Protein AF-A0A480ZVR0-F1 (afdb_monomer_lite)

InterPro domains:
  IPR039527 GPI ethanolamine phosphate transferase 2 [PTHR23072] (11-498)

Structure (mmCIF, N/CA/C/O backbone):
data_AF-A0A480ZVR0-F1
#
_entry.id   AF-A0A480ZVR0-F1
#
loop_
_atom_site.group_PDB
_atom_site.id
_atom_site.type_symbol
_atom_site.label_atom_id
_atom_site.label_alt_id
_atom_site.label_comp_id
_atom_site.label_asym_id
_atom_site.label_entity_id
_atom_site.label_seq_id
_atom_site.pdbx_PDB_ins_code
_atom_site.Cartn_x
_atom_site.Cartn_y
_atom_site.Cartn_z
_atom_site.occupancy
_atom_site.B_iso_or_equiv
_atom_site.auth_seq_id
_atom_site.auth_comp_id
_atom_site.auth_asym_id
_atom_site.auth_atom_id
_atom_site.pdbx_PDB_model_num
ATOM 1 N N . MET A 1 1 ? 10.069 6.377 -28.851 1.00 36.22 1 MET A N 1
ATOM 2 C CA . MET A 1 1 ? 10.915 6.411 -27.636 1.00 36.22 1 MET A CA 1
ATOM 3 C C . MET A 1 1 ? 12.246 5.691 -27.846 1.00 36.22 1 MET A C 1
ATOM 5 O O . MET A 1 1 ? 13.271 6.321 -27.652 1.00 36.22 1 MET A O 1
ATOM 9 N N . ILE A 1 2 ? 12.257 4.456 -28.370 1.00 30.69 2 ILE A N 1
ATOM 10 C CA . ILE A 1 2 ? 13.493 3.700 -28.677 1.00 30.69 2 ILE A CA 1
ATOM 11 C C . ILE A 1 2 ? 14.417 4.443 -29.669 1.00 30.69 2 ILE A C 1
ATOM 13 O O . ILE A 1 2 ? 15.610 4.547 -29.416 1.00 30.69 2 ILE A O 1
ATOM 17 N N . CYS A 1 3 ? 13.882 5.074 -30.725 1.00 27.77 3 CYS A N 1
ATOM 18 C CA . CYS A 1 3 ? 14.695 5.887 -31.650 1.00 27.77 3 CYS A CA 1
ATOM 19 C C . CYS A 1 3 ? 15.297 7.161 -31.030 1.00 27.77 3 CYS A C 1
ATOM 21 O O . CYS A 1 3 ? 16.315 7.630 -31.520 1.00 27.77 3 CYS A O 1
ATOM 23 N N . ILE A 1 4 ? 14.697 7.719 -29.970 1.00 39.03 4 ILE A N 1
ATOM 24 C CA . ILE A 1 4 ? 15.195 8.946 -29.321 1.00 39.03 4 ILE A CA 1
ATOM 25 C C . ILE A 1 4 ? 16.341 8.592 -28.368 1.00 39.03 4 ILE A C 1
ATOM 27 O O . ILE A 1 4 ? 17.381 9.241 -28.405 1.00 39.03 4 ILE A O 1
ATOM 31 N N . CYS A 1 5 ? 16.210 7.498 -27.607 1.00 40.00 5 CYS A N 1
ATOM 32 C CA . CYS A 1 5 ? 17.306 6.958 -26.797 1.00 40.00 5 CYS A CA 1
ATOM 33 C C . CYS A 1 5 ? 18.502 6.530 -27.660 1.00 40.00 5 CYS A C 1
ATOM 35 O O . CYS A 1 5 ? 19.645 6.795 -27.300 1.00 40.00 5 CYS A O 1
ATOM 37 N N . HIS A 1 6 ? 18.248 5.926 -28.827 1.00 42.91 6 HIS A N 1
ATOM 38 C CA . HIS A 1 6 ? 19.316 5.498 -29.731 1.00 42.91 6 HIS A CA 1
ATOM 39 C C . HIS A 1 6 ? 20.075 6.682 -30.353 1.00 42.91 6 HIS A C 1
ATOM 41 O O . HIS A 1 6 ? 21.278 6.579 -30.569 1.00 42.91 6 HIS A O 1
ATOM 47 N N . LEU A 1 7 ? 19.404 7.811 -30.617 1.00 45.62 7 LEU A N 1
ATOM 48 C CA . LEU A 1 7 ? 20.050 9.024 -31.132 1.00 45.62 7 LEU A CA 1
ATOM 49 C C . LEU A 1 7 ? 20.876 9.737 -30.049 1.00 45.62 7 LEU A C 1
ATOM 51 O O . LEU A 1 7 ? 21.958 10.234 -30.337 1.00 45.62 7 LEU A O 1
ATOM 55 N N . PHE A 1 8 ? 20.391 9.741 -28.803 1.00 51.47 8 PHE A N 1
ATOM 56 C CA . PHE A 1 8 ? 21.081 10.359 -27.667 1.00 51.47 8 PHE A CA 1
ATOM 57 C C . PHE A 1 8 ? 22.358 9.592 -27.288 1.00 51.47 8 PHE A C 1
ATOM 59 O O . PHE A 1 8 ? 23.407 10.195 -27.081 1.00 51.47 8 PHE A O 1
ATOM 66 N N . PHE A 1 9 ? 22.302 8.255 -27.301 1.00 56.34 9 PHE A N 1
ATOM 67 C CA . PHE A 1 9 ? 23.454 7.390 -27.020 1.00 56.34 9 PHE A CA 1
ATOM 68 C C . PHE A 1 9 ? 24.576 7.531 -28.066 1.00 56.34 9 PHE A C 1
ATOM 70 O O . PHE A 1 9 ? 25.755 7.442 -27.736 1.00 56.34 9 PHE A O 1
ATOM 77 N N . LEU A 1 10 ? 24.220 7.802 -29.328 1.00 56.00 10 LEU A N 1
ATOM 78 C CA . LEU A 1 10 ? 25.179 8.018 -30.419 1.00 56.00 10 LEU A CA 1
ATOM 79 C C . LEU A 1 10 ? 25.929 9.360 -30.324 1.00 56.00 10 LEU A C 1
ATOM 81 O O . LEU A 1 10 ? 26.969 9.492 -30.964 1.00 56.00 10 LEU A O 1
ATOM 85 N N . SER A 1 11 ? 25.423 10.336 -29.561 1.00 60.75 11 SER A N 1
ATOM 86 C CA . SER A 1 11 ? 26.037 11.663 -29.382 1.00 60.75 11 SER A CA 1
ATOM 87 C C . SER A 1 11 ? 26.802 11.825 -28.062 1.00 60.75 11 SER A C 1
ATOM 89 O O . SER A 1 11 ? 27.366 12.890 -27.813 1.00 60.75 11 SER A O 1
ATOM 91 N N . GLU A 1 12 ? 26.850 10.793 -27.216 1.00 74.94 12 GLU A N 1
ATOM 92 C CA . GLU A 1 12 ? 27.576 10.829 -25.945 1.00 74.94 12 GLU A CA 1
ATOM 93 C C . GLU A 1 12 ? 29.104 10.844 -26.169 1.00 74.94 12 GLU A C 1
ATOM 95 O O . GLU A 1 12 ? 29.638 10.017 -26.920 1.00 74.94 12 GLU A O 1
ATOM 100 N N . PRO A 1 13 ? 29.857 11.720 -25.475 1.00 80.75 13 PRO A N 1
ATOM 101 C CA . PRO A 1 13 ? 31.304 11.849 -25.658 1.00 80.75 13 PRO A CA 1
ATOM 102 C C . PRO A 1 13 ? 32.062 10.552 -25.334 1.00 80.75 13 PRO A C 1
ATOM 104 O O . PRO A 1 13 ? 33.063 10.248 -25.982 1.00 80.75 13 PRO A O 1
ATOM 107 N N . GLY A 1 14 ? 31.572 9.754 -24.377 1.00 83.00 14 GLY A N 1
ATOM 108 C CA . GLY A 1 14 ? 32.153 8.448 -24.050 1.00 83.00 14 GLY A CA 1
ATOM 109 C C . GLY A 1 14 ? 31.974 7.406 -25.162 1.00 83.00 14 GLY A C 1
ATOM 110 O O . GLY A 1 14 ? 32.849 6.567 -25.373 1.00 83.00 14 GLY A O 1
ATOM 111 N N . PHE A 1 15 ? 30.883 7.485 -25.928 1.00 84.88 15 PHE A N 1
ATOM 112 C CA . PHE A 1 15 ? 30.619 6.565 -27.035 1.00 84.88 15 PHE A CA 1
ATOM 113 C C . PHE A 1 15 ? 31.474 6.895 -28.267 1.00 84.88 15 PHE A C 1
ATOM 115 O O . PHE A 1 15 ? 32.010 6.000 -28.921 1.00 84.88 15 PHE A O 1
ATOM 122 N N . GLU A 1 16 ? 31.698 8.181 -28.544 1.00 86.62 16 GLU A N 1
ATOM 123 C CA . GLU A 1 16 ? 32.647 8.602 -29.580 1.00 86.62 16 GLU A CA 1
ATOM 124 C C . GLU A 1 16 ? 34.095 8.220 -29.219 1.00 86.62 16 GLU A C 1
ATOM 126 O O . GLU A 1 16 ? 34.831 7.708 -30.067 1.00 86.62 16 GLU A O 1
ATOM 131 N N . GLN A 1 17 ? 34.495 8.346 -27.948 1.00 87.06 17 GLN A N 1
ATOM 132 C CA . GLN A 1 17 ? 35.792 7.840 -27.472 1.00 87.06 17 GLN A CA 1
ATOM 133 C C . GLN A 1 17 ? 35.923 6.317 -27.628 1.00 87.06 17 GLN A C 1
ATOM 135 O O . GLN A 1 17 ? 36.988 5.826 -28.016 1.00 87.06 17 GLN A O 1
ATOM 140 N N . PHE A 1 18 ? 34.846 5.565 -27.383 1.00 89.56 18 PHE A N 1
ATOM 141 C CA . PHE A 1 18 ? 34.806 4.122 -27.617 1.00 89.56 18 PHE A CA 1
ATOM 142 C C . PHE A 1 18 ? 35.004 3.779 -29.103 1.00 89.56 18 PHE A C 1
ATOM 144 O O . PHE A 1 18 ? 35.872 2.967 -29.422 1.00 89.56 18 PHE A O 1
ATOM 151 N N . LYS A 1 19 ? 34.298 4.451 -30.025 1.00 89.81 19 LYS A N 1
ATOM 152 C CA . LYS A 1 19 ? 34.484 4.256 -31.478 1.00 89.81 19 LYS A CA 1
ATOM 153 C C . LYS A 1 19 ? 35.902 4.574 -31.946 1.00 89.81 19 LYS A C 1
ATOM 155 O O . LYS A 1 19 ? 36.451 3.881 -32.802 1.00 89.81 19 LYS A O 1
ATOM 160 N N . VAL A 1 20 ? 36.506 5.640 -31.420 1.00 88.94 20 VAL A N 1
ATOM 161 C CA . VAL A 1 20 ? 37.902 5.986 -31.732 1.00 88.94 20 VAL A CA 1
ATOM 162 C C . VAL A 1 20 ? 38.850 4.895 -31.224 1.00 88.94 20 VAL A C 1
ATOM 164 O O . VAL A 1 20 ? 39.761 4.495 -31.952 1.00 88.94 20 VAL A O 1
ATOM 167 N N . SER A 1 21 ? 38.600 4.368 -30.022 1.00 89.75 21 SER A N 1
ATOM 168 C CA . SER A 1 21 ? 39.373 3.264 -29.436 1.00 89.75 21 SER A CA 1
ATOM 169 C C . SER A 1 21 ? 39.254 1.978 -30.261 1.00 89.75 21 SER A C 1
ATOM 171 O O . SER A 1 21 ? 40.259 1.315 -30.499 1.00 89.75 21 SER A O 1
ATOM 173 N N . GLU A 1 22 ? 38.062 1.669 -30.777 1.00 92.31 22 GLU A N 1
ATOM 174 C CA . GLU A 1 22 ? 37.803 0.522 -31.656 1.00 92.31 22 GLU A CA 1
ATOM 175 C C . GLU A 1 22 ? 38.576 0.604 -32.977 1.00 92.31 22 GLU A C 1
ATOM 177 O O . GLU A 1 22 ? 39.231 -0.360 -33.379 1.00 92.31 22 GLU A O 1
ATOM 182 N N . ARG A 1 23 ? 38.604 1.777 -33.622 1.00 89.88 23 ARG A N 1
ATOM 183 C CA . ARG A 1 23 ? 39.412 1.979 -34.839 1.00 89.88 23 ARG A CA 1
ATOM 184 C C . ARG A 1 23 ? 40.910 1.824 -34.566 1.00 89.88 23 ARG A C 1
ATOM 186 O O . ARG A 1 23 ? 41.625 1.223 -35.367 1.00 89.88 23 ARG A O 1
ATOM 193 N N . LEU A 1 24 ? 41.396 2.351 -33.441 1.00 87.50 24 LEU A N 1
ATOM 194 C CA . LEU A 1 24 ? 42.805 2.231 -33.052 1.00 87.50 24 LEU A CA 1
ATOM 195 C C . LEU A 1 24 ? 43.184 0.794 -32.682 1.00 87.50 24 LEU A C 1
ATOM 197 O O . LEU A 1 24 ? 44.291 0.359 -32.997 1.00 87.50 24 LEU A O 1
ATOM 201 N N . HIS A 1 25 ? 42.259 0.046 -32.086 1.00 91.75 25 HIS A N 1
ATOM 202 C CA . HIS A 1 25 ? 42.412 -1.379 -31.828 1.00 91.75 25 HIS A CA 1
ATOM 203 C C . HIS A 1 25 ? 42.493 -2.185 -33.129 1.00 91.75 25 HIS A C 1
ATOM 205 O O . HIS A 1 25 ? 43.398 -3.001 -33.273 1.00 91.75 25 HIS A O 1
ATOM 211 N N . GLY A 1 26 ? 41.635 -1.903 -34.115 1.00 89.62 26 GLY A N 1
ATOM 212 C CA . GLY A 1 26 ? 41.718 -2.529 -35.440 1.00 89.62 26 GLY A CA 1
ATOM 213 C C . GLY A 1 26 ? 43.066 -2.286 -36.131 1.00 89.62 26 GLY A C 1
ATOM 214 O O . GLY A 1 26 ? 43.669 -3.215 -36.667 1.00 89.62 26 GLY A O 1
ATOM 215 N N . ASN A 1 27 ? 43.594 -1.061 -36.044 1.00 86.94 27 ASN A N 1
ATOM 216 C CA . ASN A 1 27 ? 44.929 -0.734 -36.555 1.00 86.94 27 ASN A CA 1
ATOM 217 C C . ASN A 1 27 ? 46.045 -1.468 -35.795 1.00 86.94 27 ASN A C 1
ATOM 219 O O . ASN A 1 27 ? 47.009 -1.919 -36.409 1.00 86.94 27 ASN A O 1
ATOM 223 N N . TRP A 1 28 ? 45.914 -1.615 -34.473 1.00 88.25 28 TRP A N 1
ATOM 224 C CA . TRP A 1 28 ? 46.851 -2.390 -33.659 1.00 88.25 28 TRP A CA 1
ATOM 225 C C . TRP A 1 28 ? 46.848 -3.878 -34.035 1.00 88.25 28 TRP A C 1
ATOM 227 O O . TRP A 1 28 ? 47.920 -4.447 -34.213 1.00 88.25 28 TRP A O 1
ATOM 237 N N . ILE A 1 29 ? 45.672 -4.486 -34.239 1.00 88.56 29 ILE A N 1
ATOM 238 C CA . ILE A 1 29 ? 45.538 -5.882 -34.695 1.00 88.56 29 ILE A CA 1
ATOM 239 C C . ILE A 1 29 ? 46.192 -6.064 -36.067 1.00 88.56 29 ILE A C 1
ATOM 241 O O . ILE A 1 29 ? 46.920 -7.027 -36.285 1.00 88.56 29 ILE A O 1
ATOM 245 N N . ARG A 1 30 ? 45.971 -5.128 -36.995 1.00 86.19 30 ARG A N 1
ATOM 246 C CA . ARG A 1 30 ? 46.584 -5.189 -38.325 1.00 86.19 30 ARG A CA 1
ATOM 247 C C . ARG A 1 30 ? 48.114 -5.135 -38.257 1.00 86.19 30 ARG A C 1
ATOM 249 O O . ARG A 1 30 ? 48.772 -5.955 -38.880 1.00 86.19 30 ARG A O 1
ATOM 256 N N . LEU A 1 31 ? 48.669 -4.225 -37.455 1.00 83.50 31 LEU A N 1
ATOM 257 C CA . LEU A 1 31 ? 50.119 -4.114 -37.246 1.00 83.50 31 LEU A CA 1
ATOM 258 C C . LEU A 1 31 ? 50.711 -5.318 -36.503 1.00 83.50 31 LEU A C 1
ATOM 260 O O . LEU A 1 31 ? 51.863 -5.670 -36.739 1.00 83.50 31 LEU A O 1
ATOM 264 N N . TYR A 1 32 ? 49.930 -5.945 -35.621 1.00 82.06 32 TYR A N 1
ATOM 265 C CA . TYR A 1 32 ? 50.300 -7.191 -34.953 1.00 82.06 32 TYR A CA 1
ATOM 266 C C . TYR A 1 32 ? 50.444 -8.346 -35.950 1.00 82.06 32 TYR A C 1
ATOM 268 O O . TYR A 1 32 ? 51.389 -9.122 -35.856 1.00 82.06 32 TYR A O 1
ATOM 276 N N . LEU A 1 33 ? 49.534 -8.433 -36.926 1.00 84.62 33 LEU A N 1
ATOM 277 C CA . LEU A 1 33 ? 49.562 -9.452 -37.980 1.00 84.62 33 LEU A CA 1
ATOM 278 C C . LEU A 1 33 ? 50.658 -9.208 -39.033 1.00 84.62 33 LEU A C 1
ATOM 280 O O . LEU A 1 33 ? 51.102 -10.156 -39.667 1.00 84.62 33 LEU A O 1
ATOM 284 N N . GLU A 1 34 ? 51.091 -7.958 -39.218 1.00 82.69 34 GLU A N 1
ATOM 285 C CA . GLU A 1 34 ? 52.126 -7.554 -40.186 1.00 82.69 34 GLU A CA 1
ATOM 286 C C . GLU A 1 34 ? 53.577 -7.627 -39.616 1.00 82.69 34 GLU A C 1
ATOM 288 O O . GLU A 1 34 ? 54.496 -7.108 -40.242 1.00 82.69 34 GLU A O 1
ATOM 293 N N . GLU A 1 35 ? 53.803 -8.262 -38.449 1.00 66.81 35 GLU A N 1
ATOM 294 C CA . GLU A 1 35 ? 55.125 -8.508 -37.804 1.00 66.81 35 GLU A CA 1
ATOM 295 C C . GLU A 1 35 ? 56.050 -7.272 -37.659 1.00 66.81 35 GLU A C 1
ATOM 297 O O . GLU A 1 35 ? 57.277 -7.361 -37.739 1.00 66.81 35 GLU A O 1
ATOM 302 N N . ASN A 1 36 ? 55.487 -6.086 -37.403 1.00 65.50 36 ASN A N 1
ATOM 303 C CA . ASN A 1 36 ? 56.275 -4.855 -37.268 1.00 65.50 36 ASN A CA 1
ATOM 304 C C . ASN A 1 36 ? 56.811 -4.628 -35.830 1.00 65.50 36 ASN A C 1
ATOM 306 O O . ASN A 1 36 ? 56.214 -5.083 -34.855 1.00 65.50 36 ASN A O 1
ATOM 310 N N . ASN A 1 37 ? 57.932 -3.898 -35.708 1.00 65.25 37 ASN A N 1
ATOM 311 C CA . ASN A 1 37 ? 58.742 -3.659 -34.496 1.00 65.25 37 ASN A CA 1
ATOM 312 C C . ASN A 1 37 ? 57.977 -3.706 -33.149 1.00 65.25 37 ASN A C 1
ATOM 314 O O . ASN A 1 37 ? 57.056 -2.917 -32.903 1.00 65.25 37 ASN A O 1
ATOM 318 N N . SER A 1 38 ? 58.438 -4.571 -32.233 1.00 71.56 38 SER A N 1
ATOM 319 C CA . SER A 1 38 ? 57.775 -4.908 -30.959 1.00 71.56 38 SER A CA 1
ATOM 320 C C . SER A 1 38 ? 57.501 -3.711 -30.039 1.00 71.56 38 SER A C 1
ATOM 322 O O . SER A 1 38 ? 56.491 -3.689 -29.334 1.00 71.56 38 SER A O 1
ATOM 324 N N . GLU A 1 39 ? 58.350 -2.684 -30.068 1.00 78.88 39 GLU A N 1
ATOM 325 C CA . GLU A 1 39 ? 58.221 -1.502 -29.210 1.00 78.88 39 GLU A CA 1
ATOM 326 C C . GLU A 1 39 ? 57.079 -0.567 -29.647 1.00 78.88 39 GLU A C 1
ATOM 328 O O . GLU A 1 39 ? 56.305 -0.083 -28.817 1.00 78.88 39 GLU A O 1
ATOM 333 N N . VAL A 1 40 ? 56.911 -0.349 -30.957 1.00 79.19 40 VAL A N 1
ATOM 334 C CA . VAL A 1 40 ? 55.819 0.480 -31.503 1.00 79.19 40 VAL A CA 1
ATOM 335 C C . VAL A 1 40 ? 54.474 -0.196 -31.251 1.00 79.19 40 VAL A C 1
ATOM 337 O O . VAL A 1 40 ? 53.513 0.454 -30.833 1.00 79.19 40 VAL A O 1
ATOM 340 N N . LEU A 1 41 ? 54.424 -1.516 -31.434 1.00 83.38 41 LEU A N 1
ATOM 341 C CA . LEU A 1 41 ? 53.243 -2.330 -31.179 1.00 83.38 41 LEU A CA 1
ATOM 342 C C . LEU A 1 41 ? 52.846 -2.319 -29.695 1.00 83.38 41 LEU A C 1
ATOM 344 O O . LEU A 1 41 ? 51.665 -2.175 -29.367 1.00 83.38 41 LEU A O 1
ATOM 348 N N . PHE A 1 42 ? 53.821 -2.413 -28.789 1.00 84.44 42 PHE A N 1
ATOM 349 C CA . PHE A 1 42 ? 53.588 -2.345 -27.347 1.00 84.44 42 PHE A CA 1
ATOM 350 C C . PHE A 1 42 ? 53.088 -0.959 -26.907 1.00 84.44 42 PHE A C 1
ATOM 352 O O . PHE A 1 42 ? 52.102 -0.842 -26.170 1.00 84.44 42 PHE A O 1
ATOM 359 N N . ASN A 1 43 ? 53.706 0.114 -27.407 1.00 86.44 43 ASN A N 1
ATOM 360 C CA . ASN A 1 43 ? 53.292 1.488 -27.114 1.00 86.44 43 ASN A CA 1
ATOM 361 C C . ASN A 1 43 ? 51.890 1.802 -27.660 1.00 86.44 43 ASN A C 1
ATOM 363 O O . ASN A 1 43 ? 51.086 2.453 -26.987 1.00 86.44 43 ASN A O 1
ATOM 367 N N . LEU A 1 44 ? 51.549 1.289 -28.843 1.00 86.12 44 LEU A N 1
ATOM 368 C CA . LEU A 1 44 ? 50.208 1.434 -29.402 1.00 86.12 44 LEU A CA 1
ATOM 369 C C . LEU A 1 44 ? 49.173 0.618 -28.611 1.00 86.12 44 LEU A C 1
ATOM 371 O O . LEU A 1 44 ? 48.111 1.145 -28.286 1.00 86.12 44 LEU A O 1
ATOM 375 N N . GLY A 1 45 ? 49.497 -0.615 -28.214 1.00 87.12 45 GLY A N 1
ATOM 376 C CA . GLY A 1 45 ? 48.610 -1.459 -27.406 1.00 87.12 45 GLY A CA 1
ATOM 377 C C . GLY A 1 45 ? 48.318 -0.860 -26.026 1.00 87.12 45 GLY A C 1
ATOM 378 O O . GLY A 1 45 ? 47.168 -0.818 -25.582 1.00 87.12 45 GLY A O 1
ATOM 379 N N . THR A 1 46 ? 49.334 -0.300 -25.359 1.00 89.12 46 THR A N 1
ATOM 380 C CA . THR A 1 46 ? 49.132 0.409 -24.083 1.00 89.12 46 THR A CA 1
ATOM 381 C C . THR A 1 46 ? 48.282 1.670 -24.247 1.00 89.12 46 THR A C 1
ATOM 383 O O . THR A 1 46 ? 47.469 1.965 -23.367 1.00 89.12 46 THR A O 1
ATOM 386 N N . LYS A 1 47 ? 48.407 2.384 -25.375 1.00 90.44 47 LYS A N 1
ATOM 387 C CA . LYS A 1 47 ? 47.565 3.540 -25.716 1.00 90.44 47 LYS A CA 1
ATOM 388 C C . LYS A 1 47 ? 46.105 3.142 -25.957 1.00 90.44 47 LYS A C 1
ATOM 390 O O . LYS A 1 47 ? 45.225 3.769 -25.373 1.00 90.44 47 LYS A O 1
ATOM 395 N N . VAL A 1 48 ? 45.856 2.082 -26.730 1.00 92.31 48 VAL A N 1
ATOM 396 C CA . VAL A 1 48 ? 44.508 1.533 -26.979 1.00 92.31 48 VAL A CA 1
ATOM 397 C C . VAL A 1 48 ? 43.845 1.122 -25.665 1.00 92.31 48 VAL A C 1
ATOM 399 O O . VAL A 1 48 ? 42.717 1.524 -25.386 1.00 92.31 48 VAL A O 1
ATOM 402 N N . ARG A 1 49 ? 44.568 0.398 -24.800 1.00 91.50 49 ARG A N 1
ATOM 403 C CA . ARG A 1 49 ? 44.059 -0.010 -23.482 1.00 91.50 49 ARG A CA 1
ATOM 404 C C . ARG A 1 49 ? 43.668 1.185 -22.610 1.00 91.50 49 ARG A C 1
ATOM 406 O O . ARG A 1 49 ? 42.615 1.149 -21.981 1.00 91.50 49 ARG A O 1
ATOM 413 N N . ARG A 1 50 ? 44.501 2.233 -22.552 1.00 92.62 50 ARG A N 1
ATOM 414 C CA . ARG A 1 50 ? 44.181 3.451 -21.782 1.00 92.62 50 ARG A CA 1
ATOM 415 C C . ARG A 1 50 ? 42.927 4.137 -22.320 1.00 92.62 50 ARG A C 1
ATOM 417 O O . ARG A 1 50 ? 42.051 4.458 -21.532 1.00 92.62 50 ARG A O 1
ATOM 424 N N . GLN A 1 51 ? 42.805 4.284 -23.638 1.00 90.62 51 GLN A N 1
ATOM 425 C CA . GLN A 1 51 ? 41.639 4.937 -24.236 1.00 90.62 51 GLN A CA 1
ATOM 426 C C . GLN A 1 51 ? 40.338 4.157 -24.032 1.00 90.62 51 GLN A C 1
ATOM 428 O O . GLN A 1 51 ? 39.316 4.776 -23.755 1.00 90.62 51 GLN A O 1
ATOM 433 N N . TYR A 1 52 ? 40.371 2.822 -24.065 1.00 92.12 52 TYR A N 1
ATOM 434 C CA . TYR A 1 52 ? 39.203 2.022 -23.688 1.00 92.12 52 TYR A CA 1
ATOM 435 C C . TYR A 1 52 ? 38.811 2.209 -22.223 1.00 92.12 52 TYR A C 1
ATOM 437 O O . TYR A 1 52 ? 37.627 2.339 -21.926 1.00 92.12 52 TYR A O 1
ATOM 445 N N . LEU A 1 53 ? 39.783 2.235 -21.306 1.00 92.38 53 LEU A N 1
ATOM 446 C CA . LEU A 1 53 ? 39.507 2.469 -19.886 1.00 92.38 53 LEU A CA 1
ATOM 447 C C . LEU A 1 53 ? 38.929 3.865 -19.640 1.00 92.38 53 LEU A C 1
ATOM 449 O O . LEU A 1 53 ? 38.007 4.003 -18.839 1.00 92.38 53 LEU A O 1
ATOM 453 N N . ASP A 1 54 ? 39.435 4.880 -20.334 1.00 91.38 54 ASP A N 1
ATOM 454 C CA . ASP A 1 54 ? 38.917 6.242 -20.224 1.00 91.38 54 ASP A CA 1
ATOM 455 C C . ASP A 1 54 ? 37.513 6.357 -20.836 1.00 91.38 54 ASP A C 1
ATOM 457 O O . ASP A 1 54 ? 36.620 6.888 -20.180 1.00 91.38 54 ASP A O 1
ATOM 461 N N . ALA A 1 55 ? 37.265 5.750 -22.003 1.00 91.19 55 ALA A N 1
ATOM 462 C CA . ALA A 1 55 ? 35.933 5.688 -22.608 1.00 91.19 55 ALA A CA 1
ATOM 463 C C . ALA A 1 55 ? 34.921 4.981 -21.691 1.00 91.19 55 ALA A C 1
ATOM 465 O O . ALA A 1 55 ? 33.814 5.477 -21.486 1.00 91.19 55 ALA A O 1
ATOM 466 N N . LEU A 1 56 ? 35.310 3.853 -21.085 1.00 88.62 56 LEU A N 1
ATOM 467 C CA . LEU A 1 56 ? 34.483 3.127 -20.117 1.00 88.62 56 LEU A CA 1
ATOM 468 C C . LEU A 1 56 ? 34.197 3.961 -18.865 1.00 88.62 56 LEU A C 1
ATOM 470 O O . LEU A 1 56 ? 33.062 3.970 -18.396 1.00 88.62 56 LEU A O 1
ATOM 474 N N . ARG A 1 57 ? 35.185 4.693 -18.335 1.00 90.75 57 ARG A N 1
ATOM 475 C CA . ARG A 1 57 ? 34.969 5.612 -17.205 1.00 90.75 57 ARG A CA 1
ATOM 476 C C . ARG A 1 57 ? 34.009 6.734 -17.571 1.00 90.75 57 ARG A C 1
ATOM 478 O O . ARG A 1 57 ? 33.101 7.013 -16.797 1.00 90.75 57 ARG A O 1
ATOM 485 N N . THR A 1 58 ? 34.179 7.361 -18.732 1.00 88.69 58 THR A N 1
ATOM 486 C CA . THR A 1 58 ? 33.291 8.436 -19.191 1.00 88.69 58 THR A CA 1
ATOM 487 C C . THR A 1 58 ? 31.870 7.925 -19.405 1.00 88.69 58 THR A C 1
ATOM 489 O O . THR A 1 58 ? 30.935 8.555 -18.924 1.00 88.69 58 THR A O 1
ATOM 492 N N . LEU A 1 59 ? 31.697 6.757 -20.028 1.00 85.06 59 LEU A N 1
ATOM 493 C CA . LEU A 1 59 ? 30.389 6.114 -20.172 1.00 85.06 59 LEU A CA 1
ATOM 494 C C . LEU A 1 59 ? 29.773 5.758 -18.815 1.00 85.06 59 LEU A C 1
ATOM 496 O O . LEU A 1 59 ? 28.596 6.018 -18.599 1.00 85.06 59 LEU A O 1
ATOM 500 N N . SER A 1 60 ? 30.563 5.222 -17.882 1.00 84.19 60 SER A N 1
ATOM 501 C CA . SER A 1 60 ? 30.106 4.920 -16.522 1.00 84.19 60 SER A CA 1
ATOM 502 C C . SER A 1 60 ? 29.674 6.177 -15.766 1.00 84.19 60 SER A C 1
ATOM 504 O O . SER A 1 60 ? 28.694 6.127 -15.028 1.00 84.19 60 SER A O 1
ATOM 506 N N . LEU A 1 61 ? 30.382 7.297 -15.934 1.00 83.62 61 LEU A N 1
ATOM 507 C CA . LEU A 1 61 ? 30.043 8.577 -15.309 1.00 83.62 61 LEU A CA 1
ATOM 508 C C . LEU A 1 61 ? 28.791 9.197 -15.934 1.00 83.62 61 LEU A C 1
ATOM 510 O O . LEU A 1 61 ? 27.921 9.659 -15.200 1.00 83.62 61 LEU A O 1
ATOM 514 N N . SER A 1 62 ? 28.668 9.177 -17.263 1.00 81.50 62 SER A N 1
ATOM 515 C CA . SER A 1 62 ? 27.456 9.614 -17.965 1.00 81.50 62 SER A CA 1
ATOM 516 C C . SER A 1 62 ? 26.250 8.779 -17.551 1.00 81.50 62 SER A C 1
ATOM 518 O O . SER A 1 62 ? 25.215 9.340 -17.203 1.00 81.50 62 SER A O 1
ATOM 520 N N . LEU A 1 63 ? 26.400 7.451 -17.518 1.00 76.75 63 LEU A N 1
ATOM 521 C CA . LEU A 1 63 ? 25.351 6.540 -17.076 1.00 76.75 63 LEU A CA 1
ATOM 522 C C . LEU A 1 63 ? 24.967 6.839 -15.630 1.00 76.75 63 LEU A C 1
ATOM 524 O O . LEU A 1 63 ? 23.800 7.084 -15.372 1.00 76.75 63 LEU A O 1
ATOM 528 N N . SER A 1 64 ? 25.943 6.936 -14.721 1.00 74.00 64 SER A N 1
ATOM 529 C CA . SER A 1 64 ? 25.698 7.305 -13.324 1.00 74.00 64 SER A CA 1
ATOM 530 C C . SER A 1 64 ? 24.977 8.645 -13.197 1.00 74.00 64 SER A C 1
ATOM 532 O O . SER A 1 64 ? 24.146 8.794 -12.310 1.00 74.00 64 SER A O 1
ATOM 534 N N . ARG A 1 65 ? 25.282 9.624 -14.056 1.00 70.12 65 ARG A N 1
ATOM 535 C CA . ARG A 1 65 ? 24.641 10.944 -14.052 1.00 70.12 65 ARG A CA 1
ATOM 536 C C . ARG A 1 65 ? 23.211 10.896 -14.588 1.00 70.12 65 ARG A C 1
ATOM 538 O O . ARG A 1 65 ? 22.362 11.613 -14.073 1.00 70.12 65 ARG A O 1
ATOM 545 N N . GLN A 1 66 ? 22.942 10.064 -15.592 1.00 65.88 66 GLN A N 1
ATOM 546 C CA . GLN A 1 66 ? 21.602 9.862 -16.148 1.00 65.88 66 GLN A CA 1
ATOM 547 C C . GLN A 1 66 ? 20.719 9.021 -15.216 1.00 65.88 66 GLN A C 1
ATOM 549 O O . GLN A 1 66 ? 19.558 9.358 -15.012 1.00 65.88 66 GLN A O 1
ATOM 554 N N . THR A 1 67 ? 21.268 7.978 -14.589 1.00 61.25 67 THR A N 1
ATOM 555 C CA . THR A 1 67 ? 20.554 7.146 -13.608 1.00 61.25 67 THR A CA 1
ATOM 556 C C . THR A 1 67 ? 20.359 7.851 -12.264 1.00 61.25 67 THR A C 1
ATOM 558 O O . THR A 1 67 ? 19.520 7.424 -11.483 1.00 61.25 67 THR A O 1
ATOM 561 N N . ALA A 1 68 ? 21.120 8.917 -11.979 1.00 57.03 68 ALA A N 1
ATOM 562 C CA . ALA A 1 68 ? 21.036 9.692 -10.738 1.00 57.03 68 ALA A CA 1
ATOM 563 C C . ALA A 1 68 ? 20.362 11.068 -10.890 1.00 57.03 68 ALA A C 1
ATOM 565 O O . ALA A 1 68 ? 20.554 11.930 -10.030 1.00 57.03 68 ALA A O 1
ATOM 566 N N . GLN A 1 69 ? 19.569 11.305 -11.944 1.00 63.75 69 GLN A N 1
ATOM 567 C CA . GLN A 1 69 ? 18.643 12.447 -11.974 1.00 63.75 69 GLN A CA 1
ATOM 568 C C . GLN A 1 69 ? 17.491 12.203 -10.989 1.00 63.75 69 GLN A C 1
ATOM 570 O O . GLN A 1 69 ? 16.358 11.918 -11.369 1.00 63.75 69 GLN A O 1
ATOM 575 N N . TYR A 1 70 ? 17.801 12.275 -9.699 1.00 67.12 70 TYR A N 1
ATOM 576 C CA . TYR A 1 70 ? 16.804 12.234 -8.648 1.00 67.12 70 TYR A CA 1
ATOM 577 C C . TYR A 1 70 ? 16.145 13.601 -8.538 1.00 67.12 70 TYR A C 1
ATOM 579 O O . TYR A 1 70 ? 16.819 14.631 -8.465 1.00 67.12 70 TYR A O 1
ATOM 587 N N . ASP A 1 71 ? 14.820 13.610 -8.463 1.00 78.69 71 ASP A N 1
ATOM 588 C CA . ASP A 1 71 ? 14.093 14.785 -8.011 1.00 78.69 71 ASP A CA 1
ATOM 589 C C . ASP A 1 71 ? 14.280 14.927 -6.497 1.00 78.69 71 ASP A C 1
ATOM 591 O O . ASP A 1 71 ? 13.446 14.504 -5.693 1.00 78.69 71 ASP A O 1
ATOM 595 N N . VAL A 1 72 ? 15.428 15.493 -6.115 1.00 81.56 72 VAL A N 1
ATOM 596 C CA . VAL A 1 72 ? 15.830 15.661 -4.714 1.00 81.56 72 VAL A CA 1
ATOM 597 C C . VAL A 1 72 ? 14.770 16.441 -3.942 1.00 81.56 72 VAL A C 1
ATOM 599 O O . VAL A 1 72 ? 14.486 16.105 -2.797 1.00 81.56 72 VAL A O 1
ATOM 602 N N . TYR A 1 73 ? 14.137 17.438 -4.565 1.00 84.12 73 TYR A N 1
ATOM 603 C CA . TYR A 1 73 ? 13.095 18.227 -3.919 1.00 84.12 73 TYR A CA 1
ATOM 604 C C . TYR A 1 73 ? 11.867 17.373 -3.580 1.00 84.12 73 TYR A C 1
ATOM 606 O O . TYR A 1 73 ? 11.453 17.337 -2.421 1.00 84.12 73 TYR A O 1
ATOM 614 N N . SER A 1 74 ? 11.325 16.627 -4.548 1.00 85.12 74 SER A N 1
ATOM 615 C CA . SER A 1 74 ? 10.175 15.748 -4.291 1.00 85.12 74 SER A CA 1
ATOM 616 C C . SER A 1 74 ? 10.508 14.605 -3.331 1.00 85.12 74 SER A C 1
ATOM 618 O O . SER A 1 74 ? 9.674 14.254 -2.496 1.00 85.12 74 SER A O 1
ATOM 620 N N . MET A 1 75 ? 11.727 14.059 -3.393 1.00 83.31 75 MET A N 1
ATOM 621 C CA . MET A 1 75 ? 12.188 13.049 -2.438 1.00 83.31 75 MET A CA 1
ATOM 622 C C . MET A 1 75 ? 12.254 13.605 -1.014 1.00 83.31 75 MET A C 1
ATOM 624 O O . MET A 1 75 ? 11.707 12.992 -0.105 1.00 83.31 75 MET A O 1
ATOM 628 N N . VAL A 1 76 ? 12.856 14.783 -0.814 1.00 85.12 76 VAL A N 1
ATOM 629 C CA . VAL A 1 76 ? 12.949 15.426 0.508 1.00 85.12 76 VAL A CA 1
ATOM 630 C C . VAL A 1 76 ? 11.561 15.717 1.073 1.00 85.12 76 VAL A C 1
ATOM 632 O O . VAL A 1 76 ? 11.307 15.413 2.236 1.00 85.12 76 VAL A O 1
ATOM 635 N N . VAL A 1 77 ? 10.644 16.248 0.258 1.00 87.06 77 VAL A N 1
ATOM 636 C CA . VAL A 1 77 ? 9.255 16.500 0.674 1.00 87.06 77 VAL A CA 1
ATOM 637 C C . VAL A 1 77 ? 8.561 15.201 1.100 1.00 87.06 77 VAL A C 1
ATOM 639 O O . VAL A 1 77 ? 7.932 15.169 2.157 1.00 87.06 77 VAL A O 1
ATOM 642 N N . GLY A 1 78 ? 8.717 14.117 0.333 1.00 84.81 78 GLY A N 1
ATOM 643 C CA . GLY A 1 78 ? 8.185 12.800 0.693 1.00 84.81 78 GLY A CA 1
ATOM 644 C C . GLY A 1 78 ? 8.755 12.270 2.012 1.00 84.81 78 GLY A C 1
ATOM 645 O O . GLY A 1 78 ? 7.996 11.841 2.881 1.00 84.81 78 GLY A O 1
ATOM 646 N N . THR A 1 79 ? 10.072 12.364 2.202 1.00 83.75 79 THR A N 1
ATOM 647 C CA . THR A 1 79 ? 10.745 11.930 3.434 1.00 83.75 79 THR A CA 1
ATOM 648 C C . THR A 1 79 ? 10.271 12.717 4.654 1.00 83.75 79 THR A C 1
ATOM 650 O O . THR A 1 79 ? 10.014 12.118 5.695 1.00 83.75 79 THR A O 1
ATOM 653 N N . VAL A 1 80 ? 10.102 14.040 4.539 1.00 86.50 80 VAL A N 1
ATOM 654 C CA . VAL A 1 80 ? 9.585 14.878 5.637 1.00 86.50 80 VAL A CA 1
ATOM 655 C C . VAL A 1 80 ? 8.188 14.423 6.056 1.00 86.50 80 VAL A C 1
ATOM 657 O O . VAL A 1 80 ? 7.967 14.194 7.242 1.00 86.50 80 VAL A O 1
ATOM 660 N N . VAL A 1 81 ? 7.278 14.198 5.102 1.00 87.19 81 VAL A N 1
ATOM 661 C CA . VAL A 1 81 ? 5.917 13.719 5.402 1.00 87.19 81 VAL A CA 1
ATOM 662 C C . VAL A 1 81 ? 5.949 12.367 6.122 1.00 87.19 81 VAL A C 1
ATOM 664 O O . VAL A 1 81 ? 5.250 12.180 7.118 1.00 87.19 81 VAL A O 1
ATOM 667 N N . VAL A 1 82 ? 6.775 11.423 5.655 1.00 84.88 82 VAL A N 1
ATOM 668 C CA . VAL A 1 82 ? 6.911 10.100 6.291 1.00 84.88 82 VAL A CA 1
ATOM 669 C C . VAL A 1 82 ? 7.436 10.229 7.723 1.00 84.88 82 VAL A C 1
ATOM 671 O O . VAL A 1 82 ? 6.876 9.621 8.637 1.00 84.88 82 VAL A O 1
ATOM 674 N N . LEU A 1 83 ? 8.465 11.051 7.946 1.00 84.50 83 LEU A N 1
ATOM 675 C CA . LEU A 1 83 ? 9.040 11.272 9.275 1.00 84.50 83 LEU A CA 1
ATOM 676 C C . LEU A 1 83 ? 8.060 11.959 10.231 1.00 84.50 83 LEU A C 1
ATOM 678 O O . LEU A 1 83 ? 7.989 11.573 11.395 1.00 84.50 83 LEU A O 1
ATOM 682 N N . GLU A 1 84 ? 7.282 12.936 9.764 1.00 86.00 84 GLU A N 1
ATOM 683 C CA . GLU A 1 84 ? 6.264 13.603 10.581 1.00 86.00 84 GLU A CA 1
ATOM 684 C C . GLU A 1 84 ? 5.166 12.632 11.026 1.00 86.00 84 GLU A C 1
ATOM 686 O O . GLU A 1 84 ? 4.798 12.608 12.203 1.00 86.00 84 GLU A O 1
ATOM 691 N N . VAL A 1 85 ? 4.678 11.782 10.116 1.00 84.38 85 VAL A N 1
ATOM 692 C CA . VAL A 1 85 ? 3.688 10.745 10.443 1.00 84.38 85 VAL A CA 1
ATOM 693 C C . VAL A 1 85 ? 4.261 9.736 11.438 1.00 84.38 85 VAL A C 1
ATOM 695 O O . VAL A 1 85 ? 3.603 9.404 12.424 1.00 84.38 85 VAL A O 1
ATOM 698 N N . LEU A 1 86 ? 5.496 9.274 11.232 1.00 81.12 86 LEU A N 1
ATOM 699 C CA . LEU A 1 86 ? 6.157 8.350 12.155 1.00 81.12 86 LEU A CA 1
ATOM 700 C C . LEU A 1 86 ? 6.408 8.976 13.531 1.00 81.12 86 LEU A C 1
ATOM 702 O O . LEU A 1 86 ? 6.220 8.307 14.545 1.00 81.12 86 LEU A O 1
ATOM 706 N N . ALA A 1 87 ? 6.779 10.257 13.587 1.00 81.75 87 ALA A N 1
ATOM 707 C CA . ALA A 1 87 ? 6.948 10.988 14.837 1.00 81.75 87 ALA A CA 1
ATOM 708 C C . ALA A 1 87 ? 5.620 11.116 15.597 1.00 81.75 87 ALA A C 1
ATOM 710 O O . ALA A 1 87 ? 5.587 10.896 16.808 1.00 81.75 87 ALA A O 1
ATOM 711 N N . LEU A 1 88 ? 4.515 11.408 14.899 1.00 80.06 88 LEU A N 1
ATOM 712 C CA . LEU A 1 88 ? 3.177 11.402 15.498 1.00 80.06 88 LEU A CA 1
ATOM 713 C C . LEU A 1 88 ? 2.810 10.031 16.053 1.00 80.06 88 LEU A C 1
ATOM 715 O O . LEU A 1 88 ? 2.341 9.948 17.187 1.00 80.06 88 LEU A O 1
ATOM 719 N N . LEU A 1 89 ? 3.052 8.964 15.286 1.00 75.06 89 LEU A N 1
ATOM 720 C CA . LEU A 1 89 ? 2.811 7.599 15.744 1.00 75.06 89 LEU A CA 1
ATOM 721 C C . LEU A 1 89 ? 3.623 7.314 17.013 1.00 75.06 89 LEU A C 1
ATOM 723 O O . LEU A 1 89 ? 3.033 6.955 18.029 1.00 75.06 89 LEU A O 1
ATOM 727 N N . LEU A 1 90 ? 4.931 7.582 17.008 1.00 78.56 90 LEU A N 1
ATOM 728 C CA . LEU A 1 90 ? 5.811 7.355 18.157 1.00 78.56 90 LEU A CA 1
ATOM 729 C C . LEU A 1 90 ? 5.379 8.142 19.404 1.00 78.56 90 LEU A C 1
ATOM 731 O O . LEU A 1 90 ? 5.442 7.616 20.509 1.00 78.56 90 LEU A O 1
ATOM 735 N N . LEU A 1 91 ? 4.920 9.385 19.243 1.00 74.88 91 LEU A N 1
ATOM 736 C CA . LEU A 1 91 ? 4.431 10.213 20.351 1.00 74.88 91 LEU A CA 1
ATOM 737 C C . LEU A 1 91 ? 3.054 9.765 20.856 1.00 74.88 91 LEU A C 1
ATOM 739 O O . LEU A 1 91 ? 2.762 9.895 22.044 1.00 74.88 91 LEU A O 1
ATOM 743 N N . SER A 1 92 ? 2.212 9.235 19.969 1.00 70.19 92 SER A N 1
ATOM 744 C CA . SER A 1 92 ? 0.878 8.740 20.318 1.00 70.19 92 SER A CA 1
ATOM 745 C C . SER A 1 92 ? 0.908 7.383 21.026 1.00 70.19 92 SER A C 1
ATOM 747 O O . SER A 1 92 ? 0.057 7.136 21.876 1.00 70.19 92 SER A O 1
ATOM 749 N N . VAL A 1 93 ? 1.903 6.536 20.733 1.00 68.50 93 VAL A N 1
ATOM 750 C CA . VAL A 1 93 ? 2.025 5.165 21.257 1.00 68.50 93 VAL A CA 1
ATOM 751 C C . VAL A 1 93 ? 2.057 5.131 22.794 1.00 68.50 93 VAL A C 1
ATOM 753 O O . VAL A 1 93 ? 1.160 4.524 23.371 1.00 68.50 93 VAL A O 1
ATOM 756 N N . PRO A 1 94 ? 2.979 5.825 23.496 1.00 65.31 94 PRO A N 1
ATOM 757 C CA . PRO A 1 94 ? 3.032 5.830 24.960 1.00 65.31 94 PRO A CA 1
ATOM 758 C C . PRO A 1 94 ? 1.757 6.319 25.634 1.00 65.31 94 PRO A C 1
ATOM 760 O O . PRO A 1 94 ? 1.360 5.807 26.677 1.00 65.31 94 PRO A O 1
ATOM 763 N N . HIS A 1 95 ? 1.134 7.342 25.052 1.00 62.97 95 HIS A N 1
ATOM 764 C CA . HIS A 1 95 ? -0.057 7.946 25.623 1.00 62.97 95 HIS A CA 1
ATOM 765 C C . HIS A 1 95 ? -1.256 7.018 25.458 1.00 62.97 95 HIS A C 1
ATOM 767 O O . HIS A 1 95 ? -1.999 6.798 26.404 1.00 62.97 95 HIS A O 1
ATOM 773 N N . ALA A 1 96 ? -1.400 6.407 24.289 1.00 58.03 96 ALA A N 1
ATOM 774 C CA . ALA A 1 96 ? -2.532 5.551 23.995 1.00 58.03 96 ALA A CA 1
ATOM 775 C C . ALA A 1 96 ? -2.421 4.131 24.588 1.00 58.03 96 ALA A C 1
ATOM 777 O O . ALA A 1 96 ? -3.429 3.442 24.710 1.00 58.03 96 ALA A O 1
ATOM 778 N N . LEU A 1 97 ? -1.211 3.727 24.990 1.00 58.00 97 LEU A N 1
ATOM 779 C CA . LEU A 1 97 ? -0.933 2.547 25.816 1.00 58.00 97 LEU A CA 1
ATOM 780 C C . LEU A 1 97 ? -1.234 2.771 27.308 1.00 58.00 97 LEU A C 1
ATOM 782 O O . LEU A 1 97 ? -1.435 1.819 28.058 1.00 58.00 97 LEU A O 1
ATOM 786 N N . SER A 1 98 ? -1.269 4.025 27.769 1.00 56.84 98 SER A N 1
ATOM 787 C CA . SER A 1 98 ? -1.682 4.338 29.137 1.00 56.84 98 SER A CA 1
ATOM 788 C C . SER A 1 98 ? -3.211 4.348 29.238 1.00 56.84 98 SER A C 1
ATOM 790 O O . SER A 1 98 ? -3.886 4.926 28.393 1.00 56.84 98 SER A O 1
ATOM 792 N N . SER A 1 99 ? -3.775 3.713 30.272 1.00 48.28 99 SER A N 1
ATOM 793 C CA . SER A 1 99 ? -5.227 3.509 30.445 1.00 48.28 99 SER A CA 1
ATOM 794 C C . SER A 1 99 ? -6.061 4.791 30.607 1.00 48.28 99 SER A C 1
ATOM 796 O O . SER A 1 99 ? -7.276 4.708 30.760 1.00 48.28 99 SER A O 1
ATOM 798 N N . GLU A 1 100 ? -5.428 5.964 30.583 1.00 48.75 100 GLU A N 1
ATOM 799 C CA . GLU A 1 100 ? -6.081 7.269 30.530 1.00 48.75 100 GLU A CA 1
ATOM 800 C C . GLU A 1 100 ? -5.552 8.067 29.336 1.00 48.75 100 GLU A C 1
ATOM 802 O O . GLU A 1 100 ? -4.592 8.828 29.457 1.00 48.75 100 GLU A O 1
ATOM 807 N N . ALA A 1 101 ? -6.176 7.904 28.171 1.00 44.41 101 ALA A N 1
ATOM 808 C CA . ALA A 1 101 ? -5.928 8.794 27.044 1.00 44.41 101 ALA A CA 1
ATOM 809 C C . ALA A 1 101 ? -7.048 8.726 26.001 1.00 44.41 101 ALA A C 1
ATOM 811 O O . ALA A 1 101 ? -6.963 8.008 25.003 1.00 44.41 101 ALA A O 1
ATOM 812 N N . GLU A 1 102 ? -8.071 9.561 26.172 1.00 40.12 102 GLU A N 1
ATOM 813 C CA . GLU A 1 102 ? -8.760 10.125 25.013 1.00 40.12 102 GLU A CA 1
ATOM 814 C C . GLU A 1 102 ? -7.769 11.062 24.316 1.00 40.12 102 GLU A C 1
ATOM 816 O O . GLU A 1 102 ? -7.654 12.246 24.635 1.00 40.12 102 GLU A O 1
ATOM 821 N N . LEU A 1 103 ? -6.995 10.525 23.369 1.00 42.25 103 LEU A N 1
ATOM 822 C CA . LEU A 1 103 ? -6.244 11.356 22.439 1.00 42.25 103 LEU A CA 1
ATOM 823 C C . LEU A 1 103 ? -7.233 11.969 21.436 1.00 42.25 103 LEU A C 1
ATOM 825 O O . LEU A 1 103 ? -7.235 11.656 20.247 1.00 42.25 103 LEU A O 1
ATOM 829 N N . GLU A 1 104 ? -8.062 12.895 21.911 1.00 43.16 104 GLU A N 1
ATOM 830 C CA . GLU A 1 104 ? -8.551 13.961 21.056 1.00 43.16 104 GLU A CA 1
ATOM 831 C C . GLU A 1 104 ? -7.325 14.817 20.723 1.00 43.16 104 GLU A C 1
ATOM 833 O O . GLU A 1 104 ? -6.943 15.718 21.469 1.00 43.16 104 GLU A O 1
ATOM 838 N N . VAL A 1 105 ? -6.622 14.497 19.630 1.00 50.03 105 VAL A N 1
ATOM 839 C CA . VAL A 1 105 ? -5.812 15.508 18.944 1.00 50.03 105 VAL A CA 1
ATOM 840 C C . VAL A 1 105 ? -6.849 16.421 18.302 1.00 50.03 105 VAL A C 1
ATOM 842 O O . VAL A 1 105 ? -7.431 16.029 17.287 1.00 50.03 105 VAL A O 1
ATOM 845 N N . PRO A 1 106 ? -7.165 17.600 18.867 1.00 49.09 106 PRO A N 1
ATOM 846 C CA . PRO A 1 106 ? -8.160 18.454 18.261 1.00 49.09 106 PRO A CA 1
ATOM 847 C C . PRO A 1 106 ? -7.464 19.090 17.065 1.00 49.09 106 PRO A C 1
ATOM 849 O O . PRO A 1 106 ? -6.895 20.162 17.202 1.00 49.09 106 PRO A O 1
ATOM 852 N N . LEU A 1 107 ? -7.452 18.419 15.910 1.00 49.84 107 LEU A N 1
ATOM 853 C CA . LEU A 1 107 ? -6.798 18.866 14.671 1.00 49.84 107 LEU A CA 1
ATOM 854 C C . LEU A 1 107 ? -7.228 20.283 14.260 1.00 49.84 107 LEU A C 1
ATOM 856 O O . LEU A 1 107 ? -6.475 20.979 13.592 1.00 49.84 107 LEU A O 1
ATOM 860 N N . LEU A 1 108 ? -8.397 20.740 14.714 1.00 48.75 108 LEU A N 1
ATOM 861 C CA . LEU A 1 108 ? -8.887 22.102 14.512 1.00 48.75 108 LEU A CA 1
ATOM 862 C C . LEU A 1 108 ? -8.094 23.171 15.277 1.00 48.75 108 LEU A C 1
ATOM 864 O O . LEU A 1 108 ? -7.897 24.248 14.736 1.00 48.75 108 LEU A O 1
ATOM 868 N N . SER A 1 109 ? -7.603 22.909 16.491 1.00 55.22 109 SER A N 1
ATOM 869 C CA . SER A 1 109 ? -6.883 23.918 17.294 1.00 55.22 109 SER A CA 1
ATOM 870 C C . SER A 1 109 ? -5.491 24.287 16.720 1.00 55.22 109 SER A C 1
ATOM 872 O O . SER A 1 109 ? -5.202 25.478 16.579 1.00 55.22 109 SER A O 1
ATOM 874 N N . PRO A 1 110 ? -4.650 23.329 16.267 1.00 55.09 110 PRO A N 1
ATOM 875 C CA . PRO A 1 110 ? -3.372 23.602 15.607 1.00 55.09 110 PRO A CA 1
ATOM 876 C C . PRO A 1 110 ? -3.490 24.347 14.270 1.00 55.09 110 PRO A C 1
ATOM 878 O O . PRO A 1 110 ? -2.572 25.086 13.927 1.00 55.09 110 PRO A O 1
ATOM 881 N N . MET A 1 111 ? -4.605 24.202 13.537 1.00 52.69 111 MET A N 1
ATOM 882 C CA . MET A 1 111 ? -4.863 24.916 12.267 1.00 52.69 111 MET A CA 1
ATOM 883 C C . MET A 1 111 ? -5.020 26.430 12.433 1.00 52.69 111 MET A C 1
ATOM 885 O O . MET A 1 111 ? -4.854 27.177 11.471 1.00 52.69 111 MET A O 1
ATOM 889 N N . PHE A 1 112 ? -5.287 26.903 13.652 1.00 55.97 112 PHE A N 1
ATOM 890 C CA . PHE A 1 112 ? -5.363 28.330 13.974 1.00 55.97 112 PHE A CA 1
ATOM 891 C C . PHE A 1 112 ? -4.118 28.854 14.707 1.00 55.97 112 PHE A C 1
ATOM 893 O O . PHE A 1 112 ? -4.091 30.010 15.124 1.00 55.97 112 PHE A O 1
ATOM 900 N N . SER A 1 113 ? -3.072 28.035 14.858 1.00 71.75 113 SER A N 1
ATOM 901 C CA . SER A 1 113 ? -1.823 28.454 15.498 1.00 71.75 113 SER A CA 1
ATOM 902 C C . SER A 1 113 ? -0.989 29.347 14.575 1.00 71.75 113 SER A C 1
ATOM 904 O O . SER A 1 113 ? -0.850 29.071 13.385 1.00 71.75 113 SER A O 1
ATOM 906 N N . LEU A 1 114 ? -0.349 30.382 15.132 1.00 78.94 114 LEU A N 1
ATOM 907 C CA . LEU A 1 114 ? 0.613 31.234 14.413 1.00 78.94 114 LEU A CA 1
ATOM 908 C C . LEU A 1 114 ? 1.721 30.407 13.734 1.00 78.94 114 LEU A C 1
ATOM 910 O O . LEU A 1 114 ? 2.166 30.736 12.637 1.00 78.94 114 LEU A O 1
ATOM 914 N N . LEU A 1 115 ? 2.132 29.311 14.378 1.00 80.75 115 LEU A N 1
ATOM 915 C CA . LEU A 1 115 ? 3.142 28.389 13.866 1.00 80.75 115 LEU A CA 1
ATOM 916 C C . LEU A 1 115 ? 2.721 27.747 12.535 1.00 80.75 115 LEU A C 1
ATOM 918 O O . LEU A 1 115 ? 3.551 27.636 11.639 1.00 80.75 115 LEU A O 1
ATOM 922 N N . PHE A 1 116 ? 1.445 27.378 12.386 1.00 84.31 116 PHE A N 1
ATOM 923 C CA . PHE A 1 116 ? 0.925 26.764 11.163 1.00 84.31 116 PHE A CA 1
ATOM 924 C C . PHE A 1 116 ? 1.062 27.716 9.970 1.00 84.31 116 PHE A C 1
ATOM 926 O O . PHE A 1 116 ? 1.629 27.352 8.941 1.00 84.31 116 PHE A O 1
ATOM 933 N N . TYR A 1 117 ? 0.617 28.965 10.134 1.00 82.62 117 TYR A N 1
ATOM 934 C CA . TYR A 1 117 ? 0.701 29.974 9.077 1.00 82.62 117 TYR A CA 1
ATOM 935 C C . TYR A 1 117 ? 2.147 30.360 8.745 1.00 82.62 117 TYR A C 1
ATOM 937 O O . TYR A 1 117 ? 2.464 30.576 7.576 1.00 82.62 117 TYR A O 1
ATOM 945 N N . LEU A 1 118 ? 3.038 30.416 9.743 1.00 85.62 118 LEU A N 1
ATOM 946 C CA . LEU A 1 118 ? 4.454 30.720 9.526 1.00 85.62 118 LEU A CA 1
ATOM 947 C C . LEU A 1 118 ? 5.158 29.611 8.732 1.00 85.62 118 LEU A C 1
ATOM 949 O O . LEU A 1 118 ? 5.881 29.903 7.781 1.00 85.62 118 LEU A O 1
ATOM 953 N N . VAL A 1 119 ? 4.929 28.346 9.092 1.00 86.94 119 VAL A N 1
ATOM 954 C CA . VAL A 1 119 ? 5.510 27.193 8.387 1.00 86.94 119 VAL A CA 1
ATOM 955 C C . VAL A 1 119 ? 4.970 27.115 6.961 1.00 86.94 119 VAL A C 1
ATOM 957 O O . VAL A 1 119 ? 5.757 26.977 6.027 1.00 86.94 119 VAL A O 1
ATOM 960 N N . LEU A 1 120 ? 3.662 27.311 6.768 1.00 88.00 120 LEU A N 1
ATOM 961 C CA . LEU A 1 120 ? 3.052 27.337 5.440 1.00 88.00 120 LEU A CA 1
ATOM 962 C C . LEU A 1 120 ? 3.650 28.438 4.555 1.00 88.00 120 LEU A C 1
ATOM 964 O O . LEU A 1 120 ? 3.927 28.202 3.377 1.00 88.00 120 LEU A O 1
ATOM 968 N N . LEU A 1 121 ? 3.889 29.627 5.117 1.00 88.44 121 LEU A N 1
ATOM 969 C CA . LEU A 1 121 ? 4.526 30.736 4.407 1.00 88.44 121 LEU A CA 1
ATOM 970 C C . LEU A 1 121 ? 5.964 30.391 3.995 1.00 88.44 121 LEU A C 1
ATOM 972 O O . LEU A 1 121 ? 6.343 30.629 2.849 1.00 88.44 121 LEU A O 1
ATOM 976 N N . VAL A 1 122 ? 6.750 29.799 4.900 1.00 89.19 122 VAL A N 1
ATOM 977 C CA . VAL A 1 122 ? 8.133 29.377 4.621 1.00 89.19 122 VAL A CA 1
ATOM 978 C C . VAL A 1 122 ? 8.173 28.293 3.543 1.00 89.19 122 VAL A C 1
ATOM 980 O O . VAL A 1 122 ? 8.949 28.413 2.597 1.00 89.19 122 VAL A O 1
ATOM 983 N N . LEU A 1 123 ? 7.318 27.271 3.633 1.00 89.56 123 LEU A N 1
ATOM 984 C CA . LEU A 1 123 ? 7.228 26.210 2.624 1.00 89.56 123 LEU A CA 1
ATOM 985 C C . LEU A 1 123 ? 6.820 26.765 1.257 1.00 89.56 123 LEU A C 1
ATOM 987 O O . LEU A 1 123 ? 7.415 26.396 0.247 1.00 89.56 123 LEU A O 1
ATOM 991 N N . SER A 1 124 ? 5.871 27.703 1.232 1.00 87.75 124 SER A N 1
ATOM 992 C CA . SER A 1 124 ? 5.441 28.370 -0.001 1.00 87.75 124 SER A CA 1
ATOM 993 C C . SER A 1 124 ? 6.572 29.191 -0.623 1.00 87.75 124 SER A C 1
ATOM 995 O O . SER A 1 124 ? 6.786 29.123 -1.831 1.00 87.75 124 SER A O 1
ATOM 997 N N . ALA A 1 125 ? 7.342 29.922 0.190 1.00 89.06 125 ALA A N 1
ATOM 998 C CA . ALA A 1 125 ? 8.506 30.672 -0.279 1.00 89.06 125 ALA A CA 1
ATOM 999 C C . ALA A 1 125 ? 9.602 29.745 -0.829 1.00 89.06 125 ALA A C 1
ATOM 1001 O O . ALA A 1 125 ? 10.124 29.992 -1.915 1.00 89.06 125 ALA A O 1
ATOM 1002 N N . LEU A 1 126 ? 9.911 28.649 -0.127 1.00 87.38 126 LEU A N 1
ATOM 1003 C CA . LEU A 1 126 ? 10.862 27.636 -0.593 1.00 87.38 126 LEU A CA 1
ATOM 1004 C C . LEU A 1 126 ? 10.405 26.995 -1.908 1.00 87.38 126 LEU A C 1
ATOM 1006 O O . LEU A 1 126 ? 11.214 26.849 -2.820 1.00 87.38 126 LEU A O 1
ATOM 1010 N N . HIS A 1 127 ? 9.118 26.667 -2.038 1.00 89.44 127 HIS A N 1
ATOM 1011 C CA . HIS A 1 127 ? 8.555 26.108 -3.267 1.00 89.44 127 HIS A CA 1
ATOM 1012 C C . HIS A 1 127 ? 8.690 27.078 -4.448 1.00 89.44 127 HIS A C 1
ATOM 1014 O O . HIS A 1 127 ? 9.150 26.681 -5.514 1.00 89.44 127 HIS A O 1
ATOM 1020 N N . VAL A 1 128 ? 8.379 28.366 -4.251 1.00 88.25 128 VAL A N 1
ATOM 1021 C CA . VAL A 1 128 ? 8.569 29.405 -5.279 1.00 88.25 128 VAL A CA 1
ATOM 1022 C C . VAL A 1 128 ? 10.042 29.515 -5.683 1.00 88.25 128 VAL A C 1
ATOM 1024 O O . VAL A 1 128 ? 10.338 29.552 -6.874 1.00 88.25 128 VAL A O 1
ATOM 1027 N N . ILE A 1 129 ? 10.972 29.539 -4.723 1.00 87.44 129 ILE A N 1
ATOM 1028 C CA . ILE A 1 129 ? 12.417 29.638 -5.000 1.00 87.44 129 ILE A CA 1
ATOM 1029 C C . ILE A 1 129 ? 12.900 28.432 -5.811 1.00 87.44 129 ILE A C 1
ATOM 1031 O O . ILE A 1 129 ? 13.614 28.602 -6.797 1.00 87.44 129 ILE A O 1
ATOM 1035 N N . VAL A 1 130 ? 12.490 27.220 -5.427 1.00 86.25 130 VAL A N 1
ATOM 1036 C CA . VAL A 1 130 ? 12.877 25.996 -6.137 1.00 86.25 130 VAL A CA 1
ATOM 1037 C C . VAL A 1 130 ? 12.274 25.989 -7.537 1.00 86.25 130 VAL A C 1
ATOM 1039 O O . VAL A 1 130 ? 13.022 25.875 -8.499 1.00 86.25 130 VAL A O 1
ATOM 1042 N N . CYS A 1 131 ? 10.967 26.207 -7.686 1.00 84.75 131 CYS A N 1
ATOM 1043 C CA . CYS A 1 131 ? 10.298 26.123 -8.987 1.00 84.75 131 CYS A CA 1
ATOM 1044 C C . CYS A 1 131 ? 10.630 27.272 -9.953 1.00 84.75 131 CYS A C 1
ATOM 1046 O O . CYS A 1 131 ? 10.336 27.171 -11.141 1.00 84.75 131 CYS A O 1
ATOM 1048 N N . THR A 1 132 ? 11.230 28.364 -9.470 1.00 85.25 132 THR A N 1
ATOM 1049 C CA . THR A 1 132 ? 11.755 29.447 -10.324 1.00 85.25 132 THR A CA 1
ATOM 1050 C C . THR A 1 132 ? 13.239 29.279 -10.655 1.00 85.25 132 THR A C 1
ATOM 1052 O O . THR A 1 132 ? 13.782 30.055 -11.444 1.00 85.25 132 THR A O 1
ATOM 1055 N N . SER A 1 133 ? 13.904 28.262 -10.096 1.00 84.75 133 SER A N 1
ATOM 1056 C CA . SER A 1 133 ? 15.302 27.963 -10.396 1.00 84.75 133 SER A CA 1
ATOM 1057 C C . SER A 1 133 ? 15.452 27.294 -11.769 1.00 84.75 133 SER A C 1
ATOM 1059 O O . SER A 1 133 ? 14.709 26.378 -12.126 1.00 84.75 133 SER A O 1
ATOM 1061 N N . VAL A 1 134 ? 16.438 27.769 -12.535 1.00 59.56 134 VAL A N 1
ATOM 1062 C CA . VAL A 1 134 ? 16.623 27.498 -13.975 1.00 59.56 134 VAL A CA 1
ATOM 1063 C C . VAL A 1 134 ? 16.893 26.016 -14.301 1.00 59.56 134 VAL A C 1
ATOM 1065 O O . VAL A 1 134 ? 16.624 25.593 -15.420 1.00 59.56 134 VAL A O 1
ATOM 1068 N N . ASP A 1 135 ? 17.332 25.214 -13.324 1.00 63.81 135 ASP A N 1
ATOM 1069 C CA . ASP A 1 135 ? 17.754 23.815 -13.517 1.00 63.81 135 ASP A CA 1
ATOM 1070 C C . ASP A 1 135 ? 16.832 22.766 -12.852 1.00 63.81 135 ASP A C 1
ATOM 1072 O O . ASP A 1 135 ? 17.173 21.583 -12.793 1.00 63.81 135 ASP A O 1
ATOM 1076 N N . SER A 1 136 ? 15.663 23.155 -12.329 1.00 61.28 136 SER A N 1
ATOM 1077 C CA . SER A 1 136 ? 14.806 22.244 -11.549 1.00 61.28 136 SER A CA 1
ATOM 1078 C C . SER A 1 136 ? 13.715 21.558 -12.387 1.00 61.28 136 SER A C 1
ATOM 1080 O O . SER A 1 136 ? 12.590 22.032 -12.524 1.00 61.28 136 SER A O 1
ATOM 1082 N N . SER A 1 137 ? 14.004 20.372 -12.928 1.00 65.12 137 SER A N 1
ATOM 1083 C CA . SER A 1 137 ? 12.970 19.481 -13.481 1.00 65.12 137 SER A CA 1
ATOM 1084 C C . SER A 1 137 ? 12.278 18.681 -12.363 1.00 65.12 137 SER A C 1
ATOM 1086 O O . SER A 1 137 ? 12.395 17.457 -12.305 1.00 65.12 137 SER A O 1
ATOM 1088 N N . CYS A 1 138 ? 11.601 19.370 -11.439 1.00 76.88 138 CYS A N 1
ATOM 1089 C CA . CYS A 1 138 ? 10.937 18.749 -10.288 1.00 76.88 138 CYS A CA 1
ATOM 1090 C C . CYS A 1 138 ? 9.464 18.411 -10.581 1.00 76.88 138 CYS A C 1
ATOM 1092 O O . CYS A 1 138 ? 8.701 19.246 -11.070 1.00 76.88 138 CYS A O 1
ATOM 1094 N N . TYR A 1 139 ? 9.024 17.211 -10.203 1.00 83.38 139 TYR A N 1
ATOM 1095 C CA . TYR A 1 139 ? 7.644 16.738 -10.309 1.00 83.38 139 TYR A CA 1
ATOM 1096 C C . TYR A 1 139 ? 6.671 17.640 -9.547 1.00 83.38 139 TYR A C 1
ATOM 1098 O O . TYR A 1 139 ? 5.653 18.046 -10.105 1.00 83.38 139 TYR A O 1
ATOM 1106 N N . LEU A 1 140 ? 6.998 18.035 -8.312 1.00 81.06 140 LEU A N 1
ATOM 1107 C CA . LEU A 1 140 ? 6.156 18.944 -7.524 1.00 81.06 140 LEU A CA 1
ATOM 1108 C C . LEU A 1 140 ? 5.933 20.306 -8.199 1.00 81.06 140 LEU A C 1
ATOM 1110 O O . LEU A 1 140 ? 4.868 20.888 -8.020 1.00 81.06 140 LEU A O 1
ATOM 1114 N N . CYS A 1 141 ? 6.887 20.791 -8.999 1.00 83.75 141 CYS A N 1
ATOM 1115 C CA . CYS A 1 141 ? 6.748 22.039 -9.758 1.00 83.75 141 CYS A CA 1
ATOM 1116 C C . CYS A 1 141 ? 5.897 21.874 -11.029 1.00 83.75 141 CYS A C 1
ATOM 1118 O O . CYS A 1 141 ? 5.369 22.852 -11.550 1.00 83.75 141 CYS A O 1
ATOM 1120 N N . SER A 1 142 ? 5.740 20.640 -11.525 1.00 84.00 142 SER A N 1
ATOM 1121 C CA . SER A 1 142 ? 4.844 20.321 -12.648 1.00 84.00 142 SER A CA 1
ATOM 1122 C C . SER A 1 142 ? 3.371 20.200 -12.236 1.00 84.00 142 SER A C 1
ATOM 1124 O O . SER A 1 142 ? 2.480 20.198 -13.088 1.00 84.00 142 SER A O 1
ATOM 1126 N N . LEU A 1 143 ? 3.104 20.088 -10.932 1.00 84.88 143 LEU A N 1
ATOM 1127 C CA . LEU A 1 143 ? 1.758 19.976 -10.387 1.00 84.88 143 LEU A CA 1
ATOM 1128 C C . LEU A 1 143 ? 1.043 21.329 -10.353 1.00 84.88 143 LEU A C 1
ATOM 1130 O O . LEU A 1 143 ? 1.646 22.400 -10.363 1.00 84.88 143 LEU A O 1
ATOM 1134 N N . SER A 1 144 ? -0.287 21.281 -10.251 1.00 87.88 144 SER A N 1
ATOM 1135 C CA . SER A 1 144 ? -1.066 22.495 -10.012 1.00 87.88 144 SER A CA 1
ATOM 1136 C C . SER A 1 144 ? -0.696 23.118 -8.659 1.00 87.88 144 SER A C 1
ATOM 1138 O O . SER A 1 144 ? -0.462 22.408 -7.675 1.00 87.88 144 SER A O 1
ATOM 1140 N N . TRP A 1 145 ? -0.725 24.449 -8.577 1.00 84.19 145 TRP A N 1
ATOM 1141 C CA . TRP A 1 145 ? -0.489 25.176 -7.324 1.00 84.19 145 TRP A CA 1
ATOM 1142 C C . TRP A 1 145 ? -1.433 24.746 -6.192 1.00 84.19 145 TRP A C 1
ATOM 1144 O O . TRP A 1 145 ? -1.037 24.762 -5.032 1.00 84.19 145 TRP A O 1
ATOM 1154 N N . LEU A 1 146 ? -2.654 24.301 -6.513 1.00 85.44 146 LEU A N 1
ATOM 1155 C CA . LEU A 1 146 ? -3.604 23.772 -5.527 1.00 85.44 146 LEU A CA 1
ATOM 1156 C C . LEU A 1 146 ? -3.121 22.455 -4.916 1.00 85.44 146 LEU A C 1
ATOM 1158 O O . LEU A 1 146 ? -3.179 22.273 -3.704 1.00 85.44 146 LEU A O 1
ATOM 1162 N N . THR A 1 147 ? -2.618 21.543 -5.745 1.00 85.06 147 THR A N 1
ATOM 1163 C CA . THR A 1 147 ? -2.084 20.258 -5.280 1.00 85.06 147 THR A CA 1
ATOM 1164 C C . THR A 1 147 ? -0.782 20.431 -4.502 1.00 85.06 147 THR A C 1
ATOM 1166 O O . THR A 1 147 ? -0.642 19.839 -3.437 1.00 85.06 147 THR A O 1
ATOM 1169 N N . ALA A 1 148 ? 0.129 21.294 -4.967 1.00 86.06 148 ALA A N 1
ATOM 1170 C CA . ALA A 1 148 ? 1.348 21.626 -4.227 1.00 86.06 148 ALA A CA 1
ATOM 1171 C C . ALA A 1 148 ? 1.021 22.332 -2.897 1.00 86.06 148 ALA A C 1
ATOM 1173 O O . ALA A 1 148 ? 1.550 21.970 -1.848 1.00 86.06 148 ALA A O 1
ATOM 1174 N N . GLY A 1 149 ? 0.067 23.269 -2.917 1.00 87.38 149 GLY A N 1
ATOM 1175 C CA . GLY A 1 149 ? -0.483 23.924 -1.730 1.00 87.38 149 GLY A CA 1
ATOM 1176 C C . GLY A 1 149 ? -1.064 22.940 -0.720 1.00 87.38 149 GLY A C 1
ATOM 1177 O O . GLY A 1 149 ? -0.773 23.042 0.468 1.00 87.38 149 GLY A O 1
ATOM 1178 N N . GLY A 1 150 ? -1.816 21.941 -1.187 1.00 88.31 150 GLY A N 1
ATOM 1179 C CA . GLY A 1 150 ? -2.352 20.874 -0.342 1.00 88.31 150 GLY A CA 1
ATOM 1180 C C . GLY A 1 150 ? -1.262 20.085 0.390 1.00 88.31 150 GLY A C 1
ATOM 1181 O O . GLY A 1 150 ? -1.396 19.830 1.585 1.00 88.31 150 GLY A O 1
ATOM 1182 N N . VAL A 1 151 ? -0.155 19.763 -0.288 1.00 88.19 151 VAL A N 1
ATOM 1183 C CA . VAL A 1 151 ? 1.001 19.093 0.337 1.00 88.19 151 VAL A CA 1
ATOM 1184 C C . VAL A 1 151 ? 1.649 19.985 1.404 1.00 88.19 151 VAL A C 1
ATOM 1186 O O . VAL A 1 151 ? 1.938 19.517 2.501 1.00 88.19 151 VAL A O 1
ATOM 1189 N N . MET A 1 152 ? 1.820 21.282 1.137 1.00 89.12 152 MET A N 1
ATOM 1190 C CA . MET A 1 152 ? 2.398 22.223 2.110 1.00 89.12 152 MET A CA 1
ATOM 1191 C C . MET A 1 152 ? 1.502 22.449 3.336 1.00 89.12 152 MET A C 1
ATOM 1193 O O . MET A 1 152 ? 2.002 22.590 4.456 1.00 89.12 152 MET A O 1
ATOM 1197 N N . VAL A 1 153 ? 0.179 22.453 3.143 1.00 89.88 153 VAL A N 1
ATOM 1198 C CA . VAL A 1 153 ? -0.803 22.499 4.235 1.00 89.88 153 VAL A CA 1
ATOM 1199 C C . VAL A 1 153 ? -0.715 21.237 5.085 1.00 89.88 153 VAL A C 1
ATOM 1201 O O . VAL A 1 153 ? -0.706 21.338 6.310 1.00 89.88 153 VAL A O 1
ATOM 1204 N N . LEU A 1 154 ? -0.601 20.064 4.454 1.00 89.44 154 LEU A N 1
ATOM 1205 C CA . LEU A 1 154 ? -0.457 18.793 5.158 1.00 89.44 154 LEU A CA 1
ATOM 1206 C C . LEU A 1 154 ? 0.794 18.779 6.048 1.00 89.44 154 LEU A C 1
ATOM 1208 O O . LEU A 1 154 ? 0.674 18.486 7.232 1.00 89.44 154 LEU A O 1
ATOM 1212 N N . ILE A 1 155 ? 1.957 19.160 5.511 1.00 89.56 155 ILE A N 1
ATOM 1213 C CA . ILE A 1 155 ? 3.221 19.221 6.271 1.00 89.56 155 ILE A CA 1
ATOM 1214 C C . ILE A 1 155 ? 3.086 20.178 7.460 1.00 89.56 155 ILE A C 1
ATOM 1216 O O . ILE A 1 155 ? 3.330 19.820 8.608 1.00 89.56 155 ILE A O 1
ATOM 1220 N N . SER A 1 156 ? 2.585 21.392 7.210 1.00 89.38 156 SER A N 1
ATOM 1221 C CA . SER A 1 156 ? 2.357 22.380 8.272 1.00 89.38 156 SER A CA 1
ATOM 1222 C C . SER A 1 156 ? 1.424 21.846 9.370 1.00 89.38 156 SER A C 1
ATOM 1224 O O . SER A 1 156 ? 1.660 22.074 10.558 1.00 89.38 156 SER A O 1
ATOM 1226 N N . ALA A 1 157 ? 0.372 21.113 8.993 1.00 86.88 157 ALA A N 1
ATOM 1227 C CA . ALA A 1 157 ? -0.580 20.525 9.928 1.00 86.88 157 ALA A CA 1
ATOM 1228 C C . ALA A 1 157 ? 0.036 19.432 10.799 1.00 86.88 157 ALA A C 1
ATOM 1230 O O . ALA A 1 157 ? -0.145 19.440 12.022 1.00 86.88 157 ALA A O 1
ATOM 1231 N N . LEU A 1 158 ? 0.772 18.514 10.175 1.00 86.38 158 LEU A N 1
ATOM 1232 C CA . LEU A 1 158 ? 1.436 17.413 10.859 1.00 86.38 158 LEU A CA 1
ATOM 1233 C C . LEU A 1 158 ? 2.496 17.941 11.826 1.00 86.38 158 LEU A C 1
ATOM 1235 O O . LEU A 1 158 ? 2.489 17.556 12.995 1.00 86.38 158 LEU A O 1
ATOM 1239 N N . LEU A 1 159 ? 3.327 18.895 11.401 1.00 86.25 159 LEU A N 1
ATOM 1240 C CA . LEU A 1 159 ? 4.341 19.509 12.258 1.00 86.25 159 LEU A CA 1
ATOM 1241 C C . LEU A 1 159 ? 3.732 20.163 13.508 1.00 86.25 159 LEU A C 1
ATOM 1243 O O . LEU A 1 159 ? 4.220 19.973 14.626 1.00 86.25 159 LEU A O 1
ATOM 1247 N N . CYS A 1 160 ? 2.636 20.909 13.349 1.00 85.44 160 CYS A N 1
ATOM 1248 C CA . CYS A 1 160 ? 1.940 21.508 14.486 1.00 85.44 160 CYS A CA 1
ATOM 1249 C C . CYS A 1 160 ? 1.350 20.452 15.431 1.00 85.44 160 CYS A C 1
ATOM 1251 O O . CYS A 1 160 ? 1.386 20.639 16.653 1.00 85.44 160 CYS A O 1
ATOM 1253 N N . ALA A 1 161 ? 0.842 19.339 14.897 1.00 82.19 161 ALA A N 1
ATOM 1254 C CA . ALA A 1 161 ? 0.375 18.218 15.706 1.00 82.19 161 ALA A CA 1
ATOM 1255 C C . ALA A 1 161 ? 1.530 17.557 16.483 1.00 82.19 161 ALA A C 1
ATOM 1257 O O . ALA A 1 161 ? 1.380 17.310 17.682 1.00 82.19 161 ALA A O 1
ATOM 1258 N N . VAL A 1 162 ? 2.699 17.361 15.855 1.00 83.69 162 VAL A N 1
ATOM 1259 C CA . VAL A 1 162 ? 3.903 16.801 16.498 1.00 83.69 162 VAL A CA 1
ATOM 1260 C C . VAL A 1 162 ? 4.334 17.684 17.661 1.00 83.69 162 VAL A C 1
ATOM 1262 O O . VAL A 1 162 ? 4.479 17.208 18.784 1.00 83.69 162 VAL A O 1
ATOM 1265 N N . ILE A 1 163 ? 4.482 18.990 17.432 1.00 82.88 163 ILE A N 1
ATOM 1266 C CA . ILE A 1 163 ? 4.926 19.934 18.467 1.00 82.88 163 ILE A CA 1
ATOM 1267 C C . ILE A 1 163 ? 3.912 20.006 19.616 1.00 82.88 163 ILE A C 1
ATOM 1269 O O . ILE A 1 163 ? 4.297 20.046 20.786 1.00 82.88 163 ILE A O 1
ATOM 1273 N N . SER A 1 164 ? 2.614 19.962 19.310 1.00 79.50 164 SER A N 1
ATOM 1274 C CA . SER A 1 164 ? 1.560 19.917 20.331 1.00 79.50 164 SER A CA 1
ATOM 1275 C C . SER A 1 164 ? 1.637 18.642 21.178 1.00 79.50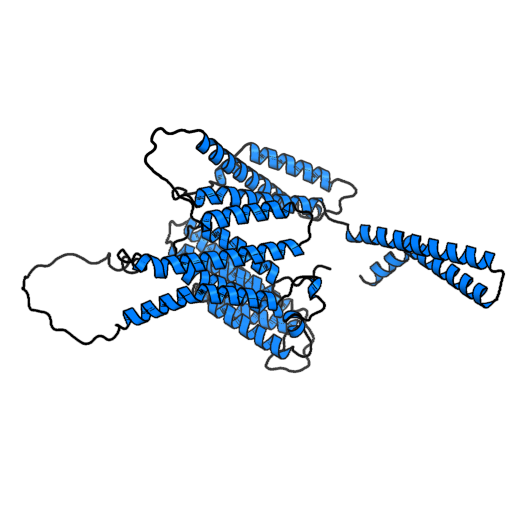 164 SER A C 1
ATOM 1277 O O . SER A 1 164 ? 1.475 18.693 22.395 1.00 79.50 164 SER A O 1
ATOM 1279 N N . ALA A 1 165 ? 1.932 17.497 20.562 1.00 76.88 165 ALA A N 1
ATOM 1280 C CA . ALA A 1 165 ? 2.129 16.242 21.280 1.00 76.88 165 ALA A CA 1
ATOM 1281 C C . ALA A 1 165 ? 3.399 16.276 22.152 1.00 76.88 165 ALA A C 1
ATOM 1283 O O . ALA A 1 165 ? 3.336 15.949 23.336 1.00 76.88 165 ALA A O 1
ATOM 1284 N N . VAL A 1 166 ? 4.529 16.761 21.623 1.00 79.75 166 VAL A N 1
ATOM 1285 C CA . VAL A 1 166 ? 5.791 16.898 22.377 1.00 79.75 166 VAL A CA 1
ATOM 1286 C C . VAL A 1 166 ? 5.631 17.834 23.576 1.00 79.75 166 VAL A C 1
ATOM 1288 O O . VAL A 1 166 ? 6.078 17.520 24.678 1.00 79.75 166 VAL A O 1
ATOM 1291 N N . THR A 1 167 ? 4.983 18.985 23.385 1.00 75.62 167 THR A N 1
ATOM 1292 C CA . THR A 1 167 ? 4.765 19.961 24.464 1.00 75.62 167 THR A CA 1
ATOM 1293 C C . THR A 1 167 ? 3.871 19.403 25.567 1.00 75.62 167 THR A C 1
ATOM 1295 O O . THR A 1 167 ? 4.173 19.628 26.739 1.00 75.62 167 THR A O 1
ATOM 1298 N N . LYS A 1 168 ? 2.839 18.615 25.226 1.00 73.00 168 LYS A N 1
ATOM 1299 C CA . LYS A 1 168 ? 2.031 17.876 26.210 1.00 73.00 168 LYS A CA 1
ATOM 1300 C C . LYS A 1 168 ? 2.874 16.881 27.012 1.00 73.00 168 LYS A C 1
ATOM 1302 O O . LYS A 1 168 ? 2.821 16.921 28.238 1.00 73.00 168 LYS A O 1
ATOM 1307 N N . VAL A 1 169 ? 3.697 16.063 26.348 1.00 70.12 169 VAL A N 1
ATOM 1308 C CA . VAL A 1 169 ? 4.589 15.083 27.005 1.00 70.12 169 VAL A CA 1
ATOM 1309 C C . VAL A 1 169 ? 5.595 15.771 27.938 1.00 70.12 169 VAL A C 1
ATOM 1311 O O . VAL A 1 169 ? 5.837 15.327 29.063 1.00 70.12 169 VAL A O 1
ATOM 1314 N N . LEU A 1 170 ? 6.165 16.898 27.506 1.00 75.31 170 LEU A N 1
ATOM 1315 C CA . LEU A 1 170 ? 7.119 17.657 28.313 1.00 75.31 170 LEU A CA 1
ATOM 1316 C C . LEU A 1 170 ? 6.446 18.372 29.496 1.00 75.31 170 LEU A C 1
ATOM 1318 O O . LEU A 1 170 ? 7.052 18.501 30.560 1.00 75.31 170 LEU A O 1
ATOM 1322 N N . ALA A 1 171 ? 5.203 18.834 29.330 1.00 70.88 171 ALA A N 1
ATOM 1323 C CA . ALA A 1 171 ? 4.421 19.458 30.393 1.00 70.88 171 ALA A CA 1
ATOM 1324 C C . ALA A 1 171 ? 3.970 18.439 31.452 1.00 70.88 171 ALA A C 1
ATOM 1326 O O . ALA A 1 171 ? 4.069 18.734 32.644 1.00 70.88 171 ALA A O 1
ATOM 1327 N N . SER A 1 172 ? 3.566 17.226 31.052 1.00 62.75 172 SER A N 1
ATOM 1328 C CA . SER A 1 172 ? 3.225 16.148 31.992 1.00 62.75 172 SER A CA 1
ATOM 1329 C C . SER A 1 172 ? 4.420 15.705 32.841 1.00 62.75 172 SER A C 1
ATOM 1331 O O . SER A 1 172 ? 4.246 15.359 34.004 1.00 62.75 172 SER A O 1
ATOM 1333 N N . GLY A 1 173 ? 5.647 15.797 32.313 1.00 58.19 173 GLY A N 1
ATOM 1334 C CA . GLY A 1 173 ? 6.872 15.531 33.078 1.00 58.19 173 GLY A CA 1
ATOM 1335 C C . GLY A 1 173 ? 7.231 16.602 34.121 1.00 58.19 173 GLY A C 1
ATOM 1336 O O . GLY A 1 173 ? 8.094 16.363 34.962 1.00 58.19 173 GLY A O 1
ATOM 1337 N N . LYS A 1 174 ? 6.591 17.782 34.088 1.00 51.84 174 LYS A N 1
ATOM 1338 C CA . LYS A 1 174 ? 6.908 18.927 34.964 1.00 51.84 174 LYS A CA 1
ATOM 1339 C C . LYS A 1 174 ? 5.928 19.147 36.119 1.00 51.84 174 LYS A C 1
ATOM 1341 O O . LYS A 1 174 ? 6.187 20.029 36.935 1.00 51.84 174 LYS A O 1
ATOM 1346 N N . LEU A 1 175 ? 4.843 18.376 36.229 1.00 39.09 175 LEU A N 1
ATOM 1347 C CA . LEU A 1 175 ? 3.891 18.497 37.338 1.00 39.09 175 LEU A CA 1
ATOM 1348 C C . LEU A 1 175 ? 4.085 17.356 38.354 1.00 39.09 175 LEU A C 1
ATOM 1350 O O . LEU A 1 175 ? 3.482 16.295 38.197 1.00 39.09 175 LEU A O 1
ATOM 1354 N N . PRO A 1 176 ? 4.888 17.533 39.423 1.00 46.72 176 PRO A N 1
ATOM 1355 C CA . PRO A 1 176 ? 4.899 16.586 40.526 1.00 46.72 176 PRO A CA 1
ATOM 1356 C C . PRO A 1 176 ? 3.616 16.789 41.339 1.00 46.72 176 PRO A C 1
ATOM 1358 O O . PRO A 1 176 ? 3.568 17.586 42.277 1.00 46.72 176 PRO A O 1
ATOM 1361 N N . SER A 1 177 ? 2.545 16.089 40.961 1.00 36.75 177 SER A N 1
ATOM 1362 C CA . SER A 1 177 ? 1.361 15.998 41.809 1.00 36.75 177 SER A CA 1
ATOM 1363 C C . SER A 1 177 ? 1.650 15.035 42.955 1.00 36.75 177 SER A C 1
ATOM 1365 O O . SER A 1 177 ? 1.889 13.840 42.795 1.00 36.75 177 SER A O 1
ATOM 1367 N N . LYS A 1 178 ? 1.692 15.637 44.133 1.00 40.72 178 LYS A N 1
ATOM 1368 C CA . LYS A 1 178 ? 1.879 15.069 45.457 1.00 40.72 178 LYS A CA 1
ATOM 1369 C C . LYS A 1 178 ? 0.787 14.025 45.731 1.00 40.72 178 LYS A C 1
ATOM 1371 O O . LYS A 1 178 ? -0.301 14.417 46.126 1.00 40.72 178 LYS A O 1
ATOM 1376 N N . ASN A 1 179 ? 1.072 12.743 45.469 1.00 35.28 179 ASN A N 1
ATOM 1377 C CA . ASN A 1 179 ? 0.573 11.535 46.161 1.00 35.28 179 ASN A CA 1
ATOM 1378 C C . ASN A 1 179 ? 1.066 10.266 45.425 1.00 35.28 179 ASN A C 1
ATOM 1380 O O . ASN A 1 179 ? 0.542 9.956 44.357 1.00 35.28 179 ASN A O 1
ATOM 1384 N N . PRO A 1 180 ? 2.023 9.484 45.965 1.00 43.78 180 PRO A N 1
ATOM 1385 C CA . PRO A 1 180 ? 2.377 8.189 45.403 1.00 43.78 180 PRO A CA 1
ATOM 1386 C C . PRO A 1 180 ? 1.420 7.132 45.968 1.00 43.78 180 PRO A C 1
ATOM 1388 O O . PRO A 1 180 ? 1.779 6.352 46.845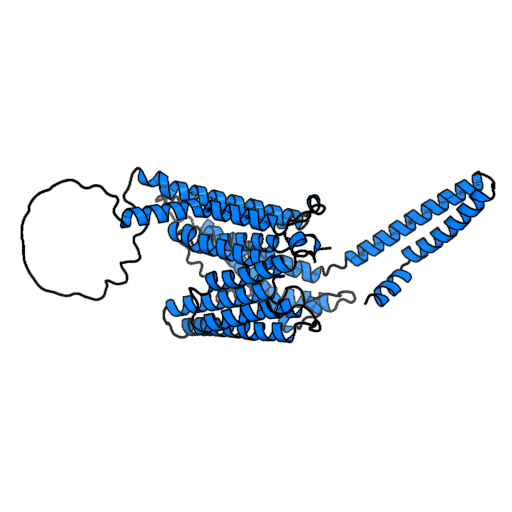 1.00 43.78 180 PRO A O 1
ATOM 1391 N N . ALA A 1 181 ? 0.174 7.122 45.499 1.00 35.75 181 ALA A N 1
ATOM 1392 C CA . ALA A 1 181 ? -0.642 5.919 45.596 1.00 35.75 181 ALA A CA 1
ATOM 1393 C C . ALA A 1 181 ? -0.354 5.097 44.336 1.00 35.75 181 ALA A C 1
ATOM 1395 O O . ALA A 1 181 ? -0.586 5.565 43.226 1.00 35.75 181 ALA A O 1
ATOM 1396 N N . HIS A 1 182 ? 0.247 3.922 44.531 1.00 43.50 182 HIS A N 1
ATOM 1397 C CA . HIS A 1 182 ? 0.657 2.954 43.514 1.00 43.50 182 HIS A CA 1
ATOM 1398 C C . HIS A 1 182 ? -0.244 2.923 42.265 1.00 43.50 182 HIS A C 1
ATOM 1400 O O . HIS A 1 182 ? -1.252 2.227 42.227 1.00 43.50 182 HIS A O 1
ATOM 1406 N N . SER A 1 183 ? 0.193 3.597 41.204 1.00 34.44 183 SER A N 1
ATOM 1407 C CA . SER A 1 183 ? -0.188 3.279 39.831 1.00 34.44 183 SER A CA 1
ATOM 1408 C C . SER A 1 183 ? 1.081 2.862 39.104 1.00 34.44 183 SER A C 1
ATOM 1410 O O . SER A 1 183 ? 1.658 3.608 38.313 1.00 34.44 183 SER A O 1
ATOM 1412 N N . SER A 1 184 ? 1.568 1.660 39.411 1.00 37.94 184 SER A N 1
ATOM 1413 C CA . SER A 1 184 ? 2.497 0.990 38.511 1.00 37.94 184 SER A CA 1
ATOM 1414 C C . SER A 1 184 ? 1.695 0.543 37.289 1.00 37.94 184 SER A C 1
ATOM 1416 O O . SER A 1 184 ? 1.271 -0.610 37.214 1.00 37.94 184 SER A O 1
ATOM 1418 N N . SER A 1 185 ? 1.471 1.465 36.349 1.00 47.97 185 SER A N 1
ATOM 1419 C CA . SER A 1 185 ? 1.205 1.103 34.958 1.00 47.97 185 SER A CA 1
ATOM 1420 C C . SER A 1 185 ? 2.479 0.437 34.449 1.00 47.97 185 SER A C 1
ATOM 1422 O O . SER A 1 185 ? 3.428 1.076 33.989 1.00 47.97 185 SER A O 1
ATOM 1424 N N . ARG A 1 186 ? 2.587 -0.860 34.731 1.00 62.72 186 ARG A N 1
ATOM 1425 C CA . ARG A 1 186 ? 3.689 -1.683 34.270 1.00 62.72 186 ARG A CA 1
ATOM 1426 C C . ARG A 1 186 ? 3.376 -1.978 32.813 1.00 62.72 186 ARG A C 1
ATOM 1428 O O . ARG A 1 186 ? 2.472 -2.759 32.540 1.00 62.72 186 ARG A O 1
ATOM 1435 N N . TRP A 1 187 ? 4.107 -1.308 31.929 1.00 65.75 187 TRP A N 1
ATOM 1436 C CA . TRP A 1 187 ? 4.087 -1.543 30.490 1.00 65.75 187 TRP A CA 1
ATOM 1437 C C . TRP A 1 187 ? 4.110 -3.044 30.209 1.00 65.75 187 TRP A C 1
ATOM 1439 O O . TRP A 1 187 ? 4.897 -3.779 30.825 1.00 65.75 187 TRP A O 1
ATOM 1449 N N . SER A 1 188 ? 3.232 -3.494 29.318 1.00 74.69 188 SER A N 1
ATOM 1450 C CA . SER A 1 188 ? 3.230 -4.879 28.876 1.00 74.69 188 SER A CA 1
ATOM 1451 C C . SER A 1 188 ? 4.493 -5.158 28.046 1.00 74.69 188 SER A C 1
ATOM 1453 O O . SER A 1 188 ? 5.117 -4.253 27.484 1.00 74.69 188 SER A O 1
ATOM 1455 N N . GLU A 1 189 ? 4.912 -6.422 27.977 1.00 82.06 189 GLU A N 1
ATOM 1456 C CA . GLU A 1 189 ? 6.043 -6.822 27.124 1.00 82.06 189 GLU A CA 1
ATOM 1457 C C . GLU A 1 189 ? 5.769 -6.500 25.644 1.00 82.06 189 GLU A C 1
ATOM 1459 O O . GLU A 1 189 ? 6.688 -6.144 24.904 1.00 82.06 189 GLU A O 1
ATOM 1464 N N . LEU A 1 190 ? 4.497 -6.561 25.231 1.00 81.75 190 LEU A N 1
ATOM 1465 C CA . LEU A 1 190 ? 4.042 -6.211 23.890 1.00 81.75 190 LEU A CA 1
ATOM 1466 C C . LEU A 1 190 ? 4.132 -4.702 23.632 1.00 81.75 190 LEU A C 1
ATOM 1468 O O . LEU A 1 190 ? 4.570 -4.289 22.560 1.00 81.75 190 LEU A O 1
ATOM 1472 N N . ASP A 1 191 ? 3.800 -3.880 24.624 1.00 81.00 191 ASP A N 1
ATOM 1473 C CA . ASP A 1 191 ? 3.869 -2.417 24.540 1.00 81.00 191 ASP A CA 1
ATOM 1474 C C . ASP A 1 191 ? 5.310 -1.959 24.306 1.00 81.00 191 ASP A C 1
ATOM 1476 O O . ASP A 1 191 ? 5.590 -1.111 23.454 1.00 81.00 191 ASP A O 1
ATOM 1480 N N . LEU A 1 192 ? 6.245 -2.572 25.041 1.00 83.69 192 LEU A N 1
ATOM 1481 C CA . LEU A 1 192 ? 7.673 -2.325 24.885 1.00 83.69 192 LEU A CA 1
ATOM 1482 C C . LEU A 1 192 ? 8.173 -2.788 23.512 1.00 83.69 192 LEU A C 1
ATOM 1484 O O . LEU A 1 192 ? 8.970 -2.086 22.891 1.00 83.69 192 LEU A O 1
ATOM 1488 N N . LEU A 1 193 ? 7.695 -3.937 23.024 1.00 86.94 193 LEU A N 1
ATOM 1489 C CA . LEU A 1 193 ? 8.025 -4.444 21.692 1.00 86.94 193 LEU A CA 1
ATOM 1490 C C . LEU A 1 193 ? 7.543 -3.489 20.591 1.00 86.94 193 LEU A C 1
ATOM 1492 O O . LEU A 1 193 ? 8.313 -3.164 19.689 1.00 86.94 193 LEU A O 1
ATOM 1496 N N . ILE A 1 194 ? 6.301 -3.010 20.675 1.00 85.44 194 ILE A N 1
ATOM 1497 C CA . ILE A 1 194 ? 5.726 -2.065 19.710 1.00 85.44 194 ILE A CA 1
ATOM 1498 C C . ILE A 1 194 ? 6.495 -0.739 19.730 1.00 85.44 194 ILE A C 1
ATOM 1500 O O . ILE A 1 194 ? 6.853 -0.208 18.675 1.00 85.44 194 ILE A O 1
ATOM 1504 N N . LEU A 1 195 ? 6.810 -0.212 20.915 1.00 83.75 195 LEU A N 1
ATOM 1505 C CA . LEU A 1 195 ? 7.563 1.034 21.052 1.00 83.75 195 LEU A CA 1
ATOM 1506 C C . LEU A 1 195 ? 9.001 0.899 20.528 1.00 83.75 195 LEU A C 1
ATOM 1508 O O . LEU A 1 195 ? 9.450 1.712 19.722 1.00 83.75 195 LEU A O 1
ATOM 1512 N N . LEU A 1 196 ? 9.730 -0.134 20.955 1.00 85.25 196 LEU A N 1
ATOM 1513 C CA . LEU A 1 196 ? 11.116 -0.341 20.535 1.00 85.25 196 LEU A CA 1
ATOM 1514 C C . LEU A 1 196 ? 11.202 -0.676 19.043 1.00 85.25 196 LEU A C 1
ATOM 1516 O O . LEU A 1 196 ? 12.113 -0.215 18.362 1.00 85.25 196 LEU A O 1
ATOM 1520 N N . GLY A 1 197 ? 10.238 -1.437 18.526 1.00 85.00 197 GLY A N 1
ATOM 1521 C CA . GLY A 1 197 ? 10.133 -1.770 17.112 1.00 85.00 197 GLY A CA 1
ATOM 1522 C C . GLY A 1 197 ? 9.857 -0.558 16.226 1.00 85.00 197 GLY A C 1
ATOM 1523 O O . GLY A 1 197 ? 10.530 -0.372 15.212 1.00 85.00 197 GLY A O 1
ATOM 1524 N N . THR A 1 198 ? 8.918 0.309 16.627 1.00 83.19 198 THR A N 1
ATOM 1525 C CA . THR A 1 198 ? 8.638 1.561 15.902 1.00 83.19 198 THR A CA 1
ATOM 1526 C C . THR A 1 198 ? 9.838 2.503 15.948 1.00 83.19 198 THR A C 1
ATOM 1528 O O . THR A 1 198 ? 10.226 3.034 14.909 1.00 83.19 198 THR A O 1
ATOM 1531 N N . LEU A 1 199 ? 10.484 2.655 17.109 1.00 82.88 199 LEU A N 1
ATOM 1532 C CA . LEU A 1 199 ? 11.701 3.455 17.251 1.00 82.88 199 LEU A CA 1
ATOM 1533 C C . LEU A 1 199 ? 12.858 2.900 16.406 1.00 82.88 199 LEU A C 1
ATOM 1535 O O . LEU A 1 199 ? 13.529 3.656 15.707 1.00 82.88 199 LEU A O 1
ATOM 1539 N N . GLY A 1 200 ? 13.074 1.585 16.441 1.00 81.38 200 GLY A N 1
ATOM 1540 C CA . GLY A 1 200 ? 14.106 0.907 15.660 1.00 81.38 200 GLY A CA 1
ATOM 1541 C C . GLY A 1 200 ? 13.918 1.106 14.157 1.00 81.38 200 GLY A C 1
ATOM 1542 O O . GLY A 1 200 ? 14.886 1.393 13.456 1.00 81.38 200 GLY A O 1
ATOM 1543 N N . HIS A 1 201 ? 12.678 1.047 13.665 1.00 81.06 201 HIS A N 1
ATOM 1544 C CA . HIS A 1 201 ? 12.388 1.338 12.262 1.00 81.06 201 HIS A CA 1
ATOM 1545 C C . HIS A 1 201 ? 12.662 2.806 11.896 1.00 81.06 201 HIS A C 1
ATOM 1547 O O . HIS A 1 201 ? 13.309 3.063 10.884 1.00 81.06 201 HIS A O 1
ATOM 1553 N N . VAL A 1 202 ? 12.249 3.770 12.728 1.00 79.69 202 VAL A N 1
ATOM 1554 C CA . VAL A 1 202 ? 12.550 5.196 12.495 1.00 79.69 202 VAL A CA 1
ATOM 1555 C C . VAL A 1 202 ? 14.059 5.437 12.405 1.00 79.69 202 VAL A C 1
ATOM 1557 O O . VAL A 1 202 ? 14.513 6.175 11.534 1.00 79.69 202 VAL A O 1
ATOM 1560 N N . LEU A 1 203 ? 14.848 4.781 13.260 1.00 77.38 203 LEU A N 1
ATOM 1561 C CA . LEU A 1 203 ? 16.311 4.842 13.196 1.00 77.38 203 LEU A CA 1
ATOM 1562 C C . LEU A 1 203 ? 16.863 4.170 11.930 1.00 77.38 203 LEU A C 1
ATOM 1564 O O . LEU A 1 203 ? 17.805 4.685 11.331 1.00 77.38 203 LEU A O 1
ATOM 1568 N N . SER A 1 204 ? 16.258 3.062 11.495 1.00 76.38 204 SER A N 1
ATOM 1569 C CA . SER A 1 204 ? 16.634 2.360 10.263 1.00 76.38 204 SER A CA 1
ATOM 1570 C C . SER A 1 204 ? 16.408 3.198 9.004 1.00 76.38 204 SER A C 1
ATOM 1572 O O . SER A 1 204 ? 17.190 3.067 8.071 1.00 76.38 204 SER A O 1
ATOM 1574 N N . LEU A 1 205 ? 15.402 4.080 8.965 1.00 71.62 205 LEU A N 1
ATOM 1575 C CA . LEU A 1 205 ? 15.191 4.997 7.831 1.00 71.62 205 LEU A CA 1
ATOM 1576 C C . LEU A 1 205 ? 16.330 6.017 7.663 1.00 71.62 205 LEU A C 1
ATOM 1578 O O . LEU A 1 205 ? 16.504 6.578 6.585 1.00 71.62 205 LEU A O 1
ATOM 1582 N N . GLY A 1 206 ? 17.105 6.267 8.723 1.00 66.88 206 GLY A N 1
ATOM 1583 C CA . GLY A 1 206 ? 18.313 7.090 8.667 1.00 66.88 206 GLY A CA 1
ATOM 1584 C C . GLY A 1 206 ? 19.548 6.335 8.168 1.00 66.88 206 GLY A C 1
ATOM 1585 O O . GLY A 1 206 ? 20.595 6.955 7.968 1.00 66.88 206 GLY A O 1
ATOM 1586 N N . ALA A 1 207 ? 19.462 5.013 7.987 1.00 68.06 207 ALA A N 1
ATOM 1587 C CA . ALA A 1 207 ? 20.555 4.223 7.445 1.00 68.06 207 ALA A CA 1
ATOM 1588 C C . ALA A 1 207 ? 20.632 4.397 5.923 1.00 68.06 207 ALA A C 1
ATOM 1590 O O . ALA A 1 207 ? 19.628 4.430 5.222 1.00 68.06 207 ALA A O 1
ATOM 1591 N N . SER A 1 208 ? 21.855 4.495 5.401 1.00 59.00 208 SER A N 1
ATOM 1592 C CA . SER A 1 208 ? 22.116 4.678 3.966 1.00 59.00 208 SER A CA 1
ATOM 1593 C C . SER A 1 208 ? 21.838 3.420 3.124 1.00 59.00 208 SER A C 1
ATOM 1595 O O . SER A 1 208 ? 22.115 3.419 1.921 1.00 59.00 208 SER A O 1
ATOM 1597 N N . SER A 1 209 ? 21.387 2.328 3.735 1.00 54.38 209 SER A N 1
ATOM 1598 C CA . SER A 1 209 ? 21.255 1.044 3.071 1.00 54.38 209 SER A CA 1
ATOM 1599 C C . SER A 1 209 ? 19.891 0.861 2.407 1.00 54.38 209 SER A C 1
ATOM 1601 O O . SER A 1 209 ? 18.848 1.279 2.893 1.00 54.38 209 SER A O 1
ATOM 1603 N N . PHE A 1 210 ? 19.950 0.266 1.221 1.00 58.94 210 PHE A N 1
ATOM 1604 C CA . PHE A 1 210 ? 18.878 0.115 0.244 1.00 58.94 210 PHE A CA 1
ATOM 1605 C C . PHE A 1 210 ? 17.572 -0.487 0.798 1.00 58.94 210 PHE A C 1
ATOM 1607 O O . PHE A 1 210 ? 17.563 -1.229 1.776 1.00 58.94 210 PHE A O 1
ATOM 1614 N N . ILE A 1 211 ? 16.496 -0.289 0.025 1.00 58.44 211 ILE A N 1
ATOM 1615 C CA . ILE A 1 211 ? 15.154 -0.913 0.104 1.00 58.44 211 ILE A CA 1
ATOM 1616 C C . ILE A 1 211 ? 15.177 -2.411 0.499 1.00 58.44 211 ILE A C 1
ATOM 1618 O O . ILE A 1 211 ? 14.242 -2.922 1.117 1.00 58.44 211 ILE A O 1
ATOM 1622 N N . GLU A 1 212 ? 16.248 -3.132 0.158 1.00 58.91 212 GLU A N 1
ATOM 1623 C CA . GLU A 1 212 ? 16.437 -4.552 0.471 1.00 58.91 212 GLU A CA 1
ATOM 1624 C C . GLU A 1 212 ? 16.565 -4.836 1.984 1.00 58.91 212 GLU A C 1
ATOM 1626 O O . GLU A 1 212 ? 16.050 -5.851 2.462 1.00 58.91 212 GLU A O 1
ATOM 1631 N N . GLU A 1 213 ? 17.186 -3.935 2.752 1.00 67.38 213 GLU A N 1
ATOM 1632 C CA . GLU A 1 213 ? 17.319 -4.047 4.213 1.00 67.38 213 GLU A CA 1
ATOM 1633 C C . GLU A 1 213 ? 16.026 -3.646 4.941 1.00 67.38 213 GLU A C 1
ATOM 1635 O O . GLU A 1 213 ? 15.689 -4.203 5.993 1.00 67.38 213 GLU A O 1
ATOM 1640 N N . GLU A 1 214 ? 15.234 -2.753 4.345 1.00 74.56 214 GLU A N 1
ATOM 1641 C CA . GLU A 1 214 ? 13.956 -2.323 4.912 1.00 74.56 214 GLU A CA 1
ATOM 1642 C C . GLU A 1 214 ? 12.918 -3.454 4.894 1.00 74.56 214 GLU A C 1
ATOM 1644 O O . GLU A 1 214 ? 12.272 -3.731 5.909 1.00 74.56 214 GLU A O 1
ATOM 1649 N N . HIS A 1 215 ? 12.814 -4.186 3.780 1.00 75.56 215 HIS A N 1
ATOM 1650 C CA . HIS A 1 215 ? 11.939 -5.358 3.712 1.00 75.56 215 HIS A CA 1
ATOM 1651 C C . HIS A 1 215 ? 12.300 -6.407 4.777 1.00 75.56 215 HIS A C 1
ATOM 1653 O O . HIS A 1 215 ? 11.413 -6.956 5.440 1.00 75.56 215 HIS A O 1
ATOM 1659 N N . GLN A 1 216 ? 13.595 -6.692 4.966 1.00 78.94 216 GLN A N 1
ATOM 1660 C CA . GLN A 1 216 ? 14.030 -7.650 5.986 1.00 78.94 216 GLN A CA 1
ATOM 1661 C C . GLN A 1 216 ? 13.649 -7.178 7.389 1.00 78.94 216 GLN A C 1
ATOM 1663 O O . GLN A 1 216 ? 13.164 -7.981 8.189 1.00 78.94 216 GLN A O 1
ATOM 1668 N N . THR A 1 217 ? 13.797 -5.881 7.661 1.00 82.44 217 THR A N 1
ATOM 1669 C CA . THR A 1 217 ? 13.410 -5.268 8.935 1.00 82.44 217 THR A CA 1
ATOM 1670 C C . THR A 1 217 ? 11.928 -5.493 9.227 1.00 82.44 217 THR A C 1
ATOM 1672 O O . THR A 1 217 ? 11.590 -6.051 10.273 1.00 82.44 217 THR A O 1
ATOM 1675 N N . TRP A 1 218 ? 11.039 -5.170 8.282 1.00 84.62 218 TRP A N 1
ATOM 1676 C CA . TRP A 1 218 ? 9.597 -5.395 8.437 1.00 84.62 218 TRP A CA 1
ATOM 1677 C C . TRP A 1 218 ? 9.234 -6.868 8.600 1.00 84.62 218 TRP A C 1
ATOM 1679 O O . TRP A 1 218 ? 8.381 -7.213 9.419 1.00 84.62 218 TRP A O 1
ATOM 1689 N N . TYR A 1 219 ? 9.912 -7.754 7.871 1.00 81.69 219 TYR A N 1
ATOM 1690 C CA . TYR A 1 219 ? 9.714 -9.191 8.003 1.00 81.69 219 TYR A CA 1
ATOM 1691 C C . TYR A 1 219 ? 10.055 -9.688 9.414 1.00 81.69 219 TYR A C 1
ATOM 1693 O O . TYR A 1 219 ? 9.257 -10.403 10.025 1.00 81.69 219 TYR A O 1
ATOM 1701 N N . PHE A 1 220 ? 11.221 -9.330 9.958 1.00 85.50 220 PHE A N 1
ATOM 1702 C CA . PHE A 1 220 ? 11.592 -9.738 11.315 1.00 85.50 220 PHE A CA 1
ATOM 1703 C C . PHE A 1 220 ? 10.666 -9.125 12.361 1.00 85.50 220 PHE A C 1
ATOM 1705 O O . PHE A 1 220 ? 10.253 -9.819 13.292 1.00 85.50 220 PHE A O 1
ATOM 1712 N N . LEU A 1 221 ? 10.279 -7.866 12.173 1.00 87.31 221 LEU A N 1
ATOM 1713 C CA . LEU A 1 221 ? 9.398 -7.156 13.083 1.00 87.31 221 LEU A CA 1
ATOM 1714 C C . LEU A 1 221 ? 8.006 -7.804 13.163 1.00 87.31 221 LEU A C 1
ATOM 1716 O O . LEU A 1 221 ? 7.535 -8.117 14.255 1.00 87.31 221 LEU A O 1
ATOM 1720 N N . VAL A 1 222 ? 7.385 -8.102 12.016 1.00 87.31 222 VAL A N 1
ATOM 1721 C CA . VAL A 1 222 ? 6.063 -8.749 11.961 1.00 87.31 222 VAL A CA 1
ATOM 1722 C C . VAL A 1 222 ? 6.108 -10.187 12.475 1.00 87.31 222 VAL A C 1
ATOM 1724 O O . VAL A 1 222 ? 5.210 -10.594 13.204 1.00 87.31 222 VAL A O 1
ATOM 1727 N N . ASN A 1 223 ? 7.153 -10.964 12.172 1.00 87.12 223 ASN A N 1
ATOM 1728 C CA . ASN A 1 223 ? 7.269 -12.317 12.731 1.00 87.12 223 ASN A CA 1
ATOM 1729 C C . ASN A 1 223 ? 7.444 -12.299 14.253 1.00 87.12 223 ASN A C 1
ATOM 1731 O O . ASN A 1 223 ? 6.850 -13.126 14.942 1.00 87.12 223 ASN A O 1
ATOM 1735 N N . THR A 1 224 ? 8.229 -11.354 14.776 1.00 89.38 224 THR A N 1
ATOM 1736 C CA . THR A 1 224 ? 8.416 -11.200 16.224 1.00 89.38 224 THR A CA 1
ATOM 1737 C C . THR A 1 224 ? 7.113 -10.764 16.890 1.00 89.38 224 THR A C 1
ATOM 1739 O O . THR A 1 224 ? 6.744 -11.337 17.911 1.00 89.38 224 THR A O 1
ATOM 1742 N N . LEU A 1 225 ? 6.367 -9.834 16.279 1.00 87.88 225 LEU A N 1
ATOM 1743 C CA . LEU A 1 225 ? 5.030 -9.446 16.734 1.00 87.88 225 LEU A CA 1
ATOM 1744 C C . LEU A 1 225 ? 4.079 -10.650 16.765 1.00 87.88 225 LEU A C 1
ATOM 1746 O O . LEU A 1 225 ? 3.437 -10.890 17.782 1.00 87.88 225 LEU A O 1
ATOM 1750 N N . CYS A 1 226 ? 4.024 -11.445 15.692 1.00 85.44 226 CYS A N 1
ATOM 1751 C CA . CYS A 1 226 ? 3.204 -12.655 15.650 1.00 85.44 226 CYS A CA 1
ATOM 1752 C C . CYS A 1 226 ? 3.568 -13.624 16.781 1.00 85.44 226 CYS A C 1
ATOM 1754 O O . CYS A 1 226 ? 2.669 -14.121 17.446 1.00 85.44 226 CYS A O 1
ATOM 1756 N N . LEU A 1 227 ? 4.861 -13.864 17.032 1.00 86.00 227 LEU A N 1
ATOM 1757 C CA . LEU A 1 227 ? 5.322 -14.732 18.122 1.00 86.00 227 LEU A CA 1
ATOM 1758 C C . LEU A 1 227 ? 4.994 -14.171 19.512 1.00 86.00 227 LEU A C 1
ATOM 1760 O O . LEU A 1 227 ? 4.615 -14.938 20.396 1.00 86.00 227 LEU A O 1
ATOM 1764 N N . ALA A 1 228 ? 5.109 -12.857 19.707 1.00 86.31 228 ALA A N 1
ATOM 1765 C CA . ALA A 1 228 ? 4.723 -12.199 20.952 1.00 86.31 228 ALA A CA 1
ATOM 1766 C C . ALA A 1 228 ? 3.217 -12.356 21.213 1.00 86.31 228 ALA A C 1
ATOM 1768 O O . ALA A 1 228 ? 2.824 -12.759 22.307 1.00 86.31 228 ALA A O 1
ATOM 1769 N N . LEU A 1 229 ? 2.387 -12.160 20.182 1.00 82.75 229 LEU A N 1
ATOM 1770 C CA . LEU A 1 229 ? 0.947 -12.414 20.247 1.00 82.75 229 LEU A CA 1
ATOM 1771 C C . LEU A 1 229 ? 0.654 -13.901 20.513 1.00 82.75 229 LEU A C 1
ATOM 1773 O O . LEU A 1 229 ? -0.182 -14.201 21.360 1.00 82.75 229 LEU A O 1
ATOM 1777 N N . CYS A 1 230 ? 1.379 -14.846 19.890 1.00 78.31 230 CYS A N 1
ATOM 1778 C CA . CYS A 1 230 ? 1.261 -16.278 20.216 1.00 78.31 230 CYS A CA 1
ATOM 1779 C C . CYS A 1 230 ? 1.490 -16.529 21.710 1.00 78.31 230 CYS A C 1
ATOM 1781 O O . CYS A 1 230 ? 0.745 -17.276 22.345 1.00 78.31 230 CYS A O 1
ATOM 1783 N N . HIS A 1 231 ? 2.563 -15.945 22.246 1.00 82.50 231 HIS A N 1
ATOM 1784 C CA . HIS A 1 231 ? 2.979 -16.133 23.628 1.00 82.50 231 HIS A CA 1
ATOM 1785 C C . HIS A 1 231 ? 1.940 -15.565 24.598 1.00 82.50 231 HIS A C 1
ATOM 1787 O O . HIS A 1 231 ? 1.553 -16.240 25.552 1.00 82.50 231 HIS A O 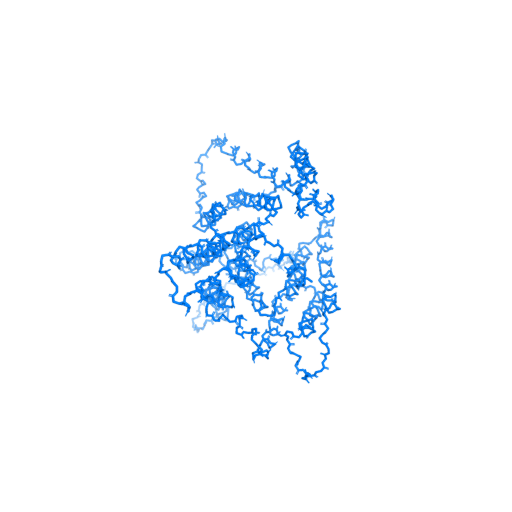1
ATOM 1793 N N . GLU A 1 232 ? 1.429 -14.367 24.320 1.00 80.62 232 GLU A N 1
ATOM 1794 C CA . GLU A 1 232 ? 0.390 -13.739 25.130 1.00 80.62 232 GLU A CA 1
ATOM 1795 C C . GLU A 1 232 ? -0.924 -14.530 25.100 1.00 80.62 232 GLU A C 1
ATOM 1797 O O . GLU A 1 232 ? -1.516 -14.795 26.149 1.00 80.62 232 GLU A O 1
ATOM 1802 N N . MET A 1 233 ? -1.339 -15.004 23.923 1.00 76.38 233 MET A N 1
ATOM 1803 C CA . MET A 1 233 ? -2.518 -15.860 23.777 1.00 76.38 233 MET A CA 1
ATOM 1804 C C . MET A 1 233 ? -2.366 -17.176 24.538 1.00 76.38 233 MET A C 1
ATOM 1806 O O . MET A 1 233 ? -3.295 -17.593 25.229 1.00 76.38 233 MET A O 1
ATOM 1810 N N . TYR A 1 234 ? -1.197 -17.819 24.456 1.00 74.06 234 TYR A N 1
ATOM 1811 C CA . TYR A 1 234 ? -0.913 -19.043 25.202 1.00 74.06 234 TYR A CA 1
ATOM 1812 C C . TYR A 1 234 ? -0.981 -18.803 26.714 1.00 74.06 234 TYR A C 1
ATOM 1814 O O . TYR A 1 234 ? -1.620 -19.573 27.434 1.00 74.06 234 TYR A O 1
ATOM 1822 N N . ARG A 1 235 ? -0.387 -17.706 27.200 1.00 76.31 235 ARG A N 1
ATOM 1823 C CA . ARG A 1 235 ? -0.407 -17.345 28.622 1.00 76.31 235 ARG A CA 1
ATOM 1824 C C . ARG A 1 235 ? -1.832 -17.115 29.127 1.00 76.31 235 ARG A C 1
ATOM 1826 O O . ARG A 1 235 ? -2.197 -17.656 30.167 1.00 76.31 235 ARG A O 1
ATOM 1833 N N . ASN A 1 236 ? -2.639 -16.372 28.375 1.00 71.62 236 ASN A N 1
ATOM 1834 C CA . ASN A 1 236 ? -4.009 -16.046 28.772 1.00 71.62 236 ASN A CA 1
ATOM 1835 C C . ASN A 1 236 ? -4.955 -17.261 28.647 1.00 71.62 236 ASN A C 1
ATOM 1837 O O . ASN A 1 236 ? -5.895 -17.388 29.425 1.00 71.62 236 ASN A O 1
ATOM 1841 N N . CYS A 1 237 ? -4.699 -18.195 27.720 1.00 66.38 237 CYS A N 1
ATOM 1842 C CA . CYS A 1 237 ? -5.520 -19.404 27.562 1.00 66.38 237 CYS A CA 1
ATOM 1843 C C . CYS A 1 237 ? -5.168 -20.539 28.542 1.00 66.38 237 CYS A C 1
ATOM 1845 O O . CYS A 1 237 ? -6.067 -21.290 28.911 1.00 66.38 237 CYS A O 1
ATOM 1847 N N . PHE A 1 238 ? -3.898 -20.695 28.945 1.00 61.75 238 PHE A N 1
ATOM 1848 C CA . PHE A 1 238 ? -3.439 -21.842 29.749 1.00 61.75 238 PHE A CA 1
ATOM 1849 C C . PHE A 1 238 ? -2.980 -21.500 31.171 1.00 61.75 238 PHE A C 1
ATOM 1851 O O . PHE A 1 238 ? -3.111 -22.340 32.059 1.00 61.75 238 PHE A O 1
ATOM 1858 N N . LEU A 1 239 ? -2.424 -20.308 31.417 1.00 55.59 239 LEU A N 1
ATOM 1859 C CA . LEU A 1 239 ? -1.816 -19.986 32.715 1.00 55.59 239 LEU A CA 1
ATOM 1860 C C . LEU A 1 239 ? -2.827 -19.409 33.720 1.00 55.59 239 LEU A C 1
ATOM 1862 O O . LEU A 1 239 ? -2.662 -19.578 34.926 1.00 55.59 239 LEU A O 1
ATOM 1866 N N . GLU A 1 240 ? -3.885 -18.756 33.236 1.00 52.03 240 GLU A N 1
ATOM 1867 C CA . GLU A 1 240 ? -4.913 -18.131 34.082 1.00 52.03 240 GLU A CA 1
ATOM 1868 C C . GLU A 1 240 ? -5.985 -19.126 34.582 1.00 52.03 240 GLU A C 1
ATOM 1870 O O . GLU A 1 240 ? -6.691 -18.840 35.547 1.00 52.03 240 GLU A O 1
ATOM 1875 N N . ASP A 1 241 ? -6.058 -20.338 34.008 1.00 45.50 241 ASP A N 1
ATOM 1876 C CA . ASP A 1 241 ? -7.010 -21.399 34.409 1.00 45.50 241 ASP A CA 1
ATOM 1877 C C . ASP A 1 241 ? -6.619 -22.087 35.745 1.00 45.50 241 ASP A C 1
ATOM 1879 O O . ASP A 1 241 ? -7.332 -22.960 36.232 1.00 45.50 241 ASP A O 1
ATOM 1883 N N . SER A 1 242 ? -5.501 -21.692 36.377 1.00 44.16 242 SER A N 1
ATOM 1884 C CA . SER A 1 242 ? -5.004 -22.294 37.631 1.00 44.16 242 SER A CA 1
ATOM 1885 C C . SER A 1 242 ? -5.409 -21.555 38.922 1.00 44.16 242 SER A C 1
ATOM 1887 O O . SER A 1 242 ? -4.985 -21.981 39.996 1.00 44.16 242 SER A O 1
ATOM 1889 N N . GLY A 1 243 ? -6.206 -20.470 38.882 1.00 40.38 243 GLY A N 1
ATOM 1890 C CA . GLY A 1 243 ? -6.466 -19.720 40.127 1.00 40.38 243 GLY A CA 1
ATOM 1891 C C . GLY A 1 243 ? -7.579 -18.666 40.230 1.00 40.38 243 GLY A C 1
ATOM 1892 O O . GLY A 1 243 ? -7.697 -18.095 41.312 1.00 40.38 243 GLY A O 1
ATOM 1893 N N . ALA A 1 244 ? -8.408 -18.376 39.218 1.00 32.38 244 ALA A N 1
ATOM 1894 C CA . ALA A 1 244 ? -9.539 -17.439 39.385 1.00 32.38 244 ALA A CA 1
ATOM 1895 C C . ALA A 1 244 ? -10.661 -17.644 38.340 1.00 32.38 244 ALA A C 1
ATOM 1897 O O . ALA A 1 244 ? -10.390 -18.157 37.255 1.00 32.38 244 ALA A O 1
ATOM 1898 N N . PRO A 1 245 ? -11.929 -17.253 38.611 1.00 39.69 245 PRO A N 1
ATOM 1899 C CA . PRO A 1 245 ? -13.029 -17.480 37.679 1.00 39.69 245 PRO A CA 1
ATOM 1900 C C . PRO A 1 245 ? -12.914 -16.598 36.424 1.00 39.69 245 PRO A C 1
ATOM 1902 O O . PRO A 1 245 ? -12.869 -15.372 36.498 1.00 39.69 245 PRO A O 1
ATOM 1905 N N . LYS A 1 246 ? -12.901 -17.287 35.278 1.00 39.25 246 LYS A N 1
ATOM 1906 C CA . LYS A 1 246 ? -13.031 -16.876 33.867 1.00 39.25 246 LYS A CA 1
ATOM 1907 C C . LYS A 1 246 ? -13.480 -15.429 33.598 1.00 39.25 246 LYS A C 1
ATOM 1909 O O . LYS A 1 246 ? -14.651 -15.089 33.739 1.00 39.25 246 LYS A O 1
ATOM 1914 N N . ARG A 1 247 ? -12.563 -14.638 33.025 1.00 36.78 247 ARG A N 1
ATOM 1915 C CA . ARG A 1 247 ? -12.828 -13.338 32.373 1.00 36.78 247 ARG A CA 1
ATOM 1916 C C . ARG A 1 247 ? -12.898 -13.409 30.840 1.00 36.78 247 ARG A C 1
ATOM 1918 O O . ARG A 1 247 ? -12.929 -12.374 30.180 1.00 36.78 247 ARG A O 1
ATOM 1925 N N . CYS A 1 248 ? -12.932 -14.610 30.265 1.00 39.56 248 CYS A N 1
ATOM 1926 C CA . CYS A 1 248 ? -13.136 -14.801 28.832 1.00 39.56 248 CYS A CA 1
ATOM 1927 C C . CYS A 1 248 ? -14.618 -15.089 28.553 1.00 39.56 248 CYS A C 1
ATOM 1929 O O . CYS A 1 248 ? -15.138 -16.100 29.018 1.00 39.56 248 CYS A O 1
ATOM 1931 N N . LEU A 1 249 ? -15.244 -14.217 27.753 1.00 44.81 249 LEU A N 1
ATOM 1932 C CA . LEU A 1 249 ? -16.522 -14.429 27.050 1.00 44.81 249 LEU A CA 1
ATOM 1933 C C . LEU A 1 249 ? -17.830 -14.271 27.855 1.00 44.81 249 LEU A C 1
ATOM 1935 O O . LEU A 1 249 ? -18.738 -15.082 27.729 1.00 44.81 249 LEU A O 1
ATOM 1939 N N . HIS A 1 250 ? -17.997 -13.171 28.592 1.00 38.34 250 HIS A N 1
ATOM 1940 C CA . HIS A 1 250 ? -19.341 -12.641 28.878 1.00 38.34 250 HIS A CA 1
ATOM 1941 C C . HIS A 1 250 ? -19.379 -11.138 28.599 1.00 38.34 250 HIS A C 1
ATOM 1943 O O . HIS A 1 250 ? -18.928 -10.348 29.423 1.00 38.34 250 HIS A O 1
ATOM 1949 N N . ALA A 1 251 ? -19.861 -10.766 27.409 1.00 33.34 251 ALA A N 1
ATOM 1950 C CA . ALA A 1 251 ? -20.442 -9.454 27.099 1.00 33.34 251 ALA A CA 1
ATOM 1951 C C . ALA A 1 251 ? -21.052 -9.450 25.679 1.00 33.34 251 ALA A C 1
ATOM 1953 O O . ALA A 1 251 ? -20.725 -8.589 24.873 1.00 33.34 251 ALA A O 1
ATOM 1954 N N . GLU A 1 252 ? -21.907 -10.419 25.337 1.00 34.84 252 GLU A N 1
ATOM 1955 C CA . GLU A 1 252 ? -22.789 -10.278 24.159 1.00 34.84 252 GLU A CA 1
ATOM 1956 C C . GLU A 1 252 ? -24.252 -10.689 24.433 1.00 34.84 252 GLU A C 1
ATOM 1958 O O . GLU A 1 252 ? -25.071 -10.644 23.529 1.00 34.84 252 GLU A O 1
ATOM 1963 N N . GLU A 1 253 ? -24.635 -10.977 25.688 1.00 34.00 253 GLU A N 1
ATOM 1964 C CA . GLU A 1 253 ? -26.042 -11.264 26.052 1.00 34.00 253 GLU A CA 1
ATOM 1965 C C . GLU A 1 253 ? -26.710 -10.202 26.950 1.00 34.00 253 GLU A C 1
ATOM 1967 O O . GLU A 1 253 ? -27.903 -10.298 27.234 1.00 34.00 253 GLU A O 1
ATOM 1972 N N . GLU A 1 254 ? -25.999 -9.153 27.381 1.00 30.28 254 GLU A N 1
ATOM 1973 C CA . GLU A 1 254 ? -26.567 -8.136 28.290 1.00 30.28 254 GLU A CA 1
ATOM 1974 C C . GLU A 1 254 ? -27.185 -6.919 27.571 1.00 30.28 254 GLU A C 1
ATOM 1976 O O . GLU A 1 254 ? -27.694 -6.010 28.219 1.00 30.28 254 GLU A O 1
ATOM 1981 N N . PHE A 1 255 ? -27.222 -6.906 26.232 1.00 30.34 255 PHE A N 1
ATOM 1982 C CA . PHE A 1 255 ? -27.858 -5.818 25.470 1.00 30.34 255 PHE A CA 1
ATOM 1983 C C . PHE A 1 255 ? -29.280 -6.139 24.967 1.00 30.34 255 PHE A C 1
ATOM 1985 O O . PHE A 1 255 ? -30.028 -5.216 24.665 1.00 30.34 255 PHE A O 1
ATOM 1992 N N . ASP A 1 256 ? -29.711 -7.407 24.986 1.00 29.70 256 ASP A N 1
ATOM 1993 C CA . ASP A 1 256 ? -31.042 -7.818 24.488 1.00 29.70 256 ASP A CA 1
ATOM 1994 C C . ASP A 1 256 ? -32.081 -8.112 25.590 1.00 29.70 256 ASP A C 1
ATOM 1996 O O . ASP A 1 256 ? -33.227 -8.453 25.295 1.00 29.70 256 ASP A O 1
ATOM 2000 N N . ARG A 1 257 ? -31.741 -7.946 26.879 1.00 27.28 257 ARG A N 1
ATOM 2001 C CA . ARG A 1 257 ? -32.684 -8.189 27.997 1.00 27.28 257 ARG A CA 1
ATOM 2002 C C . ARG A 1 257 ? -33.162 -6.924 28.724 1.00 27.28 257 ARG A C 1
ATOM 2004 O O . ARG A 1 257 ? -33.991 -7.008 29.626 1.00 27.28 257 ARG A O 1
ATOM 2011 N N . ALA A 1 258 ? -32.726 -5.736 28.307 1.00 28.89 258 ALA A N 1
ATOM 2012 C CA . ALA A 1 258 ? -33.086 -4.466 28.949 1.00 28.89 258 ALA A CA 1
ATOM 2013 C C . ALA A 1 258 ? -34.449 -3.887 28.506 1.00 28.89 258 ALA A C 1
ATOM 2015 O O . ALA A 1 258 ? -34.681 -2.681 28.592 1.00 28.89 258 ALA A O 1
ATOM 2016 N N . THR A 1 259 ? -35.387 -4.711 28.029 1.00 33.56 259 THR A N 1
ATOM 2017 C CA . THR A 1 259 ? -36.754 -4.248 27.744 1.00 33.56 259 THR A CA 1
ATOM 2018 C C . THR A 1 259 ? -37.777 -5.356 27.965 1.00 33.56 259 THR A C 1
ATOM 2020 O O . THR A 1 259 ? -38.383 -5.832 27.014 1.00 33.56 259 THR A O 1
ATOM 2023 N N . GLN A 1 260 ? -37.966 -5.774 29.223 1.00 30.23 260 GLN A N 1
ATOM 2024 C CA . GLN A 1 260 ? -39.272 -6.201 29.756 1.00 30.23 260 GLN A CA 1
ATOM 2025 C C . GLN A 1 260 ? -39.190 -6.601 31.238 1.00 30.23 260 GLN A C 1
ATOM 2027 O O . GLN A 1 260 ? -38.791 -7.706 31.584 1.00 30.23 260 GLN A O 1
ATOM 2032 N N . ALA A 1 261 ? -39.642 -5.705 32.113 1.00 28.67 261 ALA A N 1
ATOM 2033 C CA . ALA A 1 261 ? -40.328 -6.031 33.367 1.00 28.67 261 ALA A CA 1
ATOM 2034 C C . ALA A 1 261 ? -41.124 -4.775 33.783 1.00 28.67 261 ALA A C 1
ATOM 2036 O O . ALA A 1 261 ? -40.591 -3.672 33.635 1.00 28.67 261 ALA A O 1
ATOM 2037 N N . PRO A 1 262 ? -42.375 -4.895 34.287 1.00 36.88 262 PRO A N 1
ATOM 2038 C CA . PRO A 1 262 ? -42.529 -5.419 35.647 1.00 36.88 262 PRO A CA 1
ATOM 2039 C C . PRO A 1 262 ? -43.788 -6.264 35.981 1.00 36.88 262 PRO A C 1
ATOM 2041 O O . PRO A 1 262 ? -44.885 -6.026 35.489 1.00 36.88 262 PRO A O 1
ATOM 2044 N N . ARG A 1 263 ? -43.579 -7.099 37.020 1.00 28.28 263 ARG A N 1
ATOM 2045 C CA . ARG A 1 263 ? -44.455 -7.500 38.156 1.00 28.28 263 ARG A CA 1
ATOM 2046 C C . ARG A 1 263 ? -45.467 -8.666 38.062 1.00 28.28 263 ARG A C 1
ATOM 2048 O O . ARG A 1 263 ? -46.491 -8.578 37.401 1.00 28.28 263 ARG A O 1
ATOM 2055 N N . GLY A 1 264 ? -45.274 -9.616 38.995 1.00 24.55 264 GLY A N 1
ATOM 2056 C CA . GLY A 1 264 ? -46.286 -10.474 39.651 1.00 24.55 264 GLY A CA 1
ATOM 2057 C C . GLY A 1 264 ? -45.647 -11.741 40.260 1.00 24.55 264 GLY A C 1
ATOM 2058 O O . GLY A 1 264 ? -45.237 -12.602 39.506 1.00 24.55 264 GLY A O 1
ATOM 2059 N N . ARG A 1 265 ? -45.289 -11.767 41.557 1.00 24.83 265 ARG A N 1
ATOM 2060 C CA . ARG A 1 265 ? -46.025 -12.340 42.721 1.00 24.83 265 ARG A CA 1
ATOM 2061 C C . ARG A 1 265 ? -45.918 -13.877 42.867 1.00 24.83 265 ARG A C 1
ATOM 2063 O O . ARG A 1 265 ? -46.556 -14.565 42.090 1.00 24.83 265 ARG A O 1
ATOM 2070 N N . GLY A 1 266 ? -45.297 -14.322 43.978 1.00 25.30 266 GLY A N 1
ATOM 2071 C CA . GLY A 1 266 ? -45.451 -15.639 44.651 1.00 25.30 266 GLY A CA 1
ATOM 2072 C C . GLY A 1 266 ? -44.952 -16.842 43.838 1.00 25.30 266 GLY A C 1
ATOM 2073 O O . GLY A 1 266 ? -45.111 -16.866 42.634 1.00 25.30 266 GLY A O 1
ATOM 2074 N N . THR A 1 267 ? -44.333 -17.885 44.374 1.00 26.55 267 THR A N 1
ATOM 2075 C CA . THR A 1 267 ? -44.432 -18.503 45.695 1.00 26.55 267 THR A CA 1
ATOM 2076 C C . THR A 1 267 ? -43.194 -19.393 45.864 1.00 26.55 267 THR A C 1
ATOM 2078 O O . THR A 1 267 ? -42.554 -19.760 44.882 1.00 26.55 267 THR A O 1
ATOM 2081 N N . ASP A 1 268 ? -42.889 -19.672 47.123 1.00 25.64 268 ASP A N 1
ATOM 2082 C CA . ASP A 1 268 ? -41.952 -20.645 47.688 1.00 25.64 268 ASP A CA 1
ATOM 2083 C C . ASP A 1 268 ? -41.935 -22.025 46.982 1.00 25.64 268 ASP A C 1
ATOM 2085 O O . ASP A 1 268 ? -42.815 -22.305 46.173 1.00 25.64 268 ASP A O 1
ATOM 2089 N N . TRP A 1 269 ? -40.951 -22.872 47.292 1.00 28.48 269 TRP A N 1
ATOM 2090 C CA . TRP A 1 269 ? -41.054 -24.330 47.516 1.00 28.48 269 TRP A CA 1
ATOM 2091 C C . TRP A 1 269 ? -39.643 -24.936 47.594 1.00 28.48 269 TRP A C 1
ATOM 2093 O O . TRP A 1 269 ? -38.864 -24.914 46.639 1.00 28.48 269 TRP A O 1
ATOM 2103 N N . ASP A 1 270 ? -39.365 -25.489 48.769 1.00 26.88 270 ASP A N 1
ATOM 2104 C CA . ASP A 1 270 ? -38.135 -26.141 49.196 1.00 26.88 270 ASP A CA 1
ATOM 2105 C C . ASP A 1 270 ? -37.760 -27.420 48.415 1.00 26.88 270 ASP A C 1
ATOM 2107 O O . ASP A 1 270 ? -38.597 -28.260 48.095 1.00 26.88 270 ASP A O 1
ATOM 2111 N N . THR A 1 271 ? -36.444 -27.558 48.217 1.00 28.69 271 THR A N 1
ATOM 2112 C CA . THR A 1 271 ? -35.575 -28.743 48.391 1.00 28.69 271 THR A CA 1
ATOM 2113 C C . THR A 1 271 ? -36.066 -30.144 47.971 1.00 28.69 271 THR A C 1
ATOM 2115 O O . THR A 1 271 ? -36.874 -30.758 48.662 1.00 28.69 271 THR A O 1
ATOM 2118 N N . LEU A 1 272 ? -35.404 -30.752 46.970 1.00 27.31 272 LEU A N 1
ATOM 2119 C CA . LEU A 1 272 ? -35.026 -32.178 47.008 1.00 27.31 272 LEU A CA 1
ATOM 2120 C C . LEU A 1 272 ? -33.793 -32.464 46.128 1.00 27.31 272 LEU A C 1
ATOM 2122 O O . LEU A 1 272 ? -33.481 -31.746 45.184 1.00 27.31 272 LEU A O 1
ATOM 2126 N N . GLU A 1 273 ? -33.089 -33.506 46.537 1.00 27.52 273 GLU A N 1
ATOM 2127 C CA . GLU A 1 273 ? -31.679 -33.825 46.403 1.00 27.52 273 GLU A CA 1
ATOM 2128 C C . GLU A 1 273 ? -31.148 -34.269 45.027 1.00 27.52 273 GLU A C 1
ATOM 2130 O O . GLU A 1 273 ? -31.850 -34.713 44.125 1.00 27.52 273 GLU A O 1
ATOM 2135 N N . ILE A 1 274 ? -29.819 -34.167 44.978 1.00 35.09 274 ILE A N 1
ATOM 2136 C CA . ILE A 1 274 ? -28.809 -34.806 44.132 1.00 35.09 274 ILE A CA 1
ATOM 2137 C C . ILE A 1 274 ? -29.187 -36.225 43.673 1.00 35.09 274 ILE A C 1
ATOM 2139 O O . ILE A 1 274 ? -29.358 -37.112 44.504 1.00 35.09 274 ILE A O 1
ATOM 2143 N N . ASP A 1 275 ? -29.087 -36.478 42.364 1.00 26.84 275 ASP A N 1
ATOM 2144 C CA . ASP A 1 275 ? -28.569 -37.761 41.882 1.00 26.84 275 ASP A CA 1
ATOM 2145 C C . ASP A 1 275 ? -27.576 -37.569 40.723 1.00 26.84 275 ASP A C 1
ATOM 2147 O O . ASP A 1 275 ? -27.679 -36.647 39.909 1.00 26.84 275 ASP A O 1
ATOM 2151 N N . LYS A 1 276 ? -26.536 -38.402 40.732 1.00 34.22 276 LYS A N 1
ATOM 2152 C CA . LYS A 1 276 ? -25.335 -38.332 39.894 1.00 34.22 276 LYS A CA 1
ATOM 2153 C C . LYS A 1 276 ? -25.494 -39.152 38.603 1.00 34.22 276 LYS A C 1
ATOM 2155 O O . LYS A 1 276 ? -26.122 -40.199 38.587 1.00 34.22 276 LYS A O 1
ATOM 2160 N N . VAL A 1 277 ? -24.678 -38.763 37.616 1.00 33.69 277 VAL A N 1
ATOM 2161 C CA . VAL A 1 277 ? -24.140 -39.557 36.485 1.00 33.69 277 VAL A CA 1
ATOM 2162 C C . VAL A 1 277 ? -24.940 -39.549 35.174 1.00 33.69 277 VAL A C 1
ATOM 2164 O O . VAL A 1 277 ? -25.764 -40.412 34.911 1.00 33.69 277 VAL A O 1
ATOM 2167 N N . SER A 1 278 ? -24.494 -38.688 34.253 1.00 31.52 278 SER A N 1
ATOM 2168 C CA . SER A 1 278 ? -23.880 -39.144 32.993 1.00 31.52 278 SER A CA 1
ATOM 2169 C C . SER A 1 278 ? -23.031 -38.013 32.400 1.00 31.52 278 SER A C 1
ATOM 2171 O O . SER A 1 278 ? -23.536 -37.081 31.778 1.00 31.52 278 SER A O 1
ATOM 2173 N N . THR A 1 279 ? -21.725 -38.079 32.650 1.00 42.69 279 THR A N 1
ATOM 2174 C CA . THR A 1 279 ? -20.681 -37.182 32.144 1.00 42.69 279 THR A CA 1
ATOM 2175 C C . THR A 1 279 ? -20.421 -37.451 30.659 1.00 42.69 279 THR A C 1
ATOM 2177 O O . THR A 1 279 ? -19.594 -38.284 30.298 1.00 42.69 279 THR A O 1
ATOM 2180 N N . GLY A 1 280 ? -21.127 -36.732 29.792 1.00 39.28 280 GLY A N 1
ATOM 2181 C CA . GLY A 1 280 ? -20.653 -36.389 28.450 1.00 39.28 280 GLY A CA 1
ATOM 2182 C C . GLY A 1 280 ? -20.403 -34.879 28.406 1.00 39.28 280 GLY A C 1
ATOM 2183 O O . GLY A 1 280 ? -21.155 -34.152 29.061 1.00 39.28 280 GLY A O 1
ATOM 2184 N N . PRO A 1 281 ? -19.366 -34.380 27.707 1.00 41.28 281 PRO A N 1
ATOM 2185 C CA . PRO A 1 281 ? -19.157 -32.942 27.597 1.00 41.28 281 PRO A CA 1
ATOM 2186 C C . PRO A 1 281 ? -20.387 -32.317 26.939 1.00 41.28 281 PRO A C 1
ATOM 2188 O O . PRO A 1 281 ? -20.879 -32.802 25.915 1.00 41.28 281 PRO A O 1
ATOM 2191 N N . SER A 1 282 ? -20.918 -31.264 27.555 1.00 45.44 282 SER A N 1
ATOM 2192 C CA . SER A 1 282 ? -22.076 -30.562 27.004 1.00 45.44 282 SER A CA 1
ATOM 2193 C C . SER A 1 282 ? -21.726 -29.978 25.621 1.00 45.44 282 SER A C 1
ATOM 2195 O O . SER A 1 282 ? -20.577 -29.588 25.398 1.00 45.44 282 SER A O 1
ATOM 2197 N N . PRO A 1 283 ? -22.675 -29.861 24.671 1.00 51.22 283 PRO A N 1
ATOM 2198 C CA . PRO A 1 283 ? -22.404 -29.281 23.347 1.00 51.22 283 PRO A CA 1
ATOM 2199 C C . PRO A 1 283 ? -21.776 -27.879 23.416 1.00 51.22 283 PRO A C 1
ATOM 2201 O O . PRO A 1 283 ? -20.991 -27.497 22.551 1.00 51.22 283 PRO A O 1
ATOM 2204 N N . LEU A 1 284 ? -22.092 -27.136 24.482 1.00 48.81 284 LEU A N 1
ATOM 2205 C CA . LEU A 1 284 ? -21.545 -25.818 24.793 1.00 48.81 284 LEU A CA 1
ATOM 2206 C C . LEU A 1 284 ? -20.062 -25.877 25.210 1.00 48.81 284 LEU A C 1
ATOM 2208 O O . LEU A 1 284 ? -19.279 -25.013 24.823 1.00 48.81 284 LEU A O 1
ATOM 2212 N N . GLU A 1 285 ? -19.655 -26.894 25.974 1.00 53.09 285 GLU A N 1
ATOM 2213 C CA . GLU A 1 285 ? -18.247 -27.117 26.330 1.00 53.09 285 GLU A CA 1
ATOM 2214 C C . GLU A 1 285 ? -17.428 -27.562 25.124 1.00 53.09 285 GLU A C 1
ATOM 2216 O O . GLU A 1 285 ? -16.337 -27.038 24.913 1.00 53.09 285 GLU A O 1
ATOM 2221 N N . VAL A 1 286 ? -17.992 -28.431 24.281 1.00 58.72 286 VAL A N 1
ATOM 2222 C CA . VAL A 1 286 ? -17.360 -28.837 23.021 1.00 58.72 286 VAL A CA 1
ATOM 2223 C C . VAL A 1 286 ? -17.160 -27.625 22.107 1.00 58.72 286 VAL A C 1
ATOM 2225 O O . VAL A 1 286 ? -16.070 -27.450 21.568 1.00 58.72 286 VAL A O 1
ATOM 2228 N N . LEU A 1 287 ? -18.163 -26.751 21.958 1.00 58.62 287 LEU A N 1
ATOM 2229 C CA . LEU A 1 287 ? -18.054 -25.538 21.138 1.00 58.62 287 LEU A CA 1
ATOM 2230 C C . LEU A 1 287 ? -16.991 -24.565 21.678 1.00 58.62 287 LEU A C 1
ATOM 2232 O O . LEU A 1 287 ? -16.192 -24.035 20.906 1.00 58.62 287 LEU A O 1
ATOM 2236 N N . ARG A 1 288 ? -16.930 -24.392 23.004 1.00 62.69 288 ARG A N 1
ATOM 2237 C CA . ARG A 1 288 ? -15.931 -23.550 23.677 1.00 62.69 288 ARG A CA 1
ATOM 2238 C C . ARG A 1 288 ? -14.511 -24.092 23.509 1.00 62.69 288 ARG A C 1
ATOM 2240 O O . ARG A 1 288 ? -13.571 -23.316 23.356 1.00 62.69 288 ARG A O 1
ATOM 2247 N N . ASP A 1 289 ? -14.348 -25.411 23.509 1.00 67.94 289 ASP A N 1
ATOM 2248 C CA . ASP A 1 289 ? -13.051 -26.040 23.264 1.00 67.94 289 ASP A CA 1
ATOM 2249 C C . ASP A 1 289 ? -12.619 -25.893 21.799 1.00 67.94 289 ASP A C 1
ATOM 2251 O O . ASP A 1 289 ? -11.455 -25.592 21.543 1.00 67.94 289 ASP A O 1
ATOM 2255 N N . HIS A 1 290 ? -13.539 -25.992 20.832 1.00 68.62 290 HIS A N 1
ATOM 2256 C CA . HIS A 1 290 ? -13.224 -25.714 19.424 1.00 68.62 290 HIS A CA 1
ATOM 2257 C C . HIS A 1 290 ? -12.774 -24.263 19.218 1.00 68.62 290 HIS A C 1
ATOM 2259 O O . HIS A 1 290 ? -11.785 -24.021 18.531 1.00 68.62 290 HIS A O 1
ATOM 2265 N N . GLU A 1 291 ? -13.449 -23.298 19.844 1.00 70.06 291 GLU A N 1
ATOM 2266 C CA . GLU A 1 291 ? -13.064 -21.887 19.771 1.00 70.06 291 GLU A CA 1
ATOM 2267 C C . GLU A 1 291 ? -11.673 -21.640 20.374 1.00 70.06 291 GLU A C 1
ATOM 2269 O O . GLU A 1 291 ? -10.847 -20.971 19.756 1.00 70.06 291 GLU A O 1
ATOM 2274 N N . ARG A 1 292 ? -11.355 -22.272 21.512 1.00 73.31 292 ARG A N 1
ATOM 2275 C CA . ARG A 1 292 ? -10.008 -22.247 22.114 1.00 73.31 292 ARG A CA 1
ATOM 2276 C C . ARG A 1 292 ? -8.944 -22.808 21.170 1.00 73.31 292 ARG A C 1
ATOM 2278 O O . ARG A 1 292 ? -7.889 -22.196 21.009 1.00 73.31 292 ARG A O 1
ATOM 2285 N N . TRP A 1 293 ? -9.219 -23.928 20.502 1.00 76.31 293 TRP A N 1
ATOM 2286 C CA . TRP A 1 293 ? -8.306 -24.494 19.504 1.00 76.31 293 TRP A CA 1
ATOM 2287 C C . TRP A 1 293 ? -8.124 -23.582 18.291 1.00 76.31 293 TRP A C 1
ATOM 2289 O O . TRP A 1 293 ? -7.004 -23.451 17.803 1.00 76.31 293 TRP A O 1
ATOM 2299 N N . MET A 1 294 ? -9.179 -22.909 17.825 1.00 76.50 294 MET A N 1
ATOM 2300 C CA . MET A 1 294 ? -9.067 -21.934 16.735 1.00 76.50 294 MET A CA 1
ATOM 2301 C C . MET A 1 294 ? -8.235 -20.717 17.141 1.00 76.50 294 MET A C 1
ATOM 2303 O O . MET A 1 294 ? -7.379 -20.281 16.373 1.00 76.50 294 MET A O 1
ATOM 2307 N N . VAL A 1 295 ? -8.438 -20.204 18.356 1.00 74.50 295 VAL A N 1
ATOM 2308 C CA . VAL A 1 295 ? -7.648 -19.109 18.931 1.00 74.50 295 VAL A CA 1
ATOM 2309 C C . VAL A 1 295 ? -6.175 -19.515 19.003 1.00 74.50 295 VAL A C 1
ATOM 2311 O O . VAL A 1 295 ? -5.328 -18.779 18.507 1.00 74.50 295 VAL A O 1
ATOM 2314 N N . LEU A 1 296 ? -5.854 -20.718 19.484 1.00 77.00 296 LEU A N 1
ATOM 2315 C CA . LEU A 1 296 ? -4.476 -21.224 19.556 1.00 77.00 296 LEU A CA 1
ATOM 2316 C C . LEU A 1 296 ? -3.850 -21.533 18.189 1.00 77.00 296 LEU A C 1
ATOM 2318 O O . LEU A 1 296 ? -2.647 -21.353 18.010 1.00 77.00 296 LEU A O 1
ATOM 2322 N N . ALA A 1 297 ? -4.639 -21.997 17.220 1.00 81.81 297 ALA A N 1
ATOM 2323 C CA . ALA A 1 297 ? -4.167 -22.273 15.866 1.00 81.81 297 ALA A CA 1
ATOM 2324 C C . ALA A 1 297 ? -3.950 -20.988 15.053 1.00 81.81 297 ALA A C 1
ATOM 2326 O O . ALA A 1 297 ? -3.105 -20.963 14.155 1.00 81.81 297 ALA A O 1
ATOM 2327 N N . SER A 1 298 ? -4.684 -19.917 15.368 1.00 81.19 298 SER A N 1
ATOM 2328 C CA . SER A 1 298 ? -4.684 -18.670 14.603 1.00 81.19 298 SER A CA 1
ATOM 2329 C C . SER A 1 298 ? -3.289 -18.072 14.353 1.00 81.19 298 SER A C 1
ATOM 2331 O O . SER A 1 298 ? -3.005 -17.727 13.202 1.00 81.19 298 SER A O 1
ATOM 2333 N N . PRO A 1 299 ? -2.352 -18.025 15.322 1.00 80.56 299 PRO A N 1
ATOM 2334 C CA . PRO A 1 299 ? -1.051 -17.411 15.091 1.00 80.56 299 PRO A CA 1
ATOM 2335 C C . PRO A 1 299 ? -0.144 -18.287 14.219 1.00 80.56 299 PRO A C 1
ATOM 2337 O O . PRO A 1 299 ? 0.614 -17.778 13.394 1.00 80.56 299 PRO A O 1
ATOM 2340 N N . TRP A 1 300 ? -0.268 -19.615 14.325 1.00 83.75 300 TRP A N 1
ATOM 2341 C CA . TRP A 1 300 ? 0.426 -20.563 13.449 1.00 83.75 300 TRP A CA 1
ATOM 2342 C C . TRP A 1 300 ? -0.062 -20.461 12.008 1.00 83.75 300 TRP A C 1
ATOM 2344 O O . TRP A 1 300 ? 0.747 -20.472 11.076 1.00 83.75 300 TRP A O 1
ATOM 2354 N N . VAL A 1 301 ? -1.375 -20.306 11.816 1.00 85.56 301 VAL A N 1
ATOM 2355 C CA . VAL A 1 301 ? -1.965 -20.048 10.498 1.00 85.56 301 VAL A CA 1
ATOM 2356 C C . VAL A 1 301 ? -1.410 -18.749 9.921 1.00 85.56 301 VAL A C 1
ATOM 2358 O O . VAL A 1 301 ? -1.023 -18.723 8.755 1.00 85.56 301 VAL A O 1
ATOM 2361 N N . ILE A 1 302 ? -1.284 -17.696 10.729 1.00 84.44 302 ILE A N 1
ATOM 2362 C CA . ILE A 1 302 ? -0.752 -16.403 10.283 1.00 84.44 302 ILE A CA 1
ATOM 2363 C C . ILE A 1 302 ? 0.728 -16.492 9.920 1.00 84.44 302 ILE A C 1
ATOM 2365 O O . ILE A 1 302 ? 1.103 -16.046 8.841 1.00 84.44 302 ILE A O 1
ATOM 2369 N N . LEU A 1 303 ? 1.563 -17.128 10.744 1.00 85.38 303 LEU A N 1
ATOM 2370 C CA . LEU A 1 303 ? 2.974 -17.359 10.414 1.00 85.38 303 LEU A CA 1
ATOM 2371 C C . LEU A 1 303 ? 3.126 -18.186 9.131 1.00 85.38 303 LEU A C 1
ATOM 2373 O O . LEU A 1 303 ? 3.993 -17.901 8.303 1.00 85.38 303 LEU A O 1
ATOM 2377 N N . THR A 1 304 ? 2.259 -19.179 8.933 1.00 86.88 304 THR A N 1
ATOM 2378 C CA . THR A 1 304 ? 2.222 -19.972 7.699 1.00 86.88 304 THR A CA 1
ATOM 2379 C C . THR A 1 304 ? 1.824 -19.105 6.505 1.00 86.88 304 THR A C 1
ATOM 2381 O O . THR A 1 304 ? 2.493 -19.155 5.475 1.00 86.88 304 THR A O 1
ATOM 2384 N N . CYS A 1 305 ? 0.812 -18.243 6.648 1.00 86.19 305 CYS A N 1
ATOM 2385 C CA . CYS A 1 305 ? 0.424 -17.277 5.619 1.00 86.19 305 CYS A CA 1
ATOM 2386 C C . CYS A 1 305 ? 1.573 -16.315 5.286 1.00 86.19 305 CYS A C 1
ATOM 2388 O O . CYS A 1 305 ? 1.872 -16.125 4.112 1.00 86.19 305 CYS A O 1
ATOM 2390 N N . CYS A 1 306 ? 2.275 -15.770 6.284 1.00 83.19 306 CYS A N 1
ATOM 2391 C CA . CYS A 1 306 ? 3.440 -14.904 6.080 1.00 83.19 306 CYS A CA 1
ATOM 2392 C C . CYS A 1 306 ? 4.584 -15.625 5.346 1.00 83.19 306 CYS A C 1
ATOM 2394 O O . CYS A 1 306 ? 5.235 -15.039 4.481 1.00 83.19 306 CYS A O 1
ATOM 2396 N N . ARG A 1 307 ? 4.813 -16.915 5.633 1.00 85.19 307 ARG A N 1
ATOM 2397 C CA . ARG A 1 307 ? 5.791 -17.730 4.890 1.00 85.19 307 ARG A CA 1
ATOM 2398 C C . ARG A 1 307 ? 5.365 -17.976 3.444 1.00 85.19 307 ARG A C 1
ATOM 2400 O O . ARG A 1 307 ? 6.201 -17.864 2.550 1.00 85.19 307 ARG A O 1
ATOM 2407 N N . LEU A 1 308 ? 4.087 -18.276 3.210 1.00 84.25 308 LEU A N 1
ATOM 2408 C CA . LEU A 1 308 ? 3.539 -18.442 1.862 1.00 84.25 308 LEU A CA 1
ATOM 2409 C C . LEU A 1 308 ? 3.658 -17.143 1.059 1.00 84.25 308 LEU A C 1
ATOM 2411 O O . LEU A 1 308 ? 4.164 -17.167 -0.059 1.00 84.25 308 LEU A O 1
ATOM 2415 N N . LEU A 1 309 ? 3.291 -16.007 1.657 1.00 83.00 309 LEU A N 1
ATOM 2416 C CA . LEU A 1 309 ? 3.432 -14.674 1.068 1.00 83.00 309 LEU A CA 1
ATOM 2417 C C . LEU A 1 309 ? 4.867 -14.394 0.604 1.00 83.00 309 LEU A C 1
ATOM 2419 O O . LEU A 1 309 ? 5.071 -13.955 -0.523 1.00 83.00 309 LEU A O 1
ATOM 2423 N N . ARG A 1 310 ? 5.866 -14.746 1.419 1.00 78.50 310 ARG A N 1
ATOM 2424 C CA . ARG A 1 310 ? 7.284 -14.621 1.046 1.00 78.50 310 ARG A CA 1
ATOM 2425 C C . ARG A 1 310 ? 7.696 -15.550 -0.101 1.00 78.50 310 ARG A C 1
ATOM 2427 O O . ARG A 1 310 ? 8.579 -15.209 -0.879 1.00 78.50 310 ARG A O 1
ATOM 2434 N N . SER A 1 311 ? 7.108 -16.741 -0.191 1.00 77.62 311 SER A N 1
ATOM 2435 C CA . SER A 1 311 ? 7.405 -17.674 -1.288 1.00 77.62 311 SER A CA 1
ATOM 2436 C C . SER A 1 311 ? 6.780 -17.253 -2.622 1.00 77.62 311 SER A C 1
ATOM 2438 O O . SER A 1 311 ? 7.298 -17.638 -3.670 1.00 77.62 311 SER A O 1
ATOM 2440 N N . LEU A 1 312 ? 5.694 -16.467 -2.577 1.00 76.94 312 LEU A N 1
ATOM 2441 C CA . LEU A 1 312 ? 5.008 -15.951 -3.761 1.00 76.94 312 LEU A CA 1
ATOM 2442 C C . LEU A 1 312 ? 5.860 -14.922 -4.508 1.00 76.94 312 LEU A C 1
ATOM 2444 O O . LEU A 1 312 ? 6.016 -15.062 -5.715 1.00 76.94 312 LEU A O 1
ATOM 2448 N N . ASN A 1 313 ? 6.448 -13.965 -3.787 1.00 73.94 313 ASN A N 1
ATOM 2449 C CA . ASN A 1 313 ? 7.359 -12.963 -4.338 1.00 73.94 313 ASN A CA 1
ATOM 2450 C C . ASN A 1 313 ? 8.656 -12.966 -3.526 1.00 73.94 313 ASN A C 1
ATOM 2452 O O . ASN A 1 313 ? 8.709 -12.415 -2.421 1.00 73.94 313 ASN A O 1
ATOM 2456 N N . GLN A 1 314 ? 9.706 -13.603 -4.050 1.00 65.81 314 GLN A N 1
ATOM 2457 C CA . GLN A 1 314 ? 10.991 -13.607 -3.356 1.00 65.81 314 GLN A CA 1
ATOM 2458 C C . GLN A 1 314 ? 11.697 -12.267 -3.563 1.00 65.81 314 GLN A C 1
ATOM 2460 O O . GLN A 1 314 ? 11.910 -11.800 -4.679 1.00 65.81 314 GLN A O 1
ATOM 2465 N N . THR A 1 315 ? 12.100 -11.646 -2.462 1.00 58.12 315 THR A N 1
ATOM 2466 C CA . THR A 1 315 ? 12.890 -10.413 -2.473 1.00 58.12 315 THR A CA 1
ATOM 2467 C C . THR A 1 315 ? 14.366 -10.733 -2.236 1.00 58.12 315 THR A C 1
ATOM 2469 O O . THR A 1 315 ? 14.702 -11.404 -1.253 1.00 58.12 315 THR A O 1
ATOM 2472 N N . GLY A 1 316 ? 15.237 -10.182 -3.073 1.00 54.19 316 GLY A N 1
ATOM 2473 C CA . GLY A 1 316 ? 16.659 -10.037 -2.793 1.00 54.19 316 GLY A CA 1
ATOM 2474 C C . GLY A 1 316 ? 17.579 -10.573 -3.888 1.00 54.19 316 GLY A C 1
ATOM 2475 O O . GLY A 1 316 ? 17.325 -11.619 -4.488 1.00 54.19 316 GLY A O 1
ATOM 2476 N N . VAL A 1 317 ? 18.677 -9.857 -4.133 1.00 52.78 317 VAL A N 1
ATOM 2477 C CA . VAL A 1 317 ? 19.603 -10.084 -5.259 1.00 52.78 317 VAL A CA 1
ATOM 2478 C C . VAL A 1 317 ? 20.259 -11.466 -5.178 1.00 52.78 317 VAL A C 1
ATOM 2480 O O . VAL A 1 317 ? 20.498 -12.110 -6.198 1.00 52.78 317 VAL A O 1
ATOM 2483 N N . GLN A 1 318 ? 20.482 -11.976 -3.961 1.00 52.22 318 GLN A N 1
ATOM 2484 C CA . GLN A 1 318 ? 21.082 -13.297 -3.740 1.00 52.22 318 GLN A CA 1
ATOM 2485 C C . GLN A 1 318 ? 20.221 -14.452 -4.271 1.00 52.22 318 GLN A C 1
ATOM 2487 O O . GLN A 1 318 ? 20.769 -15.477 -4.674 1.00 52.22 318 GLN A O 1
ATOM 2492 N N . TRP A 1 319 ? 18.896 -14.293 -4.314 1.00 56.19 319 TRP A N 1
ATOM 2493 C CA . TRP A 1 319 ? 17.960 -15.341 -4.737 1.00 56.19 319 TRP A CA 1
ATOM 2494 C C . TRP A 1 319 ? 17.340 -15.084 -6.114 1.00 56.19 319 TRP A C 1
ATOM 2496 O O . TRP A 1 319 ? 16.624 -15.946 -6.606 1.00 56.19 319 TRP A O 1
ATOM 2506 N N . ALA A 1 320 ? 17.694 -13.979 -6.782 1.00 56.84 320 ALA A N 1
ATOM 2507 C CA . ALA A 1 320 ? 17.201 -13.610 -8.116 1.00 56.84 320 ALA A CA 1
ATOM 2508 C C . ALA A 1 320 ? 17.454 -14.678 -9.201 1.00 56.84 320 ALA A C 1
ATOM 2510 O O . ALA A 1 320 ? 16.766 -14.736 -10.213 1.00 56.84 320 ALA A O 1
ATOM 2511 N N . HIS A 1 321 ? 18.445 -15.549 -8.994 1.00 61.09 321 HIS A N 1
ATOM 2512 C CA . HIS A 1 321 ? 18.757 -16.653 -9.902 1.00 61.09 321 HIS A CA 1
ATOM 2513 C C . HIS A 1 321 ? 17.796 -17.850 -9.778 1.00 61.09 321 HIS A C 1
ATOM 2515 O O . HIS A 1 321 ? 17.857 -18.757 -10.610 1.00 61.09 321 HIS A O 1
ATOM 2521 N N . ARG A 1 322 ? 16.947 -17.906 -8.741 1.00 57.28 322 ARG A N 1
ATOM 2522 C CA . ARG A 1 322 ? 15.944 -18.963 -8.568 1.00 57.28 322 ARG A CA 1
ATOM 2523 C C . ARG A 1 322 ? 14.566 -18.425 -8.955 1.00 57.28 322 ARG A C 1
ATOM 2525 O O . ARG A 1 322 ? 14.200 -17.356 -8.479 1.00 57.28 322 ARG A O 1
ATOM 2532 N N . PRO A 1 323 ? 13.790 -19.151 -9.778 1.00 60.03 323 PRO A N 1
ATOM 2533 C CA . PRO A 1 323 ? 12.427 -18.743 -10.084 1.00 60.03 323 PRO A CA 1
ATOM 2534 C C . PRO A 1 323 ? 11.595 -18.781 -8.799 1.00 60.03 323 PRO A C 1
ATOM 2536 O O . PRO A 1 323 ? 11.534 -19.811 -8.123 1.00 60.03 323 PRO A O 1
ATOM 2539 N N . ASP A 1 324 ? 10.974 -17.659 -8.448 1.00 70.88 324 ASP A N 1
ATOM 2540 C CA . ASP A 1 324 ? 9.938 -17.627 -7.423 1.00 70.88 324 ASP A CA 1
ATOM 2541 C C . ASP A 1 324 ? 8.599 -18.124 -7.996 1.00 70.88 324 ASP A C 1
ATOM 2543 O O . ASP A 1 324 ? 8.444 -18.338 -9.206 1.00 70.88 324 ASP A O 1
ATOM 2547 N N . LEU A 1 325 ? 7.619 -18.366 -7.119 1.00 74.81 325 LEU A N 1
ATOM 2548 C CA . LEU A 1 325 ? 6.300 -18.831 -7.557 1.00 74.81 325 LEU A CA 1
ATOM 2549 C C . LEU A 1 325 ? 5.623 -17.802 -8.476 1.00 74.81 325 LEU A C 1
ATOM 2551 O O . LEU A 1 325 ? 4.921 -18.197 -9.403 1.00 74.81 325 LEU A O 1
ATOM 2555 N N . GLY A 1 326 ? 5.859 -16.503 -8.270 1.00 74.69 326 GLY A N 1
ATOM 2556 C CA . GLY A 1 326 ? 5.378 -15.431 -9.142 1.00 74.69 326 GLY A CA 1
ATOM 2557 C C . GLY A 1 326 ? 5.918 -15.527 -10.573 1.00 74.69 326 GLY A C 1
ATOM 2558 O O . GLY A 1 326 ? 5.140 -15.446 -11.530 1.00 74.69 326 GLY A O 1
ATOM 2559 N N . HIS A 1 327 ? 7.222 -15.760 -10.745 1.00 76.56 327 HIS A N 1
ATOM 2560 C CA . HIS A 1 327 ? 7.862 -15.984 -12.042 1.00 76.56 327 HIS A CA 1
ATOM 2561 C C . HIS A 1 327 ? 7.342 -17.253 -12.711 1.00 76.56 327 HIS A C 1
ATOM 2563 O O . HIS A 1 327 ? 7.025 -17.230 -13.901 1.00 76.56 327 HIS A O 1
ATOM 2569 N N . TRP A 1 328 ? 7.190 -18.332 -11.943 1.00 80.69 328 TRP A N 1
ATOM 2570 C CA . TRP A 1 328 ? 6.620 -19.579 -12.444 1.00 80.69 328 TRP A CA 1
ATOM 2571 C C . TRP A 1 328 ? 5.172 -19.396 -12.931 1.00 80.69 328 TRP A C 1
ATOM 2573 O O . TRP A 1 328 ? 4.854 -19.773 -14.058 1.00 80.69 328 TRP A O 1
ATOM 2583 N N . LEU A 1 329 ? 4.327 -18.705 -12.158 1.00 79.69 329 LEU A N 1
ATOM 2584 C CA . LEU A 1 329 ? 2.940 -18.384 -12.522 1.00 79.69 329 LEU A CA 1
ATOM 2585 C C . LEU A 1 329 ? 2.825 -17.432 -13.721 1.00 79.69 329 LEU A C 1
ATOM 2587 O O . LEU A 1 329 ? 1.824 -17.453 -14.432 1.00 79.69 329 LEU A O 1
ATOM 2591 N N . THR A 1 330 ? 3.821 -16.571 -13.935 1.00 80.44 330 THR A N 1
ATOM 2592 C CA . THR A 1 330 ? 3.833 -15.605 -15.047 1.00 80.44 330 THR A CA 1
ATOM 2593 C C . THR A 1 330 ? 4.372 -16.221 -16.345 1.00 80.44 330 THR A C 1
ATOM 2595 O O . THR A 1 330 ? 4.257 -15.612 -17.410 1.00 80.44 330 THR A O 1
ATOM 2598 N N . SER A 1 331 ? 4.941 -17.428 -16.286 1.00 80.69 331 SER A N 1
ATOM 2599 C CA . SER A 1 331 ? 5.401 -18.138 -17.479 1.00 80.69 331 SER A CA 1
ATOM 2600 C C . SER A 1 331 ? 4.234 -18.454 -18.434 1.00 80.69 331 SER A C 1
ATOM 2602 O O . SER A 1 331 ? 3.108 -18.707 -17.991 1.00 80.69 331 SER A O 1
ATOM 2604 N N . PRO A 1 332 ? 4.471 -18.442 -19.759 1.00 77.12 332 PRO A N 1
ATOM 2605 C CA . PRO A 1 332 ? 3.422 -18.709 -20.743 1.00 77.12 332 PRO A CA 1
ATOM 2606 C C . PRO A 1 332 ? 2.846 -20.129 -20.625 1.00 77.12 332 PRO A C 1
ATOM 2608 O O . PRO A 1 332 ? 1.671 -20.329 -20.936 1.00 77.12 332 PRO A O 1
ATOM 2611 N N . ASP A 1 333 ? 3.637 -21.081 -20.126 1.00 80.06 333 ASP A N 1
ATOM 2612 C CA . ASP A 1 333 ? 3.260 -22.491 -19.995 1.00 80.06 333 ASP A CA 1
ATOM 2613 C C . ASP A 1 333 ? 2.212 -22.718 -18.888 1.00 80.06 333 ASP A C 1
ATOM 2615 O O . ASP A 1 333 ? 1.328 -23.561 -19.030 1.00 80.06 333 ASP A O 1
ATOM 2619 N N . HIS A 1 334 ? 2.235 -21.905 -17.824 1.00 83.69 334 HIS A N 1
ATOM 2620 C CA . HIS A 1 334 ? 1.347 -22.036 -16.656 1.00 83.69 334 HIS A CA 1
ATOM 2621 C C . HIS A 1 334 ? 0.171 -21.042 -16.658 1.00 83.69 334 HIS A C 1
ATOM 2623 O O . HIS A 1 334 ? -0.464 -20.777 -15.634 1.00 83.69 334 HIS A O 1
ATOM 2629 N N . LYS A 1 335 ? -0.191 -20.506 -17.830 1.00 83.00 335 LYS A N 1
ATOM 2630 C CA . LYS A 1 335 ? -1.249 -19.490 -17.962 1.00 83.00 335 LYS A CA 1
ATOM 2631 C C . LYS A 1 335 ? -2.631 -19.971 -17.496 1.00 83.00 335 LYS A C 1
ATOM 2633 O O . LYS A 1 335 ? -3.410 -19.183 -16.953 1.00 83.00 335 LYS A O 1
ATOM 2638 N N . ALA A 1 336 ? -2.954 -21.252 -17.684 1.00 85.31 336 ALA A N 1
ATOM 2639 C CA . ALA A 1 336 ? -4.207 -21.841 -17.201 1.00 85.31 336 ALA A CA 1
ATOM 2640 C C . ALA A 1 336 ? -4.276 -21.855 -15.665 1.00 85.31 336 ALA A C 1
ATOM 2642 O O . ALA A 1 336 ? -5.309 -21.526 -15.080 1.00 85.31 336 ALA A O 1
ATOM 2643 N N . GLU A 1 337 ? -3.152 -22.146 -15.014 1.00 87.19 337 GLU A N 1
ATOM 2644 C CA . GLU A 1 337 ? -3.034 -22.192 -13.558 1.00 87.19 337 GLU A CA 1
ATOM 2645 C C . GLU A 1 337 ? -3.138 -20.793 -12.952 1.00 87.19 337 GLU A C 1
ATOM 2647 O O . GLU A 1 337 ? -3.914 -20.581 -12.020 1.00 87.19 337 GLU A O 1
ATOM 2652 N N . LEU A 1 338 ? -2.469 -19.803 -13.557 1.00 88.19 338 LEU A N 1
ATOM 2653 C CA . LEU A 1 338 ? -2.625 -18.392 -13.196 1.00 88.19 338 LEU A CA 1
ATOM 2654 C C . LEU A 1 338 ? -4.084 -17.932 -13.326 1.00 88.19 338 LEU A C 1
ATOM 2656 O O . LEU A 1 338 ? -4.576 -17.168 -12.497 1.00 88.19 338 LEU A O 1
ATOM 2660 N N . SER A 1 339 ? -4.789 -18.406 -14.353 1.00 89.50 339 SER A N 1
ATOM 2661 C CA . SER A 1 339 ? -6.186 -18.045 -14.609 1.00 89.50 339 SER A CA 1
ATOM 2662 C C . SER A 1 339 ? -7.138 -18.625 -13.564 1.00 89.50 339 SER A C 1
ATOM 2664 O O . SER A 1 339 ? -8.012 -17.910 -13.065 1.00 89.50 339 SER A O 1
ATOM 2666 N N . ALA A 1 340 ? -6.945 -19.896 -13.203 1.00 90.31 340 ALA A N 1
ATOM 2667 C CA . ALA A 1 340 ? -7.698 -20.558 -12.144 1.00 90.31 340 ALA A CA 1
ATOM 2668 C C . ALA A 1 340 ? -7.416 -19.920 -10.776 1.00 90.31 340 ALA A C 1
ATOM 2670 O O . ALA A 1 340 ? -8.347 -19.620 -10.027 1.00 90.31 340 ALA A O 1
ATOM 2671 N N . LEU A 1 341 ? -6.144 -19.638 -10.481 1.00 91.06 341 LEU A N 1
ATOM 2672 C CA . LEU A 1 341 ? -5.720 -18.996 -9.241 1.00 91.06 341 LEU A CA 1
ATOM 2673 C C . LEU A 1 341 ? -6.272 -17.568 -9.121 1.00 91.06 341 LEU A C 1
ATOM 2675 O O . LEU A 1 341 ? -6.785 -17.197 -8.066 1.00 91.06 341 LEU A O 1
ATOM 2679 N N . ALA A 1 342 ? -6.244 -16.787 -10.205 1.00 91.25 342 ALA A N 1
ATOM 2680 C CA . ALA A 1 342 ? -6.839 -15.454 -10.250 1.00 91.25 342 ALA A CA 1
ATOM 2681 C C . ALA A 1 342 ? -8.356 -15.508 -9.999 1.00 91.25 342 ALA A C 1
ATOM 2683 O O . ALA A 1 342 ? -8.859 -14.770 -9.153 1.00 91.25 342 ALA A O 1
ATOM 2684 N N . ALA A 1 343 ? -9.086 -16.416 -10.655 1.00 92.38 343 ALA A N 1
ATOM 2685 C CA . ALA A 1 343 ? -10.523 -16.581 -10.427 1.00 92.38 343 ALA A CA 1
ATOM 2686 C C . ALA A 1 343 ? -10.833 -16.970 -8.970 1.00 92.38 343 ALA A C 1
ATOM 2688 O O . ALA A 1 343 ? -11.655 -16.323 -8.318 1.00 92.38 343 ALA A O 1
ATOM 2689 N N . LEU A 1 344 ? -10.121 -17.967 -8.430 1.00 93.81 344 LEU A N 1
ATOM 2690 C CA . LEU A 1 344 ? -10.267 -18.402 -7.041 1.00 93.81 344 LEU A CA 1
ATOM 2691 C C . LEU A 1 344 ? -9.982 -17.255 -6.064 1.00 93.81 344 LEU A C 1
ATOM 2693 O O . LEU A 1 344 ? -10.734 -17.048 -5.115 1.00 93.81 344 LEU A O 1
ATOM 2697 N N . SER A 1 345 ? -8.932 -16.472 -6.317 1.00 93.94 345 SER A N 1
ATOM 2698 C CA . SER A 1 345 ? -8.558 -15.352 -5.452 1.00 93.94 345 SER A CA 1
ATOM 2699 C C . SER A 1 345 ? -9.611 -14.234 -5.429 1.00 93.94 345 SER A C 1
ATOM 2701 O O . SER A 1 345 ? -9.919 -13.698 -4.363 1.00 93.94 345 SER A O 1
ATOM 2703 N N . LEU A 1 346 ? -10.250 -13.931 -6.563 1.00 94.62 346 LEU A N 1
ATOM 2704 C CA . LEU A 1 346 ? -11.330 -12.941 -6.627 1.00 94.62 346 LEU A CA 1
ATOM 2705 C C . LEU A 1 346 ? -12.589 -13.437 -5.902 1.00 94.62 346 LEU A C 1
ATOM 2707 O O . LEU A 1 346 ? -13.205 -12.678 -5.154 1.00 94.62 346 LEU A O 1
ATOM 2711 N N . VAL A 1 347 ? -12.931 -14.723 -6.042 1.00 94.88 347 VAL A N 1
ATOM 2712 C CA . VAL A 1 347 ? -14.039 -15.340 -5.290 1.00 94.88 347 VAL A CA 1
ATOM 2713 C C . VAL A 1 347 ? -13.762 -15.304 -3.786 1.00 94.88 347 VAL A C 1
ATOM 2715 O O . VAL A 1 347 ? -14.626 -14.903 -3.009 1.00 94.88 347 VAL A O 1
ATOM 2718 N N . MET A 1 348 ? -12.548 -15.657 -3.359 1.00 93.88 348 MET A N 1
ATOM 2719 C CA . MET A 1 348 ? -12.169 -15.604 -1.945 1.00 93.88 348 MET A CA 1
ATOM 2720 C C . MET A 1 348 ? -12.178 -14.175 -1.395 1.00 93.88 348 MET A C 1
ATOM 2722 O O . MET A 1 348 ? -12.658 -13.956 -0.283 1.00 93.88 348 MET A O 1
ATOM 2726 N N . THR A 1 349 ? -11.739 -13.191 -2.186 1.00 93.88 349 THR A N 1
ATOM 2727 C CA . THR A 1 349 ? -11.848 -11.764 -1.836 1.00 93.88 349 THR A CA 1
ATOM 2728 C C . THR A 1 349 ? -13.303 -11.374 -1.579 1.00 93.88 349 THR A C 1
ATOM 2730 O O . THR A 1 349 ? -13.611 -10.772 -0.550 1.00 93.88 349 THR A O 1
ATOM 2733 N N . PHE A 1 350 ? -14.221 -11.778 -2.463 1.00 94.75 350 PHE A N 1
ATOM 2734 C CA . PHE A 1 350 ? -15.650 -11.531 -2.277 1.00 94.75 350 PHE A CA 1
ATOM 2735 C C . PHE A 1 350 ? -16.174 -12.156 -0.977 1.00 94.75 350 PHE A C 1
ATOM 2737 O O . PHE A 1 350 ? -16.838 -11.478 -0.194 1.00 94.75 350 PHE A O 1
ATOM 2744 N N . VAL A 1 351 ? -15.839 -13.425 -0.711 1.00 93.56 351 VAL A N 1
ATOM 2745 C CA . VAL A 1 351 ? -16.301 -14.155 0.482 1.00 93.56 351 VAL A CA 1
ATOM 2746 C C . VAL A 1 351 ? -15.843 -13.496 1.784 1.00 93.56 351 VAL A C 1
ATOM 2748 O O . VAL A 1 351 ? -16.636 -13.418 2.728 1.00 93.56 351 VAL A O 1
ATOM 2751 N N . LEU A 1 352 ? -14.599 -13.014 1.834 1.00 91.12 352 LEU A N 1
ATOM 2752 C CA . LEU A 1 352 ? -14.031 -12.360 3.015 1.00 91.12 352 LEU A CA 1
ATOM 2753 C C . LEU A 1 352 ? -14.673 -10.990 3.283 1.00 91.12 352 LEU A C 1
ATOM 2755 O O . LEU A 1 352 ? -14.976 -10.671 4.432 1.00 91.12 352 LEU A O 1
ATOM 2759 N N . VAL A 1 353 ? -14.943 -10.204 2.236 1.00 90.44 353 VAL A N 1
ATOM 2760 C CA . VAL A 1 353 ? -15.405 -8.811 2.373 1.00 90.44 353 VAL A CA 1
ATOM 2761 C C . VAL A 1 353 ? -16.930 -8.695 2.510 1.00 90.44 353 VAL A C 1
ATOM 2763 O O . VAL A 1 353 ? -17.426 -7.866 3.272 1.00 90.44 353 VAL A O 1
ATOM 2766 N N . GLN A 1 354 ? -17.713 -9.550 1.840 1.00 86.88 354 GLN A N 1
ATOM 2767 C CA . GLN A 1 354 ? -19.170 -9.376 1.709 1.00 86.88 354 GLN A CA 1
ATOM 2768 C C . GLN A 1 354 ? -19.966 -9.391 3.026 1.00 86.88 354 GLN A C 1
ATOM 2770 O O . GLN A 1 354 ? -21.110 -8.934 3.058 1.00 86.88 354 GLN A O 1
ATOM 2775 N N . ARG A 1 355 ? -19.428 -9.963 4.113 1.00 83.88 355 ARG A N 1
ATOM 2776 C CA . ARG A 1 355 ? -20.206 -10.253 5.335 1.00 83.88 355 ARG A CA 1
ATOM 2777 C C . ARG A 1 355 ? -20.706 -8.998 6.055 1.00 83.88 355 ARG A C 1
ATOM 2779 O O . ARG A 1 355 ? -21.712 -9.079 6.752 1.00 83.88 355 ARG A O 1
ATOM 2786 N N . ARG A 1 356 ? -20.019 -7.864 5.899 1.00 80.19 356 ARG A N 1
ATOM 2787 C CA . ARG A 1 356 ? -20.294 -6.617 6.638 1.00 80.19 356 ARG A CA 1
ATOM 2788 C C . ARG A 1 356 ? -20.831 -5.476 5.764 1.00 80.19 356 ARG A C 1
ATOM 2790 O O . ARG A 1 356 ? -21.148 -4.422 6.299 1.00 80.19 356 ARG A O 1
ATOM 2797 N N . CYS A 1 357 ? -20.960 -5.690 4.454 1.00 82.38 357 CYS A N 1
ATOM 2798 C CA . CYS A 1 357 ? -21.460 -4.688 3.511 1.00 82.38 357 CYS A CA 1
ATOM 2799 C C . CYS A 1 357 ? -22.989 -4.741 3.362 1.00 82.38 357 CYS A C 1
ATOM 2801 O O . CYS A 1 357 ? -23.629 -5.773 3.590 1.00 82.38 357 CYS A O 1
ATOM 2803 N N . SER A 1 358 ? -23.568 -3.637 2.903 1.00 88.00 358 SER A N 1
ATOM 2804 C CA . SER A 1 358 ? -24.953 -3.535 2.450 1.00 88.00 358 SER A CA 1
ATOM 2805 C C . SER A 1 358 ? -25.209 -4.397 1.207 1.00 88.00 358 SER A C 1
ATOM 2807 O O . SER A 1 358 ? -24.293 -4.750 0.463 1.00 88.00 358 SER A O 1
ATOM 2809 N N . VAL A 1 359 ? -26.471 -4.750 0.946 1.00 89.56 359 VAL A N 1
ATOM 2810 C CA . VAL A 1 359 ? -26.840 -5.584 -0.217 1.00 89.56 359 VAL A CA 1
ATOM 2811 C C . VAL A 1 359 ? -26.431 -4.923 -1.538 1.00 89.56 359 VAL A C 1
ATOM 2813 O O . VAL A 1 359 ? -25.896 -5.601 -2.414 1.00 89.56 359 VAL A O 1
ATOM 2816 N N . ALA A 1 360 ? -26.619 -3.606 -1.661 1.00 89.00 360 ALA A N 1
ATOM 2817 C CA . ALA A 1 360 ? -26.225 -2.849 -2.847 1.00 89.00 360 ALA A CA 1
ATOM 2818 C C . ALA A 1 360 ? -24.718 -2.969 -3.113 1.00 89.00 360 ALA A C 1
ATOM 2820 O O . ALA A 1 360 ? -24.307 -3.291 -4.228 1.00 89.00 360 ALA A O 1
ATOM 2821 N N . SER A 1 361 ? -23.901 -2.809 -2.074 1.00 89.50 361 SER A N 1
ATOM 2822 C CA . SER A 1 361 ? -22.452 -2.916 -2.199 1.00 89.50 361 SER A CA 1
ATOM 2823 C C . SER A 1 361 ? -21.958 -4.337 -2.404 1.00 89.50 361 SER A C 1
ATOM 2825 O O . SER A 1 361 ? -20.976 -4.525 -3.110 1.00 89.50 361 SER A O 1
ATOM 2827 N N . LYS A 1 362 ? -22.651 -5.361 -1.886 1.00 93.56 362 LYS A N 1
ATOM 2828 C CA . LYS A 1 362 ? -22.353 -6.763 -2.237 1.00 93.56 362 LYS A CA 1
ATOM 2829 C C . LYS A 1 362 ? -22.523 -6.998 -3.735 1.00 93.56 362 LYS A C 1
ATOM 2831 O O . LYS A 1 362 ? -21.648 -7.584 -4.366 1.00 93.56 362 LYS A O 1
ATOM 2836 N N . VAL A 1 363 ? -23.623 -6.512 -4.309 1.00 93.81 363 VAL A N 1
ATOM 2837 C CA . VAL A 1 363 ? -23.883 -6.626 -5.749 1.00 93.81 363 VAL A CA 1
ATOM 2838 C C . VAL A 1 363 ? -22.838 -5.840 -6.546 1.00 93.81 363 VAL A C 1
ATOM 2840 O O . VAL A 1 363 ? -22.240 -6.385 -7.472 1.00 93.81 363 VAL A O 1
ATOM 2843 N N . ALA A 1 364 ? -22.549 -4.598 -6.147 1.00 93.50 364 ALA A N 1
ATOM 2844 C CA . ALA A 1 364 ? -21.517 -3.772 -6.773 1.00 93.50 364 ALA A CA 1
ATOM 2845 C C . ALA A 1 364 ? -20.122 -4.417 -6.701 1.00 93.50 364 ALA A C 1
ATOM 2847 O O . ALA A 1 364 ? -19.395 -4.416 -7.690 1.00 93.50 364 ALA A O 1
ATOM 2848 N N . MET A 1 365 ? -19.768 -5.020 -5.564 1.00 93.69 365 MET A N 1
ATOM 2849 C CA . MET A 1 365 ? -18.504 -5.729 -5.362 1.00 93.69 365 MET A CA 1
ATOM 2850 C C . MET A 1 365 ? -18.394 -6.956 -6.267 1.00 93.69 365 MET A C 1
ATOM 2852 O O . MET A 1 365 ? -17.358 -7.164 -6.892 1.00 93.69 365 MET A O 1
ATOM 2856 N N . ALA A 1 366 ? -19.463 -7.749 -6.382 1.00 94.94 366 ALA A N 1
ATOM 2857 C CA . ALA A 1 366 ? -19.485 -8.919 -7.255 1.00 94.94 366 ALA A CA 1
ATOM 2858 C C . ALA A 1 366 ? -19.273 -8.531 -8.729 1.00 94.94 366 ALA A C 1
ATOM 2860 O O . ALA A 1 366 ? -18.419 -9.109 -9.403 1.00 94.94 366 ALA A O 1
ATOM 2861 N N . PHE A 1 367 ? -19.988 -7.508 -9.215 1.00 94.56 367 PHE A N 1
ATOM 2862 C CA . PHE A 1 367 ? -19.797 -6.994 -10.576 1.00 94.56 367 PHE A CA 1
ATOM 2863 C C . PHE A 1 367 ? -18.428 -6.338 -10.774 1.00 94.56 367 PHE A C 1
ATOM 2865 O O . PHE A 1 367 ? -17.813 -6.523 -11.823 1.00 94.56 367 PHE A O 1
ATOM 2872 N N . GLY A 1 368 ? -17.922 -5.626 -9.766 1.00 93.94 368 GLY A N 1
ATOM 2873 C CA . GLY A 1 368 ? -16.588 -5.037 -9.776 1.00 93.94 368 GLY A CA 1
ATOM 2874 C C . GLY A 1 368 ? -15.493 -6.093 -9.918 1.00 93.94 368 GLY A C 1
ATOM 2875 O O . GLY A 1 368 ? -14.652 -5.978 -10.805 1.00 93.94 368 GLY A O 1
ATOM 2876 N N . LEU A 1 369 ? -15.525 -7.154 -9.106 1.00 94.81 369 LEU A N 1
ATOM 2877 C CA . LEU A 1 369 ? -14.546 -8.249 -9.153 1.00 94.81 369 LEU A CA 1
ATOM 2878 C C . LEU A 1 369 ? -14.646 -9.058 -10.453 1.00 94.81 369 LEU A C 1
ATOM 2880 O O . LEU A 1 369 ? -13.619 -9.420 -11.030 1.00 94.81 369 LEU A O 1
ATOM 2884 N N . LEU A 1 370 ? -15.860 -9.282 -10.966 1.00 93.56 370 LEU A N 1
ATOM 2885 C CA . LEU A 1 370 ? -16.049 -9.856 -12.299 1.00 93.56 370 LEU A CA 1
ATOM 2886 C C . LEU A 1 370 ? -15.424 -8.955 -13.377 1.00 93.56 370 LEU A C 1
ATOM 2888 O O . LEU A 1 370 ? -14.721 -9.440 -14.260 1.00 93.56 370 LEU A O 1
ATOM 2892 N N . GLY A 1 371 ? -15.615 -7.639 -13.265 1.00 91.12 371 GLY A N 1
ATOM 2893 C CA . GLY A 1 371 ? -14.977 -6.647 -14.125 1.00 91.12 371 GLY A CA 1
ATOM 2894 C C . GLY A 1 371 ? -13.448 -6.684 -14.051 1.00 91.12 371 GLY A C 1
ATOM 2895 O O . GLY A 1 371 ? -12.797 -6.590 -15.089 1.00 91.12 371 GLY A O 1
ATOM 2896 N N . VAL A 1 372 ? -12.863 -6.897 -12.863 1.00 93.00 372 VAL A N 1
ATOM 2897 C CA . VAL A 1 372 ? -11.409 -7.084 -12.695 1.00 93.00 372 VAL A CA 1
ATOM 2898 C C . VAL A 1 372 ? -10.935 -8.312 -13.471 1.00 93.00 372 VAL A C 1
ATOM 2900 O O . VAL A 1 372 ? -9.946 -8.221 -14.198 1.00 93.00 372 VAL A O 1
ATOM 2903 N N . TYR A 1 373 ? -11.644 -9.441 -13.386 1.00 91.81 373 TYR A N 1
ATOM 2904 C CA . TYR A 1 373 ? -11.301 -10.635 -14.162 1.00 91.81 373 TYR A CA 1
ATOM 2905 C C . TYR A 1 373 ? -11.388 -10.374 -15.674 1.00 91.81 373 TYR A C 1
ATOM 2907 O O . TYR A 1 373 ? -10.431 -10.638 -16.403 1.00 91.81 373 TYR A O 1
ATOM 2915 N N . CYS A 1 374 ? -12.485 -9.766 -16.140 1.00 89.06 374 CYS A N 1
ATOM 2916 C CA . CYS A 1 374 ? -12.672 -9.394 -17.545 1.00 89.06 374 CYS A CA 1
ATOM 2917 C C . CYS A 1 374 ? -11.578 -8.442 -18.049 1.00 89.06 374 CYS A C 1
ATOM 2919 O O . CYS A 1 374 ? -11.071 -8.619 -19.154 1.00 89.06 374 CYS A O 1
ATOM 2921 N N . TYR A 1 375 ? -11.154 -7.480 -17.228 1.00 88.62 375 TYR A N 1
ATOM 2922 C CA . TYR A 1 375 ? -10.033 -6.593 -17.533 1.00 88.62 375 TYR A CA 1
ATOM 2923 C C . TYR A 1 375 ? -8.719 -7.368 -17.727 1.00 88.62 375 TYR A C 1
ATOM 2925 O O . TYR A 1 375 ? -7.971 -7.097 -18.668 1.00 88.62 375 TYR A O 1
ATOM 2933 N N . ARG A 1 376 ? -8.437 -8.376 -16.888 1.00 88.25 376 ARG A N 1
ATOM 2934 C CA . ARG A 1 376 ? -7.235 -9.222 -17.036 1.00 88.25 376 ARG A CA 1
ATOM 2935 C C . ARG A 1 376 ? -7.287 -10.127 -18.263 1.00 88.25 376 ARG A C 1
ATOM 2937 O O . ARG A 1 376 ? -6.239 -10.372 -18.861 1.00 88.25 376 ARG A O 1
ATOM 2944 N N . VAL A 1 377 ? -8.479 -10.579 -18.644 1.00 86.81 377 VAL A N 1
ATOM 2945 C CA . VAL A 1 377 ? -8.704 -11.313 -19.895 1.00 86.81 377 VAL A CA 1
ATOM 2946 C C . VAL A 1 377 ? -8.486 -10.399 -21.103 1.00 86.81 377 VAL A C 1
ATOM 2948 O O . VAL A 1 377 ? -7.786 -10.790 -22.030 1.00 86.81 377 VAL A O 1
ATOM 2951 N N . ALA A 1 378 ? -9.000 -9.163 -21.076 1.00 82.69 378 ALA A N 1
ATOM 2952 C CA . ALA A 1 378 ? -8.837 -8.196 -22.167 1.00 82.69 378 ALA A CA 1
ATOM 2953 C C . ALA A 1 378 ? -7.362 -7.847 -22.436 1.00 82.69 378 ALA A C 1
ATOM 2955 O O . ALA A 1 378 ? -6.957 -7.742 -23.590 1.00 82.69 378 ALA A O 1
ATOM 2956 N N . LEU A 1 379 ? -6.549 -7.746 -21.377 1.00 80.69 379 LEU A N 1
ATOM 2957 C CA . LEU A 1 379 ? -5.096 -7.559 -21.475 1.00 80.69 379 LEU A CA 1
ATOM 2958 C C . LEU A 1 379 ? -4.337 -8.801 -21.975 1.00 80.69 379 LEU A C 1
ATOM 2960 O O . LEU A 1 379 ? -3.141 -8.715 -22.238 1.00 80.69 37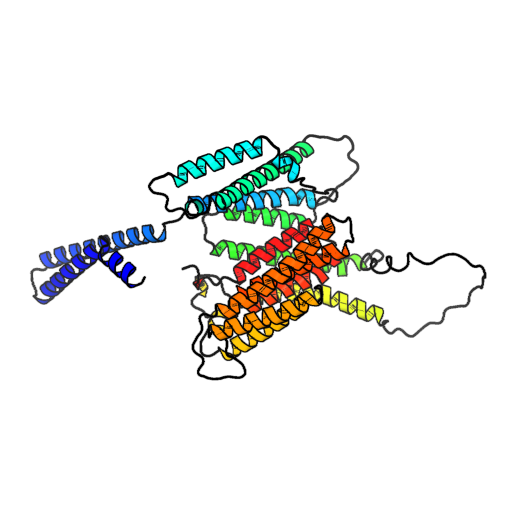9 LEU A O 1
ATOM 2964 N N . GLY A 1 380 ? -4.993 -9.960 -22.063 1.00 77.38 380 GLY A N 1
ATOM 2965 C CA . GLY A 1 380 ? -4.368 -11.219 -22.461 1.00 77.38 380 GLY A CA 1
ATOM 2966 C C . GLY A 1 380 ? -3.530 -11.888 -21.369 1.00 77.38 380 GLY A C 1
ATOM 2967 O O . GLY A 1 380 ? -2.852 -12.873 -21.660 1.00 77.38 380 GLY A O 1
ATOM 2968 N N . ASN A 1 381 ? -3.587 -11.414 -20.120 1.00 79.00 381 ASN A N 1
ATOM 2969 C CA . ASN A 1 381 ? -2.829 -11.997 -19.006 1.00 79.00 381 ASN A CA 1
ATOM 2970 C C . ASN A 1 381 ? -3.446 -13.309 -18.501 1.00 79.00 381 ASN A C 1
ATOM 2972 O O . ASN A 1 381 ? -2.738 -14.196 -18.037 1.00 79.00 381 ASN A O 1
ATOM 2976 N N . VAL A 1 382 ? -4.771 -13.421 -18.582 1.00 81.56 382 VAL A N 1
ATOM 2977 C CA . VAL A 1 382 ? -5.576 -14.536 -18.067 1.00 81.56 382 VAL A CA 1
ATOM 2978 C C . VAL A 1 382 ? -6.412 -15.104 -19.215 1.00 81.56 382 VAL A C 1
ATOM 2980 O O . VAL A 1 382 ? -6.833 -14.363 -20.102 1.00 81.56 382 VAL A O 1
ATOM 2983 N N . LEU A 1 383 ? -6.614 -16.419 -19.231 1.00 80.88 383 LEU A N 1
ATOM 2984 C CA . LEU A 1 383 ? -7.422 -17.114 -20.231 1.00 80.88 383 LEU A CA 1
ATOM 2985 C C . LEU A 1 383 ? -8.901 -17.045 -19.864 1.00 80.88 383 LEU A C 1
ATOM 2987 O O . LEU A 1 383 ? -9.268 -17.174 -18.697 1.00 80.88 383 LEU A O 1
ATOM 2991 N N . PHE A 1 384 ? -9.754 -16.878 -20.873 1.00 75.25 384 PHE A N 1
ATOM 2992 C CA . PHE A 1 384 ? -11.190 -17.005 -20.680 1.00 75.25 384 PHE A CA 1
ATOM 2993 C C . PHE A 1 384 ? -11.560 -18.496 -20.621 1.00 75.25 384 PHE A C 1
ATOM 2995 O O . PHE A 1 384 ? -11.147 -19.242 -21.509 1.00 75.25 384 PHE A O 1
ATOM 3002 N N . PRO A 1 385 ? -12.367 -18.948 -19.645 1.00 65.44 385 PRO A N 1
ATOM 3003 C CA . PRO A 1 385 ? -12.698 -20.368 -19.493 1.00 65.44 385 PRO A CA 1
ATOM 3004 C C . PRO A 1 385 ? -13.511 -20.951 -20.660 1.00 65.44 385 PRO A C 1
ATOM 3006 O O . PRO A 1 385 ? -13.664 -22.164 -20.741 1.00 65.44 385 PRO A O 1
ATOM 3009 N N . TRP A 1 386 ? -14.045 -20.107 -21.549 1.00 55.28 386 TRP A N 1
ATOM 3010 C CA . TRP A 1 386 ? -14.969 -20.519 -22.610 1.00 55.28 386 TRP A CA 1
ATOM 3011 C C . TRP A 1 386 ? -14.532 -20.152 -24.035 1.00 55.28 386 TRP A C 1
ATOM 3013 O O . TRP A 1 386 ? -15.300 -20.361 -24.968 1.00 55.28 386 TRP A O 1
ATOM 3023 N N . GLN A 1 387 ? -13.335 -19.591 -24.244 1.00 52.41 387 GLN A N 1
ATOM 3024 C CA . GLN A 1 387 ? -12.899 -19.253 -25.601 1.00 52.41 387 GLN A CA 1
ATOM 3025 C C . GLN A 1 387 ? -11.382 -19.323 -25.747 1.00 52.41 387 GLN A C 1
ATOM 3027 O O . GLN A 1 387 ? -10.643 -18.542 -25.147 1.00 52.41 387 GLN A O 1
ATOM 3032 N N . GLN A 1 388 ? -10.955 -20.275 -26.569 1.00 53.28 388 GLN A N 1
ATOM 3033 C CA . GLN A 1 388 ? -9.587 -20.452 -27.019 1.00 53.28 388 GLN A CA 1
ATOM 3034 C C . GLN A 1 388 ? -9.517 -19.872 -28.436 1.00 53.28 388 GLN A C 1
ATOM 3036 O O . GLN A 1 388 ? -10.278 -20.276 -29.313 1.00 53.28 388 GLN A O 1
ATOM 3041 N N . ASP A 1 389 ? -8.639 -18.886 -28.596 1.00 49.19 389 ASP A N 1
ATOM 3042 C CA . ASP A 1 389 ? -8.197 -18.274 -29.850 1.00 49.19 389 ASP A CA 1
ATOM 3043 C C . ASP A 1 389 ? -9.126 -17.236 -30.529 1.00 49.19 389 ASP A C 1
ATOM 3045 O O . ASP A 1 389 ? -10.329 -17.411 -30.706 1.00 49.19 389 ASP A O 1
ATOM 3049 N N . ASN A 1 390 ? -8.502 -16.117 -30.931 1.00 48.75 390 ASN A N 1
ATOM 3050 C CA . ASN A 1 390 ? -9.018 -15.002 -31.745 1.00 48.75 390 ASN A CA 1
ATOM 3051 C C . ASN A 1 390 ? -9.992 -13.986 -31.118 1.00 48.75 390 ASN A C 1
ATOM 3053 O O . ASN A 1 390 ? -11.082 -13.738 -31.636 1.00 48.75 390 ASN A O 1
ATOM 3057 N N . LYS A 1 391 ? -9.540 -13.255 -30.094 1.00 53.78 391 LYS A N 1
ATOM 3058 C CA . LYS A 1 391 ? -10.009 -11.875 -29.871 1.00 53.78 391 LYS A CA 1
ATOM 3059 C C . LYS A 1 391 ? -8.813 -10.930 -29.866 1.00 53.78 391 LYS A C 1
ATOM 3061 O O . LYS A 1 391 ? -7.844 -11.192 -29.157 1.00 53.78 391 LYS A O 1
ATOM 3066 N N . ASP A 1 392 ? -8.887 -9.860 -30.655 1.00 56.47 392 ASP A N 1
ATOM 3067 C CA . ASP A 1 392 ? -7.867 -8.812 -30.687 1.00 56.47 392 ASP A CA 1
ATOM 3068 C C . ASP A 1 392 ? -7.605 -8.304 -29.265 1.00 56.47 392 ASP A C 1
ATOM 3070 O O . ASP A 1 392 ? -8.543 -7.981 -28.529 1.00 56.47 392 ASP A O 1
ATOM 3074 N N . ILE A 1 393 ? -6.330 -8.261 -28.869 1.00 61.19 393 ILE A N 1
ATOM 3075 C CA . ILE A 1 393 ? -5.906 -7.782 -27.551 1.00 61.19 393 ILE A CA 1
ATOM 3076 C C . ILE A 1 393 ? -6.315 -6.309 -27.439 1.00 61.19 393 ILE A C 1
ATOM 3078 O O . ILE A 1 393 ? -5.672 -5.412 -27.988 1.00 61.19 393 ILE A O 1
ATOM 3082 N N . SER A 1 394 ? -7.424 -6.057 -26.747 1.00 68.31 394 SER A N 1
ATOM 3083 C CA . SER A 1 394 ? -7.874 -4.709 -26.418 1.00 68.31 394 SER A CA 1
ATOM 3084 C C . SER A 1 394 ? -6.954 -4.124 -25.349 1.00 68.31 394 SER A C 1
ATOM 3086 O O . SER A 1 394 ? -6.461 -4.825 -24.469 1.00 68.31 394 SER A O 1
ATOM 3088 N N . LYS A 1 395 ? -6.767 -2.801 -25.349 1.00 72.06 395 LYS A N 1
ATOM 3089 C CA . LYS A 1 395 ? -6.012 -2.109 -24.287 1.00 72.06 395 LYS A CA 1
ATOM 3090 C C . LYS A 1 395 ? -6.685 -2.198 -22.901 1.00 72.06 395 LYS A C 1
ATOM 3092 O O . LYS A 1 395 ? -6.149 -1.651 -21.944 1.00 72.06 395 LYS A O 1
ATOM 3097 N N . GLY A 1 396 ? -7.864 -2.824 -22.784 1.00 77.44 396 GLY A N 1
ATOM 3098 C CA . GLY A 1 396 ? -8.568 -3.059 -21.514 1.00 77.44 396 GLY A CA 1
ATOM 3099 C C . GLY A 1 396 ? -9.114 -1.792 -20.841 1.00 77.44 396 GLY A C 1
ATOM 3100 O O . GLY A 1 396 ? -9.484 -1.812 -19.669 1.00 77.44 396 GLY A O 1
ATOM 3101 N N . ILE A 1 397 ? -9.127 -0.658 -21.551 1.00 83.50 397 ILE A N 1
ATOM 3102 C CA . ILE A 1 397 ? -9.455 0.660 -20.983 1.00 83.50 397 ILE A CA 1
ATOM 3103 C C . ILE A 1 397 ? -10.934 0.729 -20.581 1.00 83.50 397 ILE A C 1
ATOM 3105 O O . ILE A 1 397 ? -11.277 1.314 -19.554 1.00 83.50 397 ILE A O 1
ATOM 3109 N N . THR A 1 398 ? -11.816 0.146 -21.389 1.00 84.75 398 THR A N 1
ATOM 3110 C CA . THR A 1 398 ? -13.265 0.117 -21.154 1.00 84.75 398 THR A CA 1
ATOM 3111 C C . THR A 1 398 ? -13.629 -0.711 -19.927 1.00 84.75 398 THR A C 1
ATOM 3113 O O . THR A 1 398 ? -14.418 -0.272 -19.094 1.00 84.75 398 THR A O 1
ATOM 3116 N N . GLU A 1 399 ? -12.992 -1.865 -19.775 1.00 87.38 399 GLU A N 1
ATOM 3117 C CA . GLU A 1 399 ? -13.166 -2.800 -18.671 1.00 87.38 399 GLU A CA 1
ATOM 3118 C C . GLU A 1 399 ? -12.641 -2.189 -17.368 1.00 87.38 399 GLU A C 1
ATOM 3120 O O . GLU A 1 399 ? -13.327 -2.224 -16.350 1.00 87.38 399 GLU A O 1
ATOM 3125 N N . ALA A 1 400 ? -11.477 -1.531 -17.405 1.00 86.06 400 ALA A N 1
ATOM 3126 C CA . ALA A 1 400 ? -10.949 -0.813 -16.247 1.00 86.06 400 ALA A CA 1
ATOM 3127 C C . ALA A 1 400 ? -11.875 0.336 -15.808 1.00 86.06 400 ALA A C 1
ATOM 3129 O O . ALA A 1 400 ? -12.174 0.476 -14.622 1.00 86.06 400 ALA A O 1
ATOM 3130 N N . ARG A 1 401 ? -12.385 1.139 -16.756 1.00 89.38 401 ARG A N 1
ATOM 3131 C CA . ARG A 1 401 ? -13.356 2.213 -16.465 1.00 89.38 401 ARG A CA 1
ATOM 3132 C C . ARG A 1 401 ? -14.637 1.676 -15.837 1.00 89.38 401 ARG A C 1
ATOM 3134 O O . ARG A 1 401 ? -15.144 2.292 -14.905 1.00 89.38 401 ARG A O 1
ATOM 3141 N N . PHE A 1 402 ? -15.130 0.533 -16.309 1.00 90.25 402 PHE A N 1
ATOM 3142 C CA . PHE A 1 402 ? -16.289 -0.135 -15.723 1.00 90.25 402 PHE A CA 1
ATOM 3143 C C . PHE A 1 402 ? -16.054 -0.478 -14.245 1.00 90.25 402 PHE A C 1
ATOM 3145 O O . PHE A 1 402 ? -16.889 -0.142 -13.410 1.00 90.25 402 PHE A O 1
ATOM 3152 N N . VAL A 1 403 ? -14.891 -1.040 -13.893 1.00 92.19 403 VAL A N 1
ATOM 3153 C CA . VAL A 1 403 ? -14.545 -1.324 -12.487 1.00 92.19 403 VAL A CA 1
ATOM 3154 C C . VAL A 1 403 ? -14.458 -0.040 -11.654 1.00 92.19 403 VAL A C 1
ATOM 3156 O O . VAL A 1 403 ? -14.986 -0.002 -10.542 1.00 92.19 403 VAL A O 1
ATOM 3159 N N . TYR A 1 404 ? -13.861 1.034 -12.185 1.00 91.25 404 TYR A N 1
ATOM 3160 C CA . TYR A 1 404 ? -13.770 2.315 -11.472 1.00 91.25 404 TYR A CA 1
ATOM 3161 C C . TYR A 1 404 ? -15.135 2.908 -11.106 1.00 91.25 404 TYR A C 1
ATOM 3163 O O . TYR A 1 404 ? -15.257 3.506 -10.039 1.00 91.25 404 TYR A O 1
ATOM 3171 N N . VAL A 1 405 ? -16.166 2.720 -11.936 1.00 93.25 405 VAL A N 1
ATOM 3172 C CA . VAL A 1 405 ? -17.531 3.168 -11.608 1.00 93.25 405 VAL A CA 1
ATOM 3173 C C . VAL A 1 405 ? -18.041 2.481 -10.337 1.00 93.25 405 VAL A C 1
ATOM 3175 O O . VAL A 1 405 ? -18.594 3.156 -9.470 1.00 93.25 405 VAL A O 1
ATOM 3178 N N . PHE A 1 406 ? -17.806 1.175 -10.172 1.00 92.69 406 PHE A N 1
ATOM 3179 C CA . PHE A 1 406 ? -18.187 0.465 -8.943 1.00 92.69 406 PHE A CA 1
ATOM 3180 C C . PHE A 1 406 ? -17.346 0.884 -7.742 1.00 92.69 406 PHE A C 1
ATOM 3182 O O . PHE A 1 406 ? -17.905 1.082 -6.667 1.00 92.69 406 PHE A O 1
ATOM 3189 N N . VAL A 1 407 ? -16.032 1.074 -7.917 1.00 92.00 407 VAL A N 1
ATOM 3190 C CA . VAL A 1 407 ? -15.153 1.587 -6.851 1.00 92.00 407 VAL A CA 1
ATOM 3191 C C . VAL A 1 407 ? -15.673 2.931 -6.340 1.00 92.00 407 VAL A C 1
ATOM 3193 O O . VAL A 1 407 ? -15.907 3.089 -5.144 1.00 92.00 407 VAL A O 1
ATOM 3196 N N . LEU A 1 408 ? -15.915 3.885 -7.243 1.00 91.31 408 LEU A N 1
ATOM 3197 C CA . LEU A 1 408 ? -16.428 5.207 -6.885 1.00 91.31 408 LEU A CA 1
ATOM 3198 C C . LEU A 1 408 ? -17.828 5.131 -6.269 1.00 91.31 408 LEU A C 1
ATOM 3200 O O . LEU A 1 408 ? -18.091 5.832 -5.297 1.00 91.31 408 LEU A O 1
ATOM 3204 N N . GLY A 1 409 ? -18.702 4.264 -6.786 1.00 89.56 409 GLY A N 1
ATOM 3205 C CA . GLY A 1 409 ? -20.040 4.047 -6.237 1.00 89.56 409 GLY A CA 1
ATOM 3206 C C . GLY A 1 409 ? -20.015 3.563 -4.785 1.00 89.56 409 GLY A C 1
ATOM 3207 O O . GLY A 1 409 ? -20.679 4.158 -3.940 1.00 89.56 409 GLY A O 1
ATOM 3208 N N . ILE A 1 410 ? -19.204 2.542 -4.485 1.00 91.62 410 ILE A N 1
ATOM 3209 C CA . ILE A 1 410 ? -19.055 1.975 -3.133 1.00 91.62 410 ILE A CA 1
ATOM 3210 C C . ILE A 1 410 ? -18.432 3.000 -2.168 1.00 91.62 410 ILE A C 1
ATOM 3212 O O . ILE A 1 410 ? -18.900 3.179 -1.039 1.00 91.62 410 ILE A O 1
ATOM 3216 N N . LEU A 1 411 ? -17.396 3.721 -2.612 1.00 91.12 411 LEU A N 1
ATOM 3217 C CA . LEU A 1 411 ? -16.776 4.779 -1.810 1.00 91.12 411 LEU A CA 1
ATOM 3218 C C . LEU A 1 411 ? -17.761 5.921 -1.530 1.00 91.12 411 LEU A C 1
ATOM 3220 O O . LEU A 1 411 ? -17.819 6.429 -0.409 1.00 91.12 411 LEU A O 1
ATOM 3224 N N . PHE A 1 412 ? -18.573 6.302 -2.517 1.00 88.81 412 PHE A N 1
ATOM 3225 C CA . PHE A 1 412 ? -19.600 7.325 -2.349 1.00 88.81 412 PHE A CA 1
ATOM 3226 C C . PHE A 1 412 ? -20.677 6.892 -1.348 1.00 88.81 412 PHE A C 1
ATOM 3228 O O . PHE A 1 412 ? -21.042 7.670 -0.469 1.00 88.81 412 PHE A O 1
ATOM 3235 N N . THR A 1 413 ? -21.160 5.647 -1.416 1.00 88.12 413 THR A N 1
ATOM 3236 C CA . THR A 1 413 ? -22.135 5.140 -0.439 1.00 88.12 413 THR A CA 1
ATOM 3237 C C . THR A 1 413 ? -21.572 5.128 0.980 1.00 88.12 413 THR A C 1
ATOM 3239 O O . THR A 1 413 ? -22.238 5.626 1.888 1.00 88.12 413 THR A O 1
ATOM 3242 N N . GLY A 1 414 ? -20.330 4.666 1.167 1.00 87.38 414 GLY A N 1
ATOM 3243 C CA . GLY A 1 414 ? -19.691 4.629 2.485 1.00 87.38 414 GLY A CA 1
ATOM 3244 C C . GLY A 1 414 ? -19.414 6.014 3.071 1.00 87.38 414 GLY A C 1
ATOM 3245 O O . GLY A 1 414 ? -19.726 6.277 4.232 1.00 87.38 414 GLY A O 1
ATOM 3246 N N . THR A 1 415 ? -18.896 6.939 2.258 1.00 85.44 415 THR A N 1
ATOM 3247 C CA . THR A 1 415 ? -18.644 8.329 2.685 1.00 85.44 415 THR A CA 1
ATOM 3248 C C . THR A 1 415 ? -19.934 9.085 2.986 1.00 85.44 415 THR A C 1
ATOM 3250 O O . THR A 1 415 ? -19.993 9.808 3.979 1.00 85.44 415 THR A O 1
ATOM 3253 N N . LYS A 1 416 ? -20.994 8.874 2.197 1.00 85.88 416 LYS A N 1
ATOM 3254 C CA . LYS A 1 416 ? -22.332 9.410 2.476 1.00 85.88 416 LYS A CA 1
ATOM 3255 C C . LYS A 1 416 ? -22.857 8.932 3.829 1.00 85.88 416 LYS A C 1
ATOM 3257 O O . LYS A 1 416 ? -23.385 9.742 4.589 1.00 85.88 416 LYS A O 1
ATOM 3262 N N . ASP A 1 417 ? -22.738 7.640 4.130 1.00 84.62 417 ASP A N 1
ATOM 3263 C CA . ASP A 1 417 ? -23.221 7.076 5.397 1.00 84.62 417 ASP A CA 1
ATOM 3264 C C . ASP A 1 417 ? -22.403 7.581 6.591 1.00 84.62 417 ASP A C 1
ATOM 3266 O O . ASP A 1 417 ? -22.974 7.930 7.628 1.00 84.62 417 ASP A O 1
ATOM 3270 N N . LEU A 1 418 ? -21.089 7.747 6.415 1.00 83.00 418 LEU A N 1
ATOM 3271 C CA . LEU A 1 418 ? -20.224 8.366 7.416 1.00 83.00 418 LEU A CA 1
ATOM 3272 C C . LEU A 1 418 ? -20.602 9.834 7.667 1.00 83.00 418 LEU A C 1
ATOM 3274 O O . LEU A 1 418 ? -20.777 10.227 8.819 1.00 83.00 418 LEU A O 1
ATOM 3278 N N . LEU A 1 419 ? -20.804 10.627 6.610 1.00 80.69 419 LEU A N 1
ATOM 3279 C CA . LEU A 1 419 ? -21.210 12.031 6.721 1.00 80.69 419 LEU A CA 1
ATOM 3280 C C . LEU A 1 419 ? -22.579 12.159 7.406 1.00 80.69 419 LEU A C 1
ATOM 3282 O O . LEU A 1 419 ? -22.769 12.997 8.285 1.00 80.69 419 LEU A O 1
ATOM 3286 N N . LYS A 1 420 ? -23.526 11.279 7.059 1.00 81.06 420 LYS A N 1
ATOM 3287 C CA . LYS A 1 420 ? -24.849 11.237 7.690 1.00 81.06 420 LYS A CA 1
ATOM 3288 C C . LYS A 1 420 ? -24.756 10.949 9.191 1.00 81.06 420 LYS A C 1
ATOM 3290 O O . LYS A 1 420 ? -25.470 11.598 9.950 1.00 81.06 420 LYS A O 1
ATOM 3295 N N . SER A 1 421 ? -23.871 10.035 9.604 1.00 79.69 421 SER A N 1
ATOM 3296 C CA . SER A 1 421 ? -23.641 9.704 11.022 1.00 79.69 421 SER A CA 1
ATOM 3297 C C . SER A 1 421 ? -22.980 10.829 11.830 1.00 79.69 421 SER A C 1
ATOM 3299 O O . SER A 1 421 ? -23.087 10.850 13.051 1.00 79.69 421 SER A O 1
ATOM 3301 N N . GLN A 1 422 ? -22.294 11.765 11.163 1.00 77.62 422 GLN A N 1
ATOM 3302 C CA . GLN A 1 422 ? -21.702 12.942 11.808 1.00 77.62 422 GLN A CA 1
ATOM 3303 C C . GLN A 1 422 ? -22.701 14.099 11.948 1.00 77.62 422 GLN A C 1
ATOM 3305 O O . GLN A 1 422 ? -22.645 14.837 12.926 1.00 77.62 422 GLN A O 1
ATOM 3310 N N . VAL A 1 423 ? -23.594 14.278 10.968 1.00 75.19 423 VAL A N 1
ATOM 3311 C CA . VAL A 1 423 ? -24.525 15.422 10.911 1.00 75.19 423 VAL A CA 1
ATOM 3312 C C . VAL A 1 423 ? -25.798 15.174 11.713 1.00 75.19 423 VAL A C 1
ATOM 3314 O O . VAL A 1 423 ? -26.253 16.048 12.447 1.00 75.19 423 VAL A O 1
ATOM 3317 N N . LEU A 1 424 ? -26.398 13.994 11.570 1.00 67.62 424 LEU A N 1
ATOM 3318 C CA . LEU A 1 424 ? -27.456 13.557 12.468 1.00 67.62 424 LEU A CA 1
ATOM 3319 C C . LEU A 1 424 ? -26.752 12.757 13.552 1.00 67.62 424 LEU A C 1
ATOM 3321 O O . LEU A 1 424 ? -26.059 11.811 13.202 1.00 67.62 424 LEU A O 1
ATOM 3325 N N . ALA A 1 425 ? -26.913 13.120 14.826 1.00 57.91 425 ALA A N 1
ATOM 3326 C CA . ALA A 1 425 ? -26.421 12.365 15.982 1.00 57.91 425 ALA A CA 1
ATOM 3327 C C . ALA A 1 425 ? -27.069 10.960 16.041 1.00 57.91 425 ALA A C 1
ATOM 3329 O O . ALA A 1 425 ? -27.908 10.675 16.891 1.00 57.91 425 ALA A O 1
ATOM 3330 N N . ALA A 1 426 ? -26.750 10.115 15.064 1.00 55.44 426 ALA A N 1
ATOM 3331 C CA . ALA A 1 426 ? -27.472 8.915 14.695 1.00 55.44 426 ALA A CA 1
ATOM 3332 C C . ALA A 1 426 ? -26.529 7.710 14.698 1.00 55.44 426 ALA A C 1
ATOM 3334 O O . ALA A 1 426 ? -25.485 7.710 14.051 1.00 55.44 426 ALA A O 1
ATOM 3335 N N . ASP A 1 427 ? -26.988 6.712 15.448 1.00 65.44 427 ASP A N 1
ATOM 3336 C CA . ASP A 1 427 ? -26.681 5.285 15.480 1.00 65.44 427 ASP A CA 1
ATOM 3337 C C . ASP A 1 427 ? -25.268 4.826 15.062 1.00 65.44 427 ASP A C 1
ATOM 3339 O O . ASP A 1 427 ? -24.854 4.889 13.899 1.00 65.44 427 ASP A O 1
ATOM 3343 N N . SER A 1 428 ? -24.537 4.252 16.023 1.00 73.00 428 SER A N 1
ATOM 3344 C CA . SER A 1 428 ? -23.197 3.664 15.839 1.00 73.00 428 SER A CA 1
ATOM 3345 C C . SER A 1 428 ? -23.161 2.581 14.745 1.00 73.00 428 SER A C 1
ATOM 3347 O O . SER A 1 428 ? -22.126 2.347 14.111 1.00 73.00 428 SER A O 1
ATOM 3349 N N . THR A 1 429 ? -24.309 1.966 14.464 1.00 79.94 429 THR A N 1
ATOM 3350 C CA . THR A 1 429 ? -24.537 0.993 13.390 1.00 79.94 429 THR A CA 1
ATOM 3351 C C . THR A 1 429 ? -24.292 1.594 11.999 1.00 79.94 429 THR A C 1
ATOM 3353 O O . THR A 1 429 ? -23.602 0.991 11.180 1.00 79.94 429 THR A O 1
ATOM 3356 N N . VAL A 1 430 ? -24.755 2.819 11.734 1.00 80.75 430 VAL A N 1
ATOM 3357 C CA . VAL A 1 430 ? -24.592 3.483 10.427 1.00 80.75 430 VAL A CA 1
ATOM 3358 C C . VAL A 1 430 ? -23.129 3.847 10.186 1.00 80.75 430 VAL A C 1
ATOM 3360 O O . VAL A 1 430 ? -22.605 3.629 9.093 1.00 80.75 430 VAL A O 1
ATOM 3363 N N . ARG A 1 431 ? -22.436 4.331 11.224 1.00 82.88 431 ARG A N 1
ATOM 3364 C CA . ARG A 1 431 ? -21.002 4.647 11.158 1.00 82.88 431 ARG A CA 1
ATOM 3365 C C . ARG A 1 431 ? -20.160 3.406 10.857 1.00 82.88 431 ARG A C 1
ATOM 3367 O O . ARG A 1 431 ? -19.256 3.464 10.028 1.00 82.88 431 ARG A O 1
ATOM 3374 N N . THR A 1 432 ? -20.447 2.285 11.520 1.00 82.94 432 THR A N 1
ATOM 3375 C CA . THR A 1 432 ? -19.701 1.032 11.311 1.00 82.94 432 THR A CA 1
ATOM 3376 C C . THR A 1 432 ? -19.942 0.444 9.924 1.00 82.94 432 THR A C 1
ATOM 3378 O O . THR A 1 432 ? -18.980 0.034 9.276 1.00 82.94 432 THR A O 1
ATOM 3381 N N . VAL A 1 433 ? -21.184 0.465 9.428 1.00 85.38 433 VAL A N 1
ATOM 3382 C CA . VAL A 1 433 ? -21.498 0.061 8.049 1.00 85.38 433 VAL A CA 1
ATOM 3383 C C . VAL A 1 433 ? -20.763 0.957 7.051 1.00 85.38 433 VAL A C 1
ATOM 3385 O O . VAL A 1 433 ? -20.049 0.436 6.200 1.00 85.38 433 VAL A O 1
ATOM 3388 N N . GLY A 1 434 ? -20.828 2.285 7.200 1.00 85.62 434 GLY A N 1
ATOM 3389 C CA . GLY A 1 434 ? -20.140 3.225 6.307 1.00 85.62 434 GLY A CA 1
ATOM 3390 C C . GLY A 1 434 ? -18.621 3.009 6.230 1.00 85.62 434 GLY A C 1
ATOM 3391 O O . GLY A 1 434 ? -18.039 3.077 5.149 1.00 85.62 434 GLY A O 1
ATOM 3392 N N . LEU A 1 435 ? -17.969 2.674 7.349 1.00 87.50 435 LEU A N 1
ATOM 3393 C CA . LEU A 1 435 ? -16.539 2.335 7.368 1.00 87.50 435 LEU A CA 1
ATOM 3394 C C . LEU A 1 435 ? -16.231 1.030 6.617 1.00 87.50 435 LEU A C 1
ATOM 3396 O O . LEU A 1 435 ? -15.256 0.973 5.865 1.00 87.50 435 LEU A O 1
ATOM 3400 N N . TRP A 1 436 ? -17.065 -0.002 6.777 1.00 89.44 436 TRP A N 1
ATOM 3401 C CA . TRP A 1 436 ? -16.926 -1.256 6.026 1.00 89.44 436 TRP A CA 1
ATOM 3402 C C . TRP A 1 436 ? -17.144 -1.065 4.526 1.00 89.44 436 TRP A C 1
ATOM 3404 O O . TRP A 1 436 ? -16.446 -1.685 3.725 1.00 89.44 436 TRP A O 1
ATOM 3414 N N . GLU A 1 437 ? -18.059 -0.177 4.143 1.00 90.06 437 GLU A N 1
ATOM 3415 C CA . GLU A 1 437 ? -18.277 0.204 2.749 1.00 90.06 437 GLU A CA 1
ATOM 3416 C C . GLU A 1 437 ? -17.017 0.831 2.142 1.00 90.06 437 GLU A C 1
ATOM 3418 O O . GLU A 1 437 ? -16.526 0.355 1.116 1.00 90.06 437 GLU A O 1
ATOM 3423 N N . VAL A 1 438 ? -16.415 1.816 2.820 1.00 90.62 438 VAL A N 1
ATOM 3424 C CA . VAL A 1 438 ? -15.155 2.432 2.370 1.00 90.62 438 VAL A CA 1
ATOM 3425 C C . VAL A 1 438 ? -14.035 1.394 2.267 1.00 90.62 438 VAL A C 1
ATOM 3427 O O . VAL A 1 438 ? -13.352 1.337 1.244 1.00 90.62 438 VAL A O 1
ATOM 3430 N N . HIS A 1 439 ? -13.876 0.535 3.278 1.00 91.12 439 HIS A N 1
ATOM 3431 C CA . HIS A 1 439 ? -12.886 -0.543 3.248 1.00 91.12 439 HIS A CA 1
ATOM 3432 C C . HIS A 1 439 ? -13.094 -1.468 2.041 1.00 91.12 439 HIS A C 1
ATOM 3434 O O . HIS A 1 439 ? -12.144 -1.762 1.320 1.00 91.12 439 HIS A O 1
ATOM 3440 N N . SER A 1 440 ? -14.336 -1.867 1.763 1.00 92.00 440 SER A N 1
ATOM 3441 C CA . SER A 1 440 ? -14.654 -2.725 0.622 1.00 92.00 440 SER A CA 1
ATOM 3442 C C . SER A 1 440 ? -14.303 -2.059 -0.719 1.00 92.00 440 SER A C 1
ATOM 3444 O O . SER A 1 440 ? -13.670 -2.687 -1.568 1.00 92.00 440 SER A O 1
ATOM 3446 N N . GLY A 1 441 ? -14.603 -0.765 -0.886 1.00 92.19 441 GLY A N 1
ATOM 3447 C CA . GLY A 1 441 ? -14.235 -0.002 -2.082 1.00 92.19 441 GLY A CA 1
ATOM 3448 C C . GLY A 1 441 ? -12.719 0.081 -2.291 1.00 92.19 441 GLY A C 1
ATOM 3449 O O . GLY A 1 441 ? -12.242 -0.081 -3.416 1.00 92.19 441 GLY A O 1
ATOM 3450 N N . LEU A 1 442 ? -11.951 0.256 -1.209 1.00 93.06 442 LEU A N 1
ATOM 3451 C CA . LEU A 1 442 ? -10.485 0.238 -1.248 1.00 93.06 442 LEU A CA 1
ATOM 3452 C C . LEU A 1 442 ? -9.925 -1.146 -1.604 1.00 93.06 442 LEU A C 1
ATOM 3454 O O . LEU A 1 442 ? -8.969 -1.229 -2.371 1.00 93.06 442 LEU A O 1
ATOM 3458 N N . VAL A 1 443 ? -10.534 -2.232 -1.118 1.00 93.81 443 VAL A N 1
ATOM 3459 C CA . VAL A 1 443 ? -10.142 -3.602 -1.491 1.00 93.81 443 VAL A CA 1
ATOM 3460 C C . VAL A 1 443 ? -10.399 -3.871 -2.975 1.00 93.81 443 VAL A C 1
ATOM 3462 O O . VAL A 1 443 ? -9.547 -4.452 -3.647 1.00 93.81 443 VAL A O 1
ATOM 3465 N N . LEU A 1 444 ? -11.530 -3.411 -3.520 1.00 94.19 444 LEU A N 1
ATOM 3466 C CA . LEU A 1 444 ? -11.814 -3.529 -4.954 1.00 94.19 444 LEU A CA 1
ATOM 3467 C C . LEU A 1 444 ? -10.798 -2.749 -5.799 1.00 94.19 444 LEU A C 1
ATOM 3469 O O . LEU A 1 444 ? -10.330 -3.245 -6.825 1.00 94.19 444 LEU A O 1
ATOM 3473 N N . LEU A 1 445 ? -10.425 -1.546 -5.351 1.00 93.69 445 LEU A N 1
ATOM 3474 C CA . LEU A 1 445 ? -9.373 -0.758 -5.986 1.00 93.69 445 LEU A CA 1
ATOM 3475 C C . LEU A 1 445 ? -8.022 -1.483 -5.928 1.00 93.69 445 LEU A C 1
ATOM 3477 O O . LEU A 1 445 ? -7.337 -1.564 -6.946 1.00 93.69 445 LEU A O 1
ATOM 3481 N N . ALA A 1 446 ? -7.661 -2.057 -4.778 1.00 92.31 446 ALA A N 1
ATOM 3482 C CA . ALA A 1 446 ? -6.444 -2.849 -4.634 1.00 92.31 446 ALA A CA 1
ATOM 3483 C C . ALA A 1 446 ? -6.436 -4.038 -5.608 1.00 92.31 446 ALA A C 1
ATOM 3485 O O . ALA A 1 446 ? -5.469 -4.203 -6.344 1.00 92.31 446 ALA A O 1
ATOM 3486 N N . ALA A 1 447 ? -7.537 -4.790 -5.717 1.00 93.06 447 ALA A N 1
ATOM 3487 C CA . ALA A 1 447 ? -7.662 -5.902 -6.665 1.00 93.06 447 ALA A CA 1
ATOM 3488 C C . ALA A 1 447 ? -7.500 -5.463 -8.135 1.00 93.06 447 ALA A C 1
ATOM 3490 O O . ALA A 1 447 ? -6.881 -6.169 -8.936 1.00 93.06 447 ALA A O 1
ATOM 3491 N N . LEU A 1 448 ? -8.016 -4.283 -8.501 1.00 91.50 448 LEU A N 1
ATOM 3492 C CA . LEU A 1 448 ? -7.846 -3.710 -9.841 1.00 91.50 448 LEU A C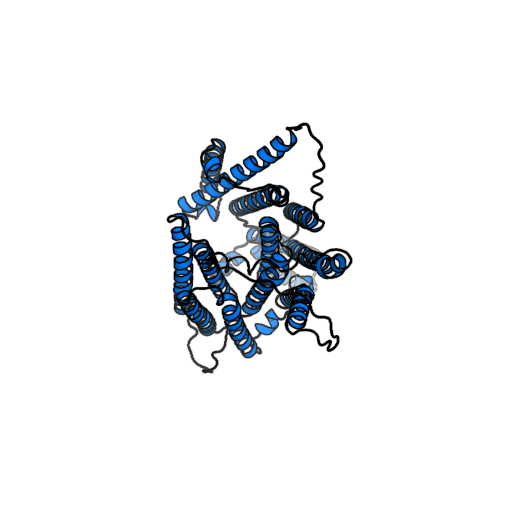A 1
ATOM 3493 C C . LEU A 1 448 ? -6.389 -3.304 -10.126 1.00 91.50 448 LEU A C 1
ATOM 3495 O O . LEU A 1 448 ? -5.916 -3.447 -11.258 1.00 91.50 448 LEU A O 1
ATOM 3499 N N . LEU A 1 449 ? -5.670 -2.804 -9.120 1.00 89.75 449 LEU A N 1
ATOM 3500 C CA . LEU A 1 449 ? -4.276 -2.374 -9.253 1.00 89.75 449 LEU A CA 1
ATOM 3501 C C . LEU A 1 449 ? -3.291 -3.555 -9.199 1.00 89.75 449 LEU A C 1
ATOM 3503 O O . LEU A 1 449 ? -2.287 -3.548 -9.913 1.00 89.75 449 LEU A O 1
ATOM 3507 N N . SER A 1 450 ? -3.587 -4.600 -8.423 1.00 87.88 450 SER A N 1
ATOM 3508 C CA . SER A 1 450 ? -2.730 -5.780 -8.271 1.00 87.88 450 SER A CA 1
ATOM 3509 C C . SER A 1 450 ? -2.618 -6.588 -9.561 1.00 87.88 450 SER A C 1
ATOM 3511 O O . SER A 1 450 ? -3.620 -7.005 -10.145 1.00 87.88 450 SER A O 1
ATOM 3513 N N . ARG A 1 451 ? -1.385 -6.894 -9.981 1.00 86.00 451 ARG A N 1
ATOM 3514 C CA . ARG A 1 451 ? -1.115 -7.863 -11.058 1.00 86.00 451 ARG A CA 1
ATOM 3515 C C . ARG A 1 451 ? -1.773 -9.221 -10.755 1.00 86.00 451 ARG A C 1
ATOM 3517 O O . ARG A 1 451 ? -1.942 -9.553 -9.584 1.00 86.00 451 ARG A O 1
ATOM 3524 N N . PRO A 1 452 ? -2.117 -10.031 -11.773 1.00 85.12 452 PRO A N 1
ATOM 3525 C CA . PRO A 1 452 ? -2.856 -11.279 -11.563 1.00 85.12 452 PRO A CA 1
ATOM 3526 C C . PRO A 1 452 ? -2.144 -12.263 -10.619 1.00 85.12 452 PRO A C 1
ATOM 3528 O O . PRO A 1 452 ? -2.806 -12.858 -9.776 1.00 85.12 452 PRO A O 1
ATOM 3531 N N . HIS A 1 453 ? -0.810 -12.368 -10.676 1.00 85.19 453 HIS A N 1
ATOM 3532 C CA . HIS A 1 453 ? -0.033 -13.212 -9.752 1.00 85.19 453 HIS A CA 1
ATOM 3533 C C . HIS A 1 453 ? 0.001 -12.676 -8.305 1.00 85.19 453 HIS A C 1
ATOM 3535 O O . HIS A 1 453 ? 0.288 -13.437 -7.389 1.00 85.19 453 HIS A O 1
ATOM 3541 N N . ASN A 1 454 ? -0.339 -11.398 -8.084 1.00 89.00 454 ASN A N 1
ATOM 3542 C CA . ASN A 1 454 ? -0.403 -10.758 -6.763 1.00 89.00 454 ASN A CA 1
ATOM 3543 C C . ASN A 1 454 ? -1.808 -10.789 -6.136 1.00 89.00 454 ASN A C 1
ATOM 3545 O O . ASN A 1 454 ? -1.964 -10.421 -4.974 1.00 89.00 454 ASN A O 1
ATOM 3549 N N . LEU A 1 455 ? -2.845 -11.240 -6.850 1.00 90.19 455 LEU A N 1
ATOM 3550 C CA . LEU A 1 455 ? -4.182 -11.389 -6.259 1.00 90.19 455 LEU A CA 1
ATOM 3551 C C . LEU A 1 455 ? -4.217 -12.370 -5.064 1.00 90.19 455 LEU A C 1
ATOM 3553 O O . LEU A 1 455 ? -4.889 -12.067 -4.077 1.00 90.19 455 LEU A O 1
ATOM 3557 N N . PRO A 1 456 ? -3.464 -13.492 -5.060 1.00 90.94 456 PRO A N 1
ATOM 3558 C CA . PRO A 1 456 ? -3.323 -14.337 -3.872 1.00 90.94 456 PRO A CA 1
ATOM 3559 C C . PRO A 1 456 ? -2.725 -13.605 -2.666 1.00 90.94 456 PRO A C 1
ATOM 3561 O O . PRO A 1 456 ? -3.135 -13.864 -1.537 1.00 90.94 456 PRO A O 1
ATOM 3564 N N . VAL A 1 457 ? -1.800 -12.662 -2.891 1.00 90.25 457 VAL A N 1
ATOM 3565 C CA . VAL A 1 457 ? -1.213 -11.838 -1.821 1.00 90.25 457 VAL A CA 1
ATOM 3566 C C . VAL A 1 457 ? -2.290 -10.980 -1.158 1.00 90.25 457 VAL A C 1
ATOM 3568 O O . VAL A 1 457 ? -2.377 -10.941 0.069 1.00 90.25 457 VAL A O 1
ATOM 3571 N N . LEU A 1 458 ? -3.173 -10.369 -1.957 1.00 91.56 458 LEU A N 1
ATOM 3572 C CA . LEU A 1 458 ? -4.321 -9.620 -1.444 1.00 91.56 458 LEU A CA 1
ATOM 3573 C C . LEU A 1 458 ? -5.247 -10.514 -0.603 1.00 91.56 458 LEU A C 1
ATOM 3575 O O . LEU A 1 458 ? -5.586 -10.153 0.522 1.00 91.56 458 LEU A O 1
ATOM 3579 N N . VAL A 1 459 ? -5.595 -11.710 -1.085 1.00 93.19 459 VAL A N 1
ATOM 3580 C CA . VAL A 1 459 ? -6.453 -12.651 -0.338 1.00 93.19 459 VAL A CA 1
ATOM 3581 C C . VAL A 1 459 ? -5.829 -13.064 0.990 1.00 93.19 459 VAL A C 1
ATOM 3583 O O . VAL A 1 459 ? -6.508 -13.045 2.015 1.00 93.19 459 VAL A O 1
ATOM 3586 N N . LEU A 1 460 ? -4.543 -13.419 0.991 1.00 90.88 460 LEU A N 1
ATOM 3587 C CA . LEU A 1 460 ? -3.837 -13.817 2.206 1.00 90.88 460 LEU A CA 1
ATOM 3588 C C . LEU A 1 460 ? -3.736 -12.655 3.204 1.00 90.88 460 LEU A C 1
ATOM 3590 O O . LEU A 1 460 ? -3.926 -12.880 4.397 1.00 90.88 460 LEU A O 1
ATOM 3594 N N . SER A 1 461 ? -3.531 -11.417 2.742 1.00 90.75 461 SER A N 1
ATOM 3595 C CA . SER A 1 461 ? -3.546 -10.240 3.625 1.00 90.75 461 SER A CA 1
ATOM 3596 C C . SER A 1 461 ? -4.914 -10.017 4.287 1.00 90.75 461 SER A C 1
ATOM 3598 O O . SER A 1 461 ? -4.985 -9.830 5.502 1.00 90.75 461 SER A O 1
ATOM 3600 N N . LEU A 1 462 ? -6.011 -10.145 3.530 1.00 91.62 462 LEU A N 1
ATOM 3601 C CA . LEU A 1 462 ? -7.377 -10.042 4.057 1.00 91.62 462 LEU A CA 1
ATOM 3602 C C . LEU A 1 462 ? -7.716 -11.186 5.017 1.00 91.62 462 LEU A C 1
ATOM 3604 O O . LEU A 1 462 ? -8.407 -10.977 6.018 1.00 91.62 462 LEU A O 1
ATOM 3608 N N . LEU A 1 463 ? -7.218 -12.394 4.739 1.00 91.12 463 LEU A N 1
ATOM 3609 C CA . LEU A 1 463 ? -7.361 -13.542 5.629 1.00 91.12 463 LEU A CA 1
ATOM 3610 C C . LEU A 1 463 ? -6.644 -13.285 6.959 1.00 91.12 463 LEU A C 1
ATOM 3612 O O . LEU A 1 463 ? -7.269 -13.419 8.009 1.00 91.12 463 LEU A O 1
ATOM 3616 N N . VAL A 1 464 ? -5.378 -12.854 6.927 1.00 89.44 464 VAL A N 1
ATOM 3617 C CA . VAL A 1 464 ? -4.611 -12.506 8.135 1.00 89.44 464 VAL A CA 1
ATOM 3618 C C . VAL A 1 464 ? -5.311 -11.399 8.924 1.00 89.44 464 VAL A C 1
ATOM 3620 O O . VAL A 1 464 ? -5.491 -11.548 10.130 1.00 89.44 464 VAL A O 1
ATOM 3623 N N . GLN A 1 465 ? -5.791 -10.342 8.260 1.00 89.44 465 GLN A N 1
ATOM 3624 C CA . GLN A 1 465 ? -6.546 -9.262 8.906 1.00 89.44 465 GLN A CA 1
ATOM 3625 C C . GLN A 1 465 ? -7.825 -9.782 9.585 1.00 89.44 465 GLN A C 1
ATOM 3627 O O . GLN A 1 465 ? -8.135 -9.401 10.717 1.00 89.44 465 GLN A O 1
ATOM 3632 N N . THR A 1 466 ? -8.564 -10.677 8.921 1.00 87.06 466 THR A N 1
ATOM 3633 C CA . THR A 1 466 ? -9.795 -11.270 9.469 1.00 87.06 466 THR A CA 1
ATOM 3634 C C . THR A 1 466 ? -9.497 -12.129 10.696 1.00 87.06 466 THR A C 1
ATOM 3636 O O . THR A 1 466 ? -10.185 -12.001 11.710 1.00 87.06 466 THR A O 1
ATOM 3639 N N . ILE A 1 467 ? -8.458 -12.967 10.625 1.00 85.50 467 ILE A N 1
ATOM 3640 C CA . ILE A 1 467 ? -8.034 -13.837 11.726 1.00 85.50 467 ILE A CA 1
ATOM 3641 C C . ILE A 1 467 ? -7.558 -12.995 12.916 1.00 85.50 467 ILE A C 1
ATOM 3643 O O . ILE A 1 467 ? -8.024 -13.212 14.031 1.00 85.50 467 ILE A O 1
ATOM 3647 N N . MET A 1 468 ? -6.704 -11.995 12.681 1.00 83.31 468 MET A N 1
ATOM 3648 C CA . MET A 1 468 ? -6.232 -11.065 13.713 1.00 83.31 468 MET A CA 1
ATOM 3649 C C . MET A 1 468 ? -7.395 -10.354 14.408 1.00 83.31 468 MET A C 1
ATOM 3651 O O . MET A 1 468 ? -7.474 -10.335 15.634 1.00 83.31 468 MET A O 1
ATOM 3655 N N . THR A 1 469 ? -8.358 -9.842 13.639 1.00 81.62 469 THR A N 1
ATOM 3656 C CA . THR A 1 469 ? -9.508 -9.123 14.204 1.00 81.62 469 THR A CA 1
ATOM 3657 C C . THR A 1 469 ? -10.404 -10.027 15.048 1.00 81.62 469 THR A C 1
ATOM 3659 O O . THR A 1 469 ? -10.870 -9.607 16.106 1.00 81.62 469 THR A O 1
ATOM 3662 N N . GLN A 1 470 ? -10.683 -11.249 14.588 1.00 79.06 470 GLN A N 1
ATOM 3663 C CA . GLN A 1 470 ? -11.626 -12.147 15.262 1.00 79.06 470 GLN A CA 1
ATOM 3664 C C . GLN A 1 470 ? -11.003 -12.897 16.437 1.00 79.06 470 GLN A C 1
ATOM 3666 O O . GLN A 1 470 ? -11.641 -12.997 17.480 1.00 79.06 470 GLN A O 1
ATOM 3671 N N . PHE A 1 471 ? -9.778 -13.395 16.280 1.00 77.12 471 PHE A N 1
ATOM 3672 C CA . PHE A 1 471 ? -9.180 -14.354 17.210 1.00 77.12 471 PHE A CA 1
ATOM 3673 C C . PHE A 1 471 ? -8.059 -13.779 18.071 1.00 77.12 471 PHE A C 1
ATOM 3675 O O . PHE A 1 471 ? -7.670 -14.428 19.036 1.00 77.12 471 PHE A O 1
ATOM 3682 N N . VAL A 1 472 ? -7.555 -12.580 17.760 1.00 74.19 472 VAL A N 1
ATOM 3683 C CA . VAL A 1 472 ? -6.437 -11.977 18.502 1.00 74.19 472 VAL A CA 1
ATOM 3684 C C . VAL A 1 472 ? -6.855 -10.665 19.155 1.00 74.19 472 VAL A C 1
ATOM 3686 O O . VAL A 1 472 ? -6.918 -10.585 20.378 1.00 74.19 472 VAL A O 1
ATOM 3689 N N . TRP A 1 473 ? -7.258 -9.660 18.378 1.00 76.31 473 TRP A N 1
ATOM 3690 C CA . TRP A 1 473 ? -7.568 -8.334 18.922 1.00 76.31 473 TRP A CA 1
ATOM 3691 C C . TRP A 1 473 ? -8.835 -8.288 19.772 1.00 76.31 473 TRP A C 1
ATOM 3693 O O . TRP A 1 473 ? -8.830 -7.678 20.840 1.00 76.31 473 TRP A O 1
ATOM 3703 N N . ARG A 1 474 ? -9.914 -8.951 19.336 1.00 71.69 474 ARG A N 1
ATOM 3704 C CA . ARG A 1 474 ? -11.159 -9.017 20.120 1.00 71.69 474 ARG A CA 1
ATOM 3705 C C . ARG A 1 474 ? -10.985 -9.778 21.444 1.00 71.69 474 ARG A C 1
ATOM 3707 O O . ARG A 1 474 ? -11.414 -9.234 22.461 1.00 71.69 474 ARG A O 1
ATOM 3714 N N . PRO A 1 475 ? -10.359 -10.973 21.484 1.00 66.69 475 PRO A N 1
ATOM 3715 C CA . PRO A 1 475 ? -10.185 -11.709 22.738 1.00 66.69 475 PRO A CA 1
ATOM 3716 C C . PRO A 1 475 ? -9.214 -11.047 23.720 1.00 66.69 475 PRO A C 1
ATOM 3718 O O . PRO A 1 475 ? -9.474 -11.064 24.920 1.00 66.69 475 PRO A O 1
ATOM 3721 N N . LEU A 1 476 ? -8.129 -10.436 23.227 1.00 65.00 476 LEU A N 1
ATOM 3722 C CA . LEU A 1 476 ? -7.097 -9.823 24.074 1.00 65.00 476 LEU A CA 1
ATOM 3723 C C . LEU A 1 476 ? -7.442 -8.399 24.543 1.00 65.00 476 LEU A C 1
ATOM 3725 O O . LEU A 1 476 ? -6.746 -7.864 25.398 1.00 65.00 476 LEU A O 1
ATOM 3729 N N . ARG A 1 477 ? -8.529 -7.795 24.035 1.00 67.31 477 ARG A N 1
ATOM 3730 C CA . ARG A 1 477 ? -8.965 -6.421 24.365 1.00 67.31 477 ARG A CA 1
ATOM 3731 C C . ARG A 1 477 ? -7.846 -5.374 24.217 1.00 67.31 477 ARG A C 1
ATOM 3733 O O . ARG A 1 477 ? -7.759 -4.454 25.027 1.00 67.31 477 ARG A O 1
ATOM 3740 N N . HIS A 1 478 ? -7.023 -5.509 23.177 1.00 70.00 478 HIS A N 1
ATOM 3741 C CA . HIS A 1 478 ? -5.982 -4.529 22.855 1.00 70.00 478 HIS A CA 1
ATOM 3742 C C . HIS A 1 478 ? -6.569 -3.125 22.686 1.00 70.00 478 HIS A C 1
ATOM 3744 O O . HIS A 1 478 ? -7.679 -2.961 22.163 1.00 70.00 478 HIS A O 1
ATOM 3750 N N . SER A 1 479 ? -5.811 -2.108 23.099 1.00 69.38 479 SER A N 1
ATOM 3751 C CA . SER A 1 479 ? -6.212 -0.717 22.896 1.00 69.38 479 SER A CA 1
ATOM 3752 C C . SER A 1 479 ? -6.327 -0.398 21.399 1.00 69.38 479 SER A C 1
ATOM 3754 O O . SER A 1 479 ? -5.637 -0.971 20.549 1.00 69.38 479 SER A O 1
ATOM 3756 N N . THR A 1 480 ? -7.186 0.561 21.038 1.00 71.81 480 THR A N 1
ATOM 3757 C CA . THR A 1 480 ? -7.343 1.008 19.640 1.00 71.81 480 THR A CA 1
ATOM 3758 C C . THR A 1 480 ? -6.006 1.436 19.023 1.00 71.81 480 THR A C 1
ATOM 3760 O O . THR A 1 480 ? -5.790 1.279 17.820 1.00 71.81 480 THR A O 1
ATOM 3763 N N . ALA A 1 481 ? -5.090 1.954 19.838 1.00 68.75 481 ALA A N 1
ATOM 3764 C CA . ALA A 1 481 ? -3.785 2.402 19.388 1.00 68.75 481 ALA A CA 1
ATOM 3765 C C . ALA A 1 481 ? -2.817 1.253 19.108 1.00 68.75 481 ALA A C 1
ATOM 3767 O O . ALA A 1 481 ? -2.199 1.254 18.045 1.00 68.75 481 ALA A O 1
ATOM 3768 N N . GLU A 1 482 ? -2.745 0.246 19.984 1.00 75.12 482 GLU A N 1
ATOM 3769 C CA . GLU A 1 482 ? -2.000 -0.993 19.716 1.00 75.12 482 GLU A CA 1
ATOM 3770 C C . GLU A 1 482 ? -2.457 -1.616 18.399 1.00 75.12 482 GLU A C 1
ATOM 3772 O O . GLU A 1 482 ? -1.645 -1.877 17.511 1.00 75.12 482 GLU A O 1
ATOM 3777 N N . VAL A 1 483 ? -3.774 -1.760 18.225 1.00 80.12 483 VAL A N 1
ATOM 3778 C CA . VAL A 1 483 ? -4.361 -2.315 17.002 1.00 80.12 483 VAL A CA 1
ATOM 3779 C C . VAL A 1 483 ? -3.976 -1.481 15.780 1.00 80.12 483 VAL A C 1
ATOM 3781 O O . VAL A 1 483 ? -3.634 -2.044 14.740 1.00 80.12 483 VAL A O 1
ATOM 3784 N N . THR A 1 484 ? -3.989 -0.151 15.881 1.00 79.56 484 THR A N 1
ATOM 3785 C CA . THR A 1 484 ? -3.623 0.742 14.767 1.00 79.56 484 THR A CA 1
ATOM 3786 C C . THR A 1 484 ? -2.158 0.572 14.360 1.00 79.56 484 THR A C 1
ATOM 3788 O O . THR A 1 484 ? -1.853 0.471 13.171 1.00 79.56 484 THR A O 1
ATOM 3791 N N . VAL A 1 485 ? -1.245 0.483 15.328 1.00 80.62 485 VAL A N 1
ATOM 3792 C CA . VAL A 1 485 ? 0.191 0.319 15.054 1.00 80.62 485 VAL A CA 1
ATOM 3793 C C . VAL A 1 485 ? 0.491 -1.066 14.490 1.00 80.62 485 VAL A C 1
ATOM 3795 O O . VAL A 1 485 ? 1.251 -1.184 13.529 1.00 80.62 485 VAL A O 1
ATOM 3798 N N . MET A 1 486 ? -0.157 -2.111 15.010 1.00 84.88 486 MET A N 1
ATOM 3799 C CA . MET A 1 486 ? -0.048 -3.457 14.446 1.00 84.88 486 MET A CA 1
ATOM 3800 C C . MET A 1 486 ? -0.531 -3.493 12.991 1.00 84.88 486 MET A C 1
ATOM 3802 O O . MET A 1 486 ? 0.158 -4.049 12.137 1.00 84.88 486 MET A O 1
ATOM 3806 N N . HIS A 1 487 ? -1.669 -2.862 12.673 1.00 85.44 487 HIS A N 1
ATOM 3807 C CA . HIS A 1 487 ? -2.137 -2.748 11.285 1.00 85.44 487 HIS A CA 1
ATOM 3808 C C . HIS A 1 487 ? -1.133 -2.019 10.391 1.00 85.44 487 HIS A C 1
ATOM 3810 O O . HIS A 1 487 ? -0.941 -2.433 9.250 1.00 85.44 487 HIS A O 1
ATOM 3816 N N . TYR A 1 488 ? -0.485 -0.963 10.893 1.00 84.81 488 TYR A N 1
ATOM 3817 C CA . TYR A 1 488 ? 0.564 -0.263 10.154 1.00 84.81 488 TYR A CA 1
ATOM 3818 C C . TYR A 1 488 ? 1.738 -1.201 9.828 1.00 84.81 488 TYR A C 1
ATOM 3820 O O . TYR A 1 488 ? 2.148 -1.284 8.672 1.00 84.81 488 TYR A O 1
ATOM 3828 N N . TRP A 1 489 ? 2.219 -1.975 10.807 1.00 87.25 489 TRP A N 1
ATOM 3829 C CA . TRP A 1 489 ? 3.311 -2.936 10.603 1.00 87.25 489 TRP A CA 1
ATOM 3830 C C . TRP A 1 489 ? 2.947 -4.024 9.591 1.00 87.25 489 TRP A C 1
ATOM 3832 O O . TRP A 1 489 ? 3.726 -4.312 8.681 1.00 87.25 489 TRP A O 1
ATOM 3842 N N . PHE A 1 490 ? 1.748 -4.603 9.709 1.00 86.81 490 PHE A N 1
ATOM 3843 C CA . PHE A 1 490 ? 1.251 -5.582 8.741 1.00 86.81 490 PHE A CA 1
ATOM 3844 C C . PHE A 1 490 ? 1.099 -4.974 7.343 1.00 86.81 490 PHE A C 1
ATOM 3846 O O . PHE A 1 490 ? 1.490 -5.607 6.366 1.00 86.81 490 PHE A O 1
ATOM 3853 N N . GLY A 1 491 ? 0.585 -3.746 7.237 1.00 87.38 491 GLY A N 1
ATOM 3854 C CA . GLY A 1 491 ? 0.437 -3.035 5.968 1.00 87.38 491 GLY A CA 1
ATOM 3855 C C . GLY A 1 491 ? 1.769 -2.846 5.242 1.00 87.38 491 GLY A C 1
ATOM 3856 O O . GLY A 1 491 ? 1.857 -3.146 4.051 1.00 87.38 491 GLY A O 1
ATOM 3857 N N . GLN A 1 492 ? 2.815 -2.436 5.965 1.00 84.88 492 GLN A N 1
ATOM 3858 C CA . GLN A 1 492 ? 4.159 -2.287 5.399 1.00 84.88 492 GLN A CA 1
ATOM 3859 C C . GLN A 1 492 ? 4.744 -3.629 4.950 1.00 84.88 492 GLN A C 1
ATOM 3861 O O . GLN A 1 492 ? 5.219 -3.757 3.823 1.00 84.88 492 GLN A O 1
ATOM 3866 N N . ALA A 1 493 ? 4.634 -4.675 5.774 1.00 85.25 493 ALA A N 1
ATOM 3867 C CA . ALA A 1 493 ? 5.089 -6.006 5.378 1.00 8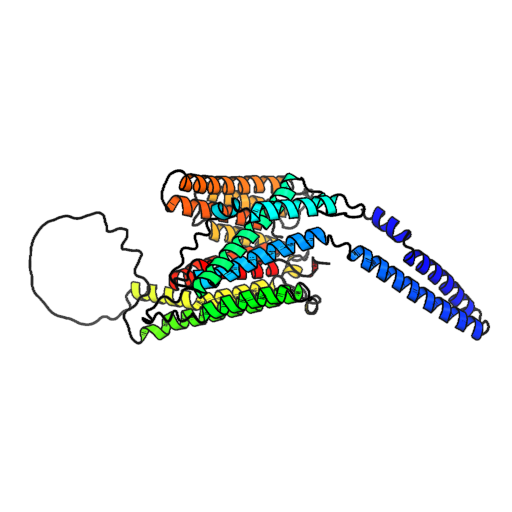5.25 493 ALA A CA 1
ATOM 3868 C C . ALA A 1 493 ? 4.345 -6.536 4.138 1.00 85.25 493 ALA A C 1
ATOM 3870 O O . ALA A 1 493 ? 4.968 -7.073 3.222 1.00 85.25 493 ALA A O 1
ATOM 3871 N N . PHE A 1 494 ? 3.023 -6.346 4.064 1.00 85.44 494 PHE A N 1
ATOM 3872 C CA . PHE A 1 494 ? 2.225 -6.761 2.910 1.00 85.44 494 PHE A CA 1
ATOM 3873 C C . PHE A 1 494 ? 2.567 -5.988 1.638 1.00 85.44 494 PHE A C 1
ATOM 3875 O O . PHE A 1 494 ? 2.559 -6.589 0.565 1.00 85.44 494 PHE A O 1
ATOM 3882 N N . PHE A 1 495 ? 2.900 -4.700 1.741 1.00 83.31 495 PHE A N 1
ATOM 3883 C CA . PHE A 1 495 ? 3.390 -3.921 0.605 1.00 83.31 495 PHE A CA 1
ATOM 3884 C C . PHE A 1 495 ? 4.667 -4.539 0.023 1.00 83.31 495 PHE A C 1
ATOM 3886 O O . PHE A 1 495 ? 4.730 -4.808 -1.178 1.00 83.31 495 PHE A O 1
ATOM 3893 N N . TYR A 1 496 ? 5.643 -4.872 0.870 1.00 78.12 496 TYR A N 1
ATOM 3894 C CA . TYR A 1 496 ? 6.871 -5.516 0.407 1.00 78.12 496 TYR A CA 1
ATOM 3895 C C . TYR A 1 496 ? 6.645 -6.921 -0.162 1.00 78.12 496 TYR A C 1
ATOM 3897 O O . TYR A 1 496 ? 7.301 -7.294 -1.130 1.00 78.12 496 TYR A O 1
ATOM 3905 N N . PHE A 1 497 ? 5.668 -7.679 0.346 1.00 77.69 497 PHE A N 1
ATOM 3906 C CA . PHE A 1 497 ? 5.300 -8.963 -0.260 1.00 77.69 497 PHE A CA 1
ATOM 3907 C C . PHE A 1 497 ? 4.649 -8.830 -1.644 1.00 77.69 497 PHE A C 1
ATOM 3909 O O . PHE A 1 497 ? 4.528 -9.835 -2.335 1.00 77.69 497 PHE A O 1
ATOM 3916 N N . GLN A 1 498 ? 4.214 -7.641 -2.077 1.00 75.06 498 GLN A N 1
ATOM 3917 C CA . GLN A 1 498 ? 3.674 -7.421 -3.428 1.00 75.06 498 GLN A CA 1
ATOM 3918 C C . GLN A 1 498 ? 4.750 -7.048 -4.459 1.00 75.06 498 GLN A C 1
ATOM 3920 O O . GLN A 1 498 ? 4.530 -7.240 -5.659 1.00 75.06 498 GLN A O 1
ATOM 3925 N N . VAL A 1 499 ? 5.888 -6.499 -4.023 1.00 63.75 499 VAL A N 1
ATOM 3926 C CA . VAL A 1 499 ? 6.934 -5.960 -4.903 1.00 63.75 499 VAL A CA 1
ATOM 3927 C C . VAL A 1 499 ? 8.098 -6.951 -5.002 1.00 63.75 499 VAL A C 1
ATOM 3929 O O . VAL A 1 499 ? 8.959 -7.012 -4.131 1.00 63.75 499 VAL A O 1
ATOM 3932 N N . GLY A 1 500 ? 8.148 -7.725 -6.090 1.00 55.41 500 GLY A N 1
ATOM 3933 C CA . GLY A 1 500 ? 9.345 -8.490 -6.459 1.00 55.41 500 GLY A CA 1
ATOM 3934 C C . GLY A 1 500 ? 10.463 -7.561 -6.959 1.00 55.41 500 GLY A C 1
ATOM 3935 O O . GLY A 1 500 ? 10.207 -6.642 -7.740 1.00 55.41 500 GLY A O 1
ATOM 3936 N N . PHE A 1 501 ? 11.711 -7.801 -6.537 1.00 43.94 501 PHE A N 1
ATOM 3937 C CA . PHE A 1 501 ? 12.868 -6.912 -6.780 1.00 43.94 501 PHE A CA 1
ATOM 3938 C C . PHE A 1 501 ? 13.166 -6.667 -8.277 1.00 43.94 501 PHE A C 1
ATOM 3940 O O . PHE A 1 501 ? 13.745 -5.648 -8.643 1.00 43.94 501 PHE A O 1
ATOM 3947 N N . HIS A 1 502 ? 12.708 -7.553 -9.169 1.00 44.19 502 HIS A N 1
ATOM 3948 C CA . HIS A 1 502 ? 12.903 -7.439 -10.621 1.00 44.19 502 HIS A CA 1
ATOM 3949 C C . HIS A 1 502 ? 12.166 -6.268 -11.297 1.00 44.19 502 HIS A C 1
ATOM 3951 O O . HIS A 1 502 ? 12.327 -6.065 -12.500 1.00 44.19 502 HIS A O 1
ATOM 3957 N N . HIS A 1 503 ? 11.370 -5.490 -10.560 1.00 38.34 503 HIS A N 1
ATOM 3958 C CA . HIS A 1 503 ? 10.674 -4.311 -11.084 1.00 38.34 503 HIS A CA 1
ATOM 3959 C C . HIS A 1 503 ? 11.199 -2.962 -10.569 1.00 38.34 503 HIS A C 1
ATOM 3961 O O . HIS A 1 503 ? 10.621 -1.936 -10.918 1.00 38.34 503 HIS A O 1
ATOM 3967 N N . CYS A 1 504 ? 12.293 -2.949 -9.800 1.00 30.52 504 CYS A N 1
ATOM 3968 C CA . CYS A 1 504 ? 12.969 -1.721 -9.352 1.00 30.52 504 CYS A CA 1
ATOM 3969 C C . CYS A 1 504 ? 14.246 -1.375 -10.145 1.00 30.52 504 CYS A C 1
ATOM 3971 O O . CYS A 1 504 ? 14.960 -0.460 -9.743 1.00 30.52 504 CYS A O 1
ATOM 3973 N N . GLY A 1 505 ? 14.540 -2.098 -11.232 1.00 27.44 505 GLY A N 1
ATOM 3974 C CA . GLY A 1 505 ? 15.671 -1.830 -12.131 1.00 27.44 505 GLY A CA 1
ATOM 3975 C C . GLY A 1 505 ? 15.272 -1.037 -13.363 1.00 27.44 505 GLY A C 1
ATOM 3976 O O . GLY A 1 505 ? 14.257 -1.429 -13.986 1.00 27.44 505 GLY A O 1
#

Foldseek 3Di:
DVVVVVVVCCPQPLVVLVVVLVVLVVVLVVVVVVPDDPVVSVVSVVVSVVSNVVSVVSVVVVVCVVVPPDLVVVVVLVVLLVLLVLLLLLLVLVQLLDPDDPPPLVLVVLCPDPQLVVQLVVQVVVLVVQLPDPPRPHPLNVDDPVVNSVSSSSSSSSVSSSVVSVVVVVVVVPDPDPDPPDPCPPRDPLSVLLNVLSVVLSVVVVDPDDPLVNLVSLLVSLLVNLVVLLVVLCCVLPVVVPDDDDPFDPDDPPPPPPDDDDDDDDDDDDDDDDDDDDDDQDPVNVVVVVLSVLLNCLSVLLVVLLVVLCQLFPADPVCPVPDGVVNVCQDPVNQAVLQVLLVVLLVLLLVLQVPLEDPVLNVLSVVLSVLLSVLCVLCVSHPDPPDDDDDDNDPSPVSLVSSVVSLVVLLVQLVVLCVVVVPPVDDPSSPSNSVSSNVSSVLSVVSSVADSSCSVLSSSLSVSVSSCVPNRCVRVVDRPSSVVSSVVSSVVNSVVSRDHPVPVD

Secondary structure (DSSP, 8-state):
-HHHHHHHHHT-HHHHHHHHHHHHHHHHHHHHHTT--HHHHHHHHHHHHHHHHHHHHHHHHHHHHHHT---HHHHHHHHHHHHHHHHHHHHHHHHHHSSS------TTTGGGSHHHHHHHHHHHHHHHHHHTSTT---HHHHS-HHHHHHHHHHHHHHHHHHHHHHHHHHHHTT---S----------HHHHHHHHHHHHHHHHTTS---HHHHHHHHHHHHHHHHHHHHHHHHIIIIIGGGTS---SS-SSSSSSSSS-----------------------HHHHHHHHHHHHHHHHHHHHHHHHHHHHHHS---GGGTTSPPHHHHHHSGGGHHHHHHHHHHHHHHHHHHHGGGS-HHHHHHHHHHHHHHHHHHHHTTSS--TT--S-------HHHHHHHHHHHHHHHHHHHHHHHHHHHTT--HHHHHHHHHHHHHHHHHHHHHHS-GGGHHHHHHHHHHHHHIIIIIIHHHT--HHHHHHHHHHHHHHHHHHH--GGG--

Sequence (505 aa):
MICICHLFFLSEPGFEQFKVSERLHGNWIRLYLEENNSEVLFNLGTKVRRQYLDALRTLSLSLSRQTAQYDVYSMVVGTVVVLEVLALLLLSVPHALSSEAELEVPLLSPMFSLLFYLVLLVLSALHVIVCTSVDSSCYLCSLSWLTAGGVMVLISALLCAVISAVTKVLASGKLPSKNPAHSSSRWSELDLLILLGTLGHVLSLGASSFIEEEHQTWYFLVNTLCLALCHEMYRNCFLEDSGAPKRCLHAEEEFDRATQAPRGRGTDWDTLEIDKVSTGPSPLEVLRDHERWMVLASPWVILTCCRLLRSLNQTGVQWAHRPDLGHWLTSPDHKAELSALAALSLVMTFVLVQRRCSVASKVAMAFGLLGVYCYRVALGNVLFPWQQDNKDISKGITEARFVYVFVLGILFTGTKDLLKSQVLAADSTVRTVGLWEVHSGLVLLAALLSRPHNLPVLVLSLLVQTIMTQFVWRPLRHSTAEVTVMHYWFGQAFFYFQVGFHHCG

Radius of gyration: 31.78 Å; chains: 1; bounding box: 105×71×89 Å

pLDDT: mean 73.51, std 18.8, range [24.55, 94.94]

Organism: Sus scrofa (NCBI:txid9823)